Protein AF-A0A094DVY0-F1 (afdb_monomer_lite)

Foldseek 3Di:
DCLLPPDDPQKDWDWPPPVDQQFTKIWIWGPPDPPDTDTQWIWHDDPDFKIWIWGWQQQAPVNHIFTQIWIWGAQVVVVVCRIGTDPVCNQVSQLVRVCCRQPNPDDQDQADDQQDKAWLFKDAAALVLQVLQCVLLVPDDPLQDDDPPHWHFRPQLCCLQSAVRQQPSSCRHVLNGARPLLKDWDDKDKFFDPPADGHTHGFMKIKMKHWQWFDFDPQATKTWMKMFIDTPNHTTMIMITIMGRGDHDDSLVSTKHKDWDFKWKFFAADPVSVVVLVPDPQKFFDPDPDDRHRFIKIWGKIKMFGPPGPQKTQKIWMKGFIWGQDPVRDIDTGIMGTDIDGIDRDDVVVVVRVVRIGGPPDDDDDPDDDDPDPPDDDDDDDDPAQVSVCVSRSVSSCLQHPQSSVSVSVHPGNDHHPSSD

Sequence (421 aa):
MKRILTPVRGLFVEVLFPDDPSKTVITVKEQPRPNHYVQVIEVKLEGSNKIAVNITKETTALGKPVDLELKFRYHPEAGYAPIHEVMEDRNDRIKEFYWRAWFGTETLDLDASVTGQFDGGSATVTGEAINDFVHAVGNKGEAFVSRPGKEVYAPMDFAIVVGWKAITKPIFPRTIDGDLLKLVHLSNGFRMLPGADPLKEGDEVATTAQINAVLNQDSGKMVEVMGTITREGKAVMEVTSQFLYRGAYTDFENTFQRKTEVPMQLHLESSKDVAVLRSKEWFNVEETDIDLLGQTLTFRLQSYYRFKNKTVFSSVETRGQVLLELPTKEIIQIATVDYEAGASHGNPVIDYLQRHGASIEQPINFENAIPLNGKAPLQLRAPASNETYARVSGDFNPIHVSRVFASYANLPGTITHGMYS

pLDDT: mean 95.45, std 3.48, range [66.44, 98.75]

Structure (mmCIF, N/CA/C/O backbone):
data_AF-A0A094DVY0-F1
#
_entry.id   AF-A0A094DVY0-F1
#
loop_
_atom_site.group_PDB
_atom_site.id
_atom_site.type_symbol
_atom_site.label_atom_id
_atom_site.label_alt_id
_atom_site.label_comp_id
_atom_site.label_asym_id
_atom_site.label_entity_id
_atom_site.label_seq_id
_atom_site.pdbx_PDB_ins_code
_atom_site.Cartn_x
_atom_site.Cartn_y
_atom_site.Cartn_z
_atom_site.occupancy
_atom_site.B_iso_or_equiv
_atom_site.auth_seq_id
_atom_site.auth_comp_id
_atom_site.auth_asym_id
_atom_site.auth_atom_id
_atom_site.pdbx_PDB_model_num
ATOM 1 N N . MET A 1 1 ? 6.907 -8.415 -25.797 1.00 82.38 1 MET A N 1
ATOM 2 C CA . MET A 1 1 ? 7.435 -7.774 -27.027 1.00 82.38 1 MET A CA 1
ATOM 3 C C . MET A 1 1 ? 6.409 -6.955 -27.815 1.00 82.38 1 MET A C 1
ATOM 5 O O . MET A 1 1 ? 6.575 -5.746 -27.862 1.00 82.38 1 MET A O 1
ATOM 9 N N . LYS A 1 2 ? 5.334 -7.532 -28.386 1.00 91.69 2 LYS A N 1
ATOM 10 C CA . LYS A 1 2 ? 4.384 -6.773 -29.242 1.00 91.69 2 LYS A CA 1
ATOM 11 C C . LYS A 1 2 ? 3.858 -5.469 -28.613 1.00 91.69 2 LYS A C 1
ATOM 13 O O . LYS A 1 2 ? 3.897 -4.435 -29.261 1.00 91.69 2 LYS A O 1
ATOM 18 N N . ARG A 1 3 ? 3.435 -5.501 -27.340 1.00 93.00 3 ARG A N 1
ATOM 19 C CA . ARG A 1 3 ? 2.923 -4.312 -26.624 1.00 93.00 3 ARG A CA 1
ATOM 20 C C . ARG A 1 3 ? 3.972 -3.204 -26.483 1.00 93.00 3 ARG A C 1
ATOM 22 O O . ARG A 1 3 ? 3.699 -2.052 -26.803 1.00 93.00 3 ARG A O 1
ATOM 29 N N . ILE A 1 4 ? 5.177 -3.557 -26.040 1.00 92.31 4 ILE A N 1
ATOM 30 C CA . ILE A 1 4 ? 6.232 -2.584 -25.719 1.00 92.31 4 ILE A CA 1
ATOM 31 C C . ILE A 1 4 ? 6.844 -1.930 -26.969 1.00 92.31 4 ILE A C 1
ATOM 33 O O . ILE A 1 4 ? 7.267 -0.778 -26.898 1.00 92.31 4 ILE A O 1
ATOM 37 N N . LEU A 1 5 ? 6.780 -2.610 -28.121 1.00 93.31 5 LEU A N 1
ATOM 38 C CA . LEU A 1 5 ? 7.226 -2.115 -29.433 1.00 93.31 5 LEU A CA 1
ATOM 39 C C . LEU A 1 5 ? 6.104 -1.501 -30.291 1.00 93.31 5 LEU A C 1
ATOM 41 O O . LEU A 1 5 ? 6.325 -1.220 -31.467 1.00 93.31 5 LEU A O 1
ATOM 45 N N . THR A 1 6 ? 4.897 -1.314 -29.744 1.00 94.12 6 THR A N 1
ATOM 46 C CA . THR A 1 6 ? 3.790 -0.670 -30.475 1.00 94.12 6 THR A CA 1
ATOM 47 C C . THR A 1 6 ? 4.234 0.706 -30.993 1.00 94.12 6 THR A C 1
ATOM 49 O O . THR A 1 6 ? 4.697 1.508 -30.176 1.00 94.12 6 THR A O 1
ATOM 52 N N . PRO A 1 7 ? 4.094 1.006 -32.302 1.00 94.69 7 PRO A N 1
ATOM 53 C CA . PRO A 1 7 ? 4.514 2.286 -32.861 1.00 94.69 7 PRO A CA 1
ATOM 54 C C . PRO A 1 7 ? 3.828 3.472 -32.183 1.00 94.69 7 PRO A C 1
ATOM 56 O O . PRO A 1 7 ? 2.605 3.501 -32.046 1.00 94.69 7 PRO A O 1
ATOM 59 N N . VAL A 1 8 ? 4.621 4.471 -31.800 1.00 93.31 8 VAL A N 1
ATOM 60 C CA . VAL A 1 8 ? 4.154 5.748 -31.250 1.00 93.31 8 VAL A CA 1
ATOM 61 C C . VAL A 1 8 ? 5.005 6.893 -31.794 1.00 93.31 8 VAL A C 1
ATOM 63 O O . VAL A 1 8 ? 6.114 6.684 -32.289 1.00 93.31 8 VAL A O 1
ATOM 66 N N . ARG A 1 9 ? 4.492 8.124 -31.712 1.00 92.31 9 ARG A N 1
ATOM 67 C CA . ARG A 1 9 ? 5.244 9.316 -32.118 1.00 92.31 9 ARG A CA 1
ATOM 68 C C . ARG A 1 9 ? 6.547 9.413 -31.316 1.00 92.31 9 ARG A C 1
ATOM 70 O O . ARG A 1 9 ? 6.514 9.341 -30.094 1.00 92.31 9 ARG A O 1
ATOM 77 N N . GLY A 1 10 ? 7.668 9.621 -32.008 1.00 91.50 10 GLY A N 1
ATOM 78 C CA . GLY A 1 10 ? 8.981 9.774 -31.372 1.00 91.50 10 GLY A CA 1
ATOM 79 C C . GLY A 1 10 ? 9.634 8.462 -30.923 1.00 91.50 10 GLY A C 1
ATOM 80 O O . GLY A 1 10 ? 10.650 8.513 -30.237 1.00 91.50 10 GLY A O 1
ATOM 81 N N . LEU A 1 11 ? 9.077 7.302 -31.296 1.00 94.75 11 LEU A N 1
ATOM 82 C CA . LEU A 1 11 ? 9.735 6.007 -31.128 1.00 94.75 11 LEU A CA 1
ATOM 83 C C . LEU A 1 11 ? 10.817 5.831 -32.202 1.00 94.75 11 LEU A C 1
ATOM 85 O O . LEU A 1 11 ? 10.542 5.989 -33.392 1.00 94.75 11 LEU A O 1
ATOM 89 N N . PHE A 1 12 ? 12.023 5.460 -31.790 1.00 95.81 12 PHE A N 1
ATOM 90 C CA . PHE A 1 12 ? 13.142 5.144 -32.672 1.00 95.81 12 PHE A CA 1
ATOM 91 C C . PHE A 1 12 ? 13.656 3.739 -32.349 1.00 95.81 12 PHE A C 1
ATOM 93 O O . PHE A 1 12 ? 13.883 3.421 -31.183 1.00 95.81 12 PHE A O 1
ATOM 100 N N . VAL A 1 13 ? 13.820 2.893 -33.366 1.00 97.06 13 VAL A N 1
ATOM 101 C CA . VAL A 1 13 ? 14.310 1.515 -33.214 1.00 97.06 13 VAL A CA 1
ATOM 102 C C . VAL A 1 13 ? 15.577 1.358 -34.036 1.00 97.06 13 VAL A C 1
ATOM 104 O O . VAL A 1 13 ? 15.589 1.668 -35.225 1.00 97.06 13 VAL A O 1
ATOM 107 N N . GLU A 1 14 ? 16.627 0.857 -33.402 1.00 97.44 14 GLU A N 1
ATOM 108 C CA . GLU A 1 14 ? 17.931 0.629 -34.012 1.00 97.44 14 GLU A CA 1
ATOM 109 C C . GLU A 1 14 ? 18.303 -0.844 -33.859 1.00 97.44 14 GLU A C 1
ATOM 111 O O . GLU A 1 14 ? 18.273 -1.389 -32.755 1.00 97.44 14 GLU A O 1
ATOM 116 N N . VAL A 1 15 ? 18.629 -1.491 -34.979 1.00 97.94 15 VAL A N 1
ATOM 117 C CA . VAL A 1 15 ? 19.067 -2.889 -35.023 1.00 97.94 15 VAL A CA 1
ATOM 118 C C . VAL A 1 15 ? 20.541 -2.899 -35.397 1.00 97.94 15 VAL A C 1
ATOM 120 O O . VAL A 1 15 ? 20.908 -2.633 -36.541 1.00 97.94 15 VAL A O 1
ATOM 123 N N . LEU A 1 16 ? 21.386 -3.184 -34.415 1.00 97.88 16 LEU A N 1
ATOM 124 C CA . LEU A 1 16 ? 22.822 -3.336 -34.598 1.00 97.88 16 LEU A CA 1
ATOM 125 C C . LEU A 1 16 ? 23.118 -4.774 -35.023 1.00 97.88 16 LEU A C 1
ATOM 127 O O . LEU A 1 16 ? 22.509 -5.702 -34.498 1.00 97.88 16 LEU A O 1
ATOM 131 N N . PHE A 1 17 ? 24.063 -4.954 -35.948 1.00 97.25 17 PHE A N 1
ATOM 132 C CA . PHE A 1 17 ? 24.465 -6.264 -36.487 1.00 97.25 17 PHE A CA 1
ATOM 133 C C . PHE A 1 17 ? 23.277 -7.116 -36.993 1.00 97.25 17 PHE A C 1
ATOM 135 O O . PHE A 1 17 ? 23.091 -8.245 -36.532 1.00 97.25 17 PHE A O 1
ATOM 142 N N . PRO A 1 18 ? 22.451 -6.598 -37.926 1.00 96.94 18 PRO A N 1
ATOM 143 C CA . PRO A 1 18 ? 21.226 -7.273 -38.369 1.00 96.94 18 PRO A CA 1
ATOM 144 C C . PRO A 1 18 ? 21.480 -8.619 -39.065 1.00 96.94 18 PRO A C 1
ATOM 146 O O . PRO A 1 18 ? 20.637 -9.508 -38.991 1.00 96.94 18 PRO A O 1
ATOM 149 N N . ASP A 1 19 ? 22.642 -8.776 -39.702 1.00 97.38 19 ASP A N 1
ATOM 150 C CA . ASP A 1 19 ? 23.007 -9.980 -40.459 1.00 97.38 19 ASP A CA 1
ATOM 151 C C . ASP A 1 19 ? 23.805 -11.010 -39.631 1.00 97.38 19 ASP A C 1
ATOM 153 O O . ASP A 1 19 ? 24.135 -12.082 -40.135 1.00 97.38 19 ASP A O 1
ATOM 157 N N . ASP A 1 20 ? 24.116 -10.713 -38.360 1.00 96.56 20 ASP A N 1
ATOM 158 C CA . ASP A 1 20 ? 24.792 -11.631 -37.429 1.00 96.56 20 ASP A CA 1
ATOM 159 C C . ASP A 1 20 ? 23.904 -11.881 -36.195 1.00 96.56 20 ASP A C 1
ATOM 161 O O . ASP A 1 20 ? 24.019 -11.154 -35.201 1.00 96.56 20 ASP A O 1
ATOM 165 N N . PRO A 1 21 ? 23.045 -12.924 -36.217 1.00 93.06 21 PRO A N 1
ATOM 166 C CA . PRO A 1 21 ? 22.080 -13.202 -35.150 1.00 93.06 21 PRO A CA 1
ATOM 167 C C . PRO A 1 21 ? 22.699 -13.354 -33.758 1.00 93.06 21 PRO A C 1
ATOM 169 O O . PRO A 1 21 ? 22.038 -13.092 -32.756 1.00 93.06 21 PRO A O 1
ATOM 172 N N . SER A 1 22 ? 23.964 -13.779 -33.680 1.00 93.62 22 SER A N 1
ATOM 173 C CA . SER A 1 22 ? 24.665 -13.974 -32.407 1.00 93.62 22 SER A CA 1
ATOM 174 C C . SER A 1 22 ? 25.105 -12.661 -31.755 1.00 93.62 22 SER A C 1
ATOM 176 O O . SER A 1 22 ? 25.363 -12.628 -30.553 1.00 93.62 22 SER A O 1
ATOM 178 N N . LYS A 1 23 ? 25.182 -11.581 -32.543 1.00 95.56 23 LYS A N 1
ATOM 179 C CA . LYS A 1 23 ? 25.592 -10.241 -32.107 1.00 95.56 23 LYS A CA 1
ATOM 180 C C . LYS A 1 23 ? 24.484 -9.203 -32.231 1.00 95.56 23 LYS A C 1
ATOM 182 O O . LYS A 1 23 ? 24.705 -8.059 -31.842 1.00 95.56 23 LYS A O 1
ATOM 187 N N . THR A 1 24 ? 23.325 -9.566 -32.784 1.00 98.00 24 THR A N 1
ATOM 188 C CA . THR A 1 24 ? 22.226 -8.624 -32.982 1.00 98.00 24 THR A CA 1
ATOM 189 C C . THR A 1 24 ? 21.801 -8.004 -31.652 1.00 98.00 24 THR A C 1
ATOM 191 O O . THR A 1 24 ? 21.478 -8.710 -30.695 1.00 98.00 24 THR A O 1
ATOM 194 N N . VAL A 1 25 ? 21.756 -6.672 -31.618 1.00 97.94 25 VAL A N 1
ATOM 195 C CA . VAL A 1 25 ? 21.207 -5.901 -30.496 1.00 97.94 25 VAL A CA 1
ATOM 196 C C . VAL A 1 25 ? 20.121 -4.987 -31.034 1.00 97.94 25 VAL A C 1
ATOM 198 O O . VAL A 1 25 ? 20.347 -4.228 -31.975 1.00 97.94 25 VAL A O 1
ATOM 201 N N . ILE A 1 26 ? 18.937 -5.052 -30.432 1.00 98.00 26 ILE A N 1
ATOM 202 C CA . ILE A 1 26 ? 17.822 -4.166 -30.760 1.00 98.00 26 ILE A CA 1
ATOM 203 C C . ILE A 1 26 ? 17.711 -3.145 -29.638 1.00 98.00 26 ILE A C 1
ATOM 205 O O . ILE A 1 26 ? 17.416 -3.510 -28.501 1.00 98.00 26 ILE A O 1
ATOM 209 N N . THR A 1 27 ? 17.912 -1.869 -29.952 1.00 97.69 27 THR A N 1
ATOM 210 C CA . THR A 1 27 ? 17.684 -0.777 -29.003 1.00 97.69 27 THR A CA 1
ATOM 211 C C . THR A 1 27 ? 16.451 0.017 -29.404 1.00 97.69 27 THR A C 1
ATOM 213 O O . THR A 1 27 ? 16.170 0.235 -30.585 1.00 97.69 27 THR A O 1
ATOM 216 N N . VAL A 1 28 ? 15.681 0.434 -28.405 1.00 97.31 28 VAL A N 1
ATOM 217 C CA . VAL A 1 28 ? 14.494 1.268 -28.585 1.00 97.31 28 VAL A CA 1
ATOM 218 C C . VAL A 1 28 ? 14.692 2.538 -27.792 1.00 97.31 28 VAL A C 1
ATOM 220 O O . VAL A 1 28 ? 14.995 2.490 -26.598 1.00 97.31 28 VAL A O 1
ATOM 223 N N . LYS A 1 29 ? 14.495 3.670 -28.456 1.00 96.50 29 LYS A N 1
ATOM 224 C CA . LYS A 1 29 ? 14.600 5.000 -27.873 1.00 96.50 29 LYS A CA 1
ATOM 225 C C . LYS A 1 29 ? 13.252 5.709 -27.974 1.00 96.50 29 LYS A C 1
ATOM 227 O O . LYS A 1 29 ? 12.564 5.605 -28.989 1.00 96.50 29 LYS A O 1
ATOM 232 N N . GLU A 1 30 ? 12.877 6.428 -26.927 1.00 95.06 30 GLU A N 1
ATOM 233 C CA . GLU A 1 30 ? 11.701 7.303 -26.907 1.00 95.06 30 GLU A CA 1
ATOM 234 C C . GLU A 1 30 ? 12.127 8.763 -26.811 1.00 95.06 30 GLU A C 1
ATOM 236 O O . GLU A 1 30 ? 13.205 9.075 -26.306 1.00 95.06 30 GLU A O 1
ATOM 241 N N . GLN A 1 31 ? 11.269 9.661 -27.295 1.00 91.69 31 GLN A N 1
ATOM 242 C CA . GLN A 1 31 ? 11.495 11.102 -27.276 1.00 91.69 31 GLN A CA 1
ATOM 243 C C . GLN A 1 31 ? 10.588 11.783 -26.230 1.00 91.69 31 GLN A C 1
ATOM 245 O O . GLN A 1 31 ? 9.532 12.307 -26.593 1.00 91.69 31 GLN A O 1
ATOM 250 N N . PRO A 1 32 ? 10.956 11.799 -24.932 1.00 83.12 32 PRO A N 1
ATOM 251 C CA . PRO A 1 32 ? 10.151 12.446 -23.892 1.00 83.12 32 PRO A CA 1
ATOM 252 C C . PRO A 1 32 ? 10.111 13.973 -24.044 1.00 83.12 32 PRO A C 1
ATOM 254 O O . PRO A 1 32 ? 9.181 14.621 -23.567 1.00 83.12 32 PRO A O 1
ATOM 257 N N . ARG A 1 33 ? 11.115 14.569 -24.705 1.00 82.75 33 ARG A N 1
ATOM 258 C CA . ARG A 1 33 ? 11.190 16.006 -25.010 1.00 82.75 33 ARG A CA 1
ATOM 259 C C . ARG A 1 33 ? 11.716 16.219 -26.430 1.00 82.75 33 ARG A C 1
ATOM 261 O O . ARG A 1 33 ? 12.484 15.382 -26.909 1.00 82.75 33 ARG A O 1
ATOM 268 N N . PRO A 1 34 ? 11.358 17.326 -27.108 1.00 85.69 34 PRO A N 1
ATOM 269 C CA . PRO A 1 34 ? 11.848 17.608 -28.455 1.00 85.69 34 PRO A CA 1
ATOM 270 C C . PRO A 1 34 ? 13.374 17.486 -28.547 1.00 85.69 34 PRO A C 1
ATOM 272 O O . PRO A 1 34 ? 14.095 18.054 -27.731 1.00 85.69 34 PRO A O 1
ATOM 275 N N . ASN A 1 35 ? 13.852 16.737 -29.541 1.00 85.50 35 ASN A N 1
ATOM 276 C CA . ASN A 1 35 ? 15.271 16.480 -29.824 1.00 85.50 35 ASN A CA 1
ATOM 277 C C . ASN A 1 35 ? 16.066 15.778 -28.707 1.00 85.50 35 ASN A C 1
ATOM 279 O O . ASN A 1 35 ? 17.291 15.752 -28.762 1.00 85.50 35 ASN A O 1
ATOM 283 N N . HIS A 1 36 ? 15.395 15.166 -27.731 1.00 88.69 36 HIS A N 1
ATOM 284 C CA . HIS A 1 36 ? 16.040 14.385 -26.682 1.00 88.69 36 HIS A CA 1
ATOM 285 C C . HIS A 1 36 ? 15.518 12.951 -26.711 1.00 88.69 36 HIS A C 1
ATOM 287 O O . HIS A 1 36 ? 14.349 12.721 -26.409 1.00 88.69 36 HIS A O 1
ATOM 293 N N . TYR A 1 37 ? 16.376 12.008 -27.100 1.00 92.62 37 TYR A N 1
ATOM 294 C CA . TYR A 1 37 ? 16.063 10.581 -27.134 1.00 92.62 37 TYR A CA 1
ATOM 295 C C . TYR A 1 37 ? 16.700 9.876 -25.943 1.00 92.62 37 TYR A C 1
ATOM 297 O O . TYR A 1 37 ? 17.889 10.055 -25.686 1.00 92.62 37 TYR A O 1
ATOM 305 N N . VAL A 1 38 ? 15.917 9.045 -25.265 1.00 93.31 38 VAL A N 1
ATOM 306 C CA . VAL A 1 38 ? 16.375 8.191 -24.164 1.00 93.31 38 VAL A CA 1
ATOM 307 C C . VAL A 1 38 ? 16.169 6.736 -24.549 1.00 93.31 38 VAL A C 1
ATOM 309 O O . VAL A 1 38 ? 15.138 6.395 -25.132 1.00 93.31 38 VAL A O 1
ATOM 312 N N . GLN A 1 39 ? 17.151 5.880 -24.272 1.00 95.75 39 GLN A N 1
ATOM 313 C CA . GLN A 1 39 ? 17.003 4.442 -24.473 1.00 95.75 39 GLN A CA 1
ATOM 314 C C . GLN A 1 39 ? 16.055 3.888 -23.411 1.00 95.75 39 GLN A C 1
ATOM 316 O O . GLN A 1 39 ? 16.230 4.137 -22.227 1.00 95.75 39 GLN A O 1
ATOM 321 N N . VAL A 1 40 ? 15.038 3.150 -23.846 1.00 96.69 40 VAL A N 1
ATOM 322 C CA . VAL A 1 40 ? 14.012 2.581 -22.960 1.00 96.69 40 VAL A CA 1
ATOM 323 C C . VAL A 1 40 ? 13.982 1.060 -22.998 1.00 96.69 40 VAL A C 1
ATOM 325 O O . VAL A 1 40 ? 13.453 0.446 -22.074 1.00 96.69 40 VAL A O 1
ATOM 328 N N . ILE A 1 41 ? 14.502 0.445 -24.067 1.00 97.81 41 ILE A N 1
ATOM 329 C CA . ILE A 1 41 ? 14.590 -1.010 -24.203 1.00 97.81 41 ILE A CA 1
ATOM 330 C C . ILE A 1 41 ? 15.908 -1.383 -24.881 1.00 97.81 41 ILE A C 1
ATOM 332 O O . ILE A 1 41 ? 16.282 -0.774 -25.885 1.00 97.81 41 ILE A O 1
ATOM 336 N N . GLU A 1 42 ? 16.553 -2.428 -24.381 1.00 98.00 42 GLU A N 1
ATOM 337 C CA . GLU A 1 42 ? 17.616 -3.170 -25.061 1.00 98.00 42 GLU A CA 1
ATOM 338 C C . GLU A 1 42 ? 17.218 -4.648 -25.135 1.00 98.00 42 GLU A C 1
ATOM 340 O O . GLU A 1 42 ? 16.772 -5.228 -24.145 1.00 98.00 42 GLU A O 1
ATOM 345 N N . VAL A 1 43 ? 17.377 -5.267 -26.304 1.00 97.94 43 VAL A N 1
ATOM 346 C CA . VAL A 1 43 ? 17.189 -6.707 -26.506 1.00 97.94 43 VAL A CA 1
ATOM 347 C C . VAL A 1 43 ? 18.458 -7.295 -27.093 1.00 97.94 43 VAL A C 1
ATOM 349 O O . VAL A 1 43 ? 18.930 -6.819 -28.126 1.00 97.94 43 VAL A O 1
ATOM 352 N N . LYS A 1 44 ? 18.974 -8.355 -26.473 1.00 97.06 44 LYS A N 1
ATOM 353 C CA . LYS A 1 44 ? 20.161 -9.076 -26.948 1.00 97.06 44 LYS A CA 1
ATOM 354 C C . LYS A 1 44 ? 20.076 -10.567 -26.650 1.00 97.06 44 LYS A C 1
ATOM 356 O O . LYS A 1 44 ? 19.325 -10.997 -25.772 1.00 97.06 44 LYS A O 1
ATOM 361 N N . LEU A 1 45 ? 20.866 -11.346 -27.381 1.00 96.50 45 LEU A N 1
ATOM 362 C CA . LEU A 1 45 ? 21.098 -12.752 -27.077 1.00 96.50 45 LEU A CA 1
ATOM 363 C C . LEU A 1 45 ? 22.230 -12.877 -26.046 1.00 96.50 45 LEU A C 1
ATOM 365 O O . LEU A 1 45 ? 23.276 -12.246 -26.177 1.00 96.50 45 LEU A O 1
ATOM 369 N N . GLU A 1 46 ? 22.030 -13.716 -25.037 1.00 94.12 46 GLU A N 1
ATOM 370 C CA . GLU A 1 46 ? 23.036 -14.102 -24.055 1.00 94.12 46 GLU A CA 1
ATOM 371 C C . GLU A 1 46 ? 23.305 -15.607 -24.152 1.00 94.12 46 GLU A C 1
ATOM 373 O O . GLU A 1 46 ? 22.422 -16.452 -23.966 1.00 94.12 46 GLU A O 1
ATOM 378 N N . GLY A 1 47 ? 24.551 -15.969 -24.454 1.00 91.31 47 GLY A N 1
ATOM 379 C CA . GLY A 1 47 ? 24.895 -17.354 -24.764 1.00 91.31 47 GLY A CA 1
ATOM 380 C C . GLY A 1 47 ? 24.222 -17.824 -26.058 1.00 91.31 47 GLY A C 1
ATOM 381 O O . GLY A 1 47 ? 24.187 -17.094 -27.043 1.00 91.31 47 GLY A O 1
ATOM 382 N N . SER A 1 48 ? 23.722 -19.061 -26.077 1.00 90.88 48 SER A N 1
ATOM 383 C CA . SER A 1 48 ? 23.190 -19.690 -27.296 1.00 90.88 48 SER A CA 1
ATOM 384 C C . SER A 1 48 ? 21.673 -19.593 -27.460 1.00 90.88 48 SER A C 1
ATOM 386 O O . SER A 1 48 ? 21.181 -19.718 -28.578 1.00 90.88 48 SER A O 1
ATOM 388 N N . ASN A 1 49 ? 20.917 -19.409 -26.374 1.00 95.12 49 ASN A N 1
ATOM 389 C CA . ASN A 1 49 ? 19.454 -19.471 -26.419 1.00 95.12 49 ASN A CA 1
ATOM 390 C C . ASN A 1 49 ? 18.728 -18.571 -25.409 1.00 95.12 49 ASN A C 1
ATOM 392 O O . ASN A 1 49 ? 17.506 -18.668 -25.309 1.00 95.12 49 ASN A O 1
ATOM 396 N N . LYS A 1 50 ? 19.421 -17.720 -24.644 1.00 97.00 50 LYS A N 1
ATOM 397 C CA . LYS A 1 50 ? 18.757 -16.794 -23.716 1.00 97.00 50 LYS A CA 1
ATOM 398 C C . LYS A 1 50 ? 18.604 -15.440 -24.385 1.00 97.00 50 LYS A C 1
ATOM 400 O O . LYS A 1 50 ? 19.553 -14.931 -24.961 1.00 97.00 50 LYS A O 1
ATOM 405 N N . ILE A 1 51 ? 17.420 -14.857 -24.306 1.00 97.88 51 ILE A N 1
ATOM 406 C CA . ILE A 1 51 ? 17.142 -13.508 -24.791 1.00 97.88 51 ILE A CA 1
ATOM 407 C C . ILE A 1 51 ? 16.946 -12.636 -23.554 1.00 97.88 51 ILE A C 1
ATOM 409 O O . ILE A 1 51 ? 16.025 -12.879 -22.770 1.00 97.88 51 ILE A O 1
ATOM 413 N N . ALA A 1 52 ? 17.807 -11.639 -23.383 1.00 97.56 52 ALA A N 1
ATOM 414 C CA . ALA A 1 52 ? 17.671 -10.627 -22.346 1.00 97.56 52 ALA A CA 1
ATOM 415 C C . ALA A 1 52 ? 16.936 -9.417 -22.928 1.00 97.56 52 ALA A C 1
ATOM 417 O O . ALA A 1 52 ? 17.307 -8.903 -23.986 1.00 97.56 52 ALA A O 1
ATOM 418 N N . VAL A 1 53 ? 15.874 -8.984 -22.252 1.00 97.94 53 VAL A N 1
ATOM 419 C CA . VAL A 1 53 ? 15.111 -7.776 -22.576 1.00 97.94 53 VAL A CA 1
ATOM 420 C C . VAL A 1 53 ? 15.200 -6.846 -21.375 1.00 97.94 53 VAL A C 1
ATOM 422 O O . VAL A 1 53 ? 14.504 -7.044 -20.381 1.00 97.94 53 VAL A O 1
ATOM 425 N N . ASN A 1 54 ? 16.045 -5.828 -21.476 1.00 98.00 54 ASN A N 1
ATOM 426 C CA . ASN A 1 54 ? 16.192 -4.800 -20.455 1.00 98.00 54 ASN A CA 1
ATOM 427 C C . ASN A 1 54 ? 15.219 -3.666 -20.746 1.00 98.00 54 ASN A C 1
ATOM 429 O O . ASN A 1 54 ? 15.231 -3.119 -21.847 1.00 98.00 54 ASN A O 1
ATOM 433 N N . ILE A 1 55 ? 14.369 -3.328 -19.778 1.00 97.69 55 ILE A N 1
ATOM 434 C CA . ILE A 1 55 ? 13.504 -2.148 -19.830 1.00 97.69 55 ILE A CA 1
ATOM 435 C C . ILE A 1 55 ? 14.040 -1.122 -18.834 1.00 97.69 55 ILE A C 1
ATOM 437 O O . ILE A 1 55 ? 14.074 -1.384 -17.631 1.00 97.69 55 ILE A O 1
ATOM 441 N N . THR A 1 56 ? 14.424 0.049 -19.330 1.00 97.12 56 THR A N 1
ATOM 442 C CA . THR A 1 56 ? 15.103 1.080 -18.541 1.00 97.12 56 THR A CA 1
ATOM 443 C C . THR A 1 56 ? 14.110 2.071 -17.945 1.00 97.12 56 THR A C 1
ATOM 445 O O . THR A 1 56 ? 13.227 2.603 -18.627 1.00 97.12 56 THR A O 1
ATOM 448 N N . LYS A 1 57 ? 14.263 2.351 -16.649 1.00 94.38 57 LYS A N 1
ATOM 449 C CA . LYS A 1 57 ? 13.577 3.434 -15.943 1.00 94.38 57 LYS A CA 1
ATOM 450 C C . LYS A 1 57 ? 14.561 4.555 -15.637 1.00 94.38 57 LYS A C 1
ATOM 452 O O . LYS A 1 57 ? 15.390 4.417 -14.751 1.00 94.38 57 LYS A O 1
ATOM 457 N N . GLU A 1 58 ? 14.405 5.680 -16.329 1.00 90.75 58 GLU A N 1
ATOM 458 C CA . GLU A 1 58 ? 15.286 6.852 -16.198 1.00 90.75 58 GLU A CA 1
ATOM 459 C C . GLU A 1 58 ? 15.161 7.566 -14.842 1.00 90.75 58 GLU A C 1
ATOM 461 O O . GLU A 1 58 ? 16.153 7.840 -14.172 1.00 90.75 58 GLU A O 1
ATOM 466 N N . THR A 1 59 ? 13.934 7.883 -14.418 1.00 90.19 59 THR A N 1
ATOM 467 C CA . THR A 1 59 ? 13.687 8.642 -13.182 1.00 90.19 59 THR A CA 1
ATOM 468 C C . THR A 1 59 ? 13.551 7.715 -11.976 1.00 90.19 59 THR A C 1
ATOM 470 O O . THR A 1 59 ? 12.609 6.931 -11.896 1.00 90.19 59 THR A O 1
ATOM 473 N N . THR A 1 60 ? 14.468 7.806 -11.023 1.00 94.50 60 THR A N 1
ATOM 474 C CA . THR A 1 60 ? 14.501 6.960 -9.818 1.00 94.50 60 THR A CA 1
ATOM 475 C C . THR A 1 60 ? 14.834 7.796 -8.589 1.00 94.50 60 THR A C 1
ATOM 477 O O . THR A 1 60 ? 15.196 8.967 -8.720 1.00 94.50 60 THR A O 1
ATOM 480 N N . ALA A 1 61 ? 14.779 7.187 -7.405 1.00 91.94 61 ALA A N 1
ATOM 481 C CA . ALA A 1 61 ? 15.135 7.827 -6.142 1.00 91.94 61 ALA A CA 1
ATOM 482 C C . ALA A 1 61 ? 16.547 8.444 -6.123 1.00 91.94 61 ALA A C 1
ATOM 484 O O . ALA A 1 61 ? 16.773 9.431 -5.433 1.00 91.94 61 ALA A O 1
ATOM 485 N N . LEU A 1 62 ? 17.493 7.900 -6.899 1.00 93.56 62 LEU A N 1
ATOM 486 C CA . LEU A 1 62 ? 18.866 8.418 -6.994 1.00 93.56 62 LEU A CA 1
ATOM 487 C C . LEU A 1 62 ? 19.113 9.284 -8.237 1.00 93.56 62 LEU A C 1
ATOM 489 O O . LEU A 1 62 ? 20.255 9.664 -8.496 1.00 93.56 62 LEU A O 1
ATOM 493 N N . GLY A 1 63 ? 18.082 9.543 -9.049 1.00 92.00 63 GLY A N 1
ATOM 494 C CA . GLY A 1 63 ? 18.221 10.255 -10.322 1.00 92.00 63 GLY A CA 1
ATOM 495 C C . GLY A 1 63 ? 19.086 9.521 -11.355 1.00 92.00 63 GLY A C 1
ATOM 496 O O . GLY A 1 63 ? 19.611 10.158 -12.266 1.00 92.00 63 GLY A O 1
ATOM 497 N N . LYS A 1 64 ? 19.269 8.202 -11.202 1.00 92.38 64 LYS A N 1
ATOM 498 C CA . LYS A 1 64 ? 20.064 7.350 -12.099 1.00 92.38 64 LYS A CA 1
ATOM 499 C C . LYS A 1 64 ? 19.185 6.276 -12.749 1.00 92.38 64 LYS A C 1
ATOM 501 O O . LYS A 1 64 ? 18.339 5.722 -12.042 1.00 92.38 64 LYS A O 1
ATOM 506 N N . PRO A 1 65 ? 19.406 5.924 -14.026 1.00 94.62 65 PRO A N 1
ATOM 507 C CA . PRO A 1 65 ? 18.631 4.878 -14.678 1.00 94.62 65 PRO A CA 1
ATOM 508 C C . PRO A 1 65 ? 18.794 3.515 -13.999 1.00 94.62 65 PRO A C 1
ATOM 510 O O . PRO A 1 65 ? 19.880 3.170 -13.527 1.00 94.62 65 PRO A O 1
ATOM 513 N N . VAL A 1 66 ? 17.714 2.736 -13.962 1.00 96.62 66 VAL A N 1
ATOM 514 C CA . VAL A 1 66 ? 17.704 1.353 -13.465 1.00 96.62 66 VAL A CA 1
ATOM 515 C C . VAL A 1 66 ? 16.997 0.463 -14.480 1.00 96.62 66 VAL A C 1
ATOM 517 O O . VAL A 1 66 ? 15.923 0.813 -14.969 1.00 96.62 66 VAL A O 1
ATOM 520 N N . ASP A 1 67 ? 17.573 -0.704 -14.757 1.00 97.12 67 ASP A N 1
ATOM 521 C CA . ASP A 1 67 ? 17.016 -1.677 -15.695 1.00 97.12 67 ASP A CA 1
ATOM 522 C C . ASP A 1 67 ? 16.238 -2.784 -14.984 1.00 97.12 67 ASP A C 1
ATOM 524 O O . ASP A 1 67 ? 16.701 -3.370 -13.995 1.00 97.12 67 ASP A O 1
ATOM 528 N N . LEU A 1 68 ? 15.060 -3.090 -15.529 1.00 98.00 68 LEU A N 1
ATOM 529 C CA . LEU A 1 68 ? 14.352 -4.338 -15.291 1.00 98.00 68 LEU A CA 1
ATOM 530 C C . LEU A 1 68 ? 14.745 -5.340 -16.378 1.00 98.00 68 LEU A C 1
ATOM 532 O O . LEU A 1 68 ? 14.388 -5.159 -17.542 1.00 98.00 68 LEU A O 1
ATOM 536 N N . GLU A 1 69 ? 15.410 -6.421 -15.984 1.00 97.31 69 GLU A N 1
ATOM 537 C CA . GLU A 1 69 ? 15.768 -7.510 -16.890 1.00 97.31 69 GLU A CA 1
ATOM 538 C C . GLU A 1 69 ? 14.661 -8.574 -16.946 1.00 97.31 69 GLU A C 1
ATOM 540 O O . GLU A 1 69 ? 14.378 -9.290 -15.976 1.00 97.31 69 GLU A O 1
ATOM 545 N N . LEU A 1 70 ? 14.053 -8.715 -18.121 1.00 97.50 70 LEU A N 1
ATOM 546 C CA . LEU A 1 70 ? 13.159 -9.816 -18.458 1.00 97.50 70 LEU A CA 1
ATOM 547 C C . LEU A 1 70 ? 13.937 -10.867 -19.253 1.00 97.50 70 LEU A C 1
ATOM 549 O O . LEU A 1 70 ? 14.509 -10.575 -20.304 1.00 97.50 70 LEU A O 1
ATOM 553 N N . LYS A 1 71 ? 13.938 -12.106 -18.759 1.00 97.94 71 LYS A N 1
ATOM 554 C CA . LYS A 1 71 ? 14.681 -13.224 -19.347 1.00 97.94 71 LYS A CA 1
ATOM 555 C C . LYS A 1 71 ? 13.738 -14.122 -20.134 1.00 97.94 71 LYS A C 1
ATOM 557 O O . LYS A 1 71 ? 12.701 -14.534 -19.620 1.00 97.94 71 LYS A O 1
ATOM 562 N N . PHE A 1 72 ? 14.128 -14.485 -21.349 1.00 98.06 72 PHE A N 1
ATOM 563 C CA . PHE A 1 72 ? 13.411 -15.450 -22.179 1.00 98.06 72 PHE A CA 1
ATOM 564 C C . PHE A 1 72 ? 14.359 -16.543 -22.678 1.00 98.06 72 PHE A C 1
ATOM 566 O O . PHE A 1 72 ? 15.564 -16.326 -22.799 1.00 98.06 72 PHE A O 1
ATOM 573 N N . ARG A 1 73 ? 13.823 -17.723 -22.984 1.00 97.69 73 ARG A N 1
ATOM 574 C CA . ARG A 1 73 ? 14.529 -18.817 -23.657 1.00 97.69 73 ARG A CA 1
ATOM 575 C C . ARG A 1 73 ? 13.959 -19.029 -25.047 1.00 97.69 73 ARG A C 1
ATOM 577 O O . ARG A 1 73 ? 12.742 -19.053 -25.229 1.00 97.69 73 ARG A O 1
ATOM 584 N N . TYR A 1 74 ? 14.860 -19.194 -26.001 1.00 97.00 74 TYR A N 1
ATOM 585 C CA . TYR A 1 74 ? 14.557 -19.540 -27.374 1.00 97.00 74 TYR A CA 1
ATOM 586 C C . TYR A 1 74 ? 14.599 -21.062 -27.563 1.00 97.00 74 TYR A C 1
ATOM 588 O O . TYR A 1 74 ? 15.606 -21.707 -27.272 1.00 97.00 74 TYR A O 1
ATOM 596 N N . HIS A 1 75 ? 13.491 -21.602 -28.059 1.00 97.00 75 HIS A N 1
ATOM 597 C CA . HIS A 1 75 ? 13.213 -23.011 -28.303 1.00 97.00 75 HIS A CA 1
ATOM 598 C C . HIS A 1 75 ? 12.846 -23.196 -29.785 1.00 97.00 75 HIS A C 1
ATOM 600 O O . HIS A 1 75 ? 11.659 -23.210 -30.126 1.00 97.00 75 HIS A O 1
ATOM 606 N N . PRO A 1 76 ? 13.834 -23.275 -30.699 1.00 95.88 76 PRO A N 1
ATOM 607 C CA . PRO A 1 76 ? 13.576 -23.405 -32.137 1.00 95.88 76 PRO A CA 1
ATOM 608 C C . PRO A 1 76 ? 12.771 -24.662 -32.501 1.00 95.88 76 PRO A C 1
ATOM 610 O O . PRO A 1 76 ? 12.084 -24.681 -33.519 1.00 95.88 76 PRO A O 1
ATOM 613 N N . GLU A 1 77 ? 12.827 -25.703 -31.670 1.00 97.25 77 GLU A N 1
ATOM 614 C CA . GLU A 1 77 ? 12.041 -26.928 -31.806 1.00 97.25 77 GLU A CA 1
ATOM 615 C C . GLU A 1 77 ? 10.532 -26.705 -31.603 1.00 97.25 77 GLU A C 1
ATOM 617 O O . GLU A 1 77 ? 9.714 -27.430 -32.169 1.00 97.25 77 GLU A O 1
ATOM 622 N N . ALA A 1 78 ? 10.143 -25.678 -30.842 1.00 96.56 78 ALA A N 1
ATOM 623 C CA . ALA A 1 78 ? 8.756 -25.331 -30.551 1.00 96.56 78 ALA A CA 1
ATOM 624 C C . ALA A 1 78 ? 8.229 -24.286 -31.550 1.00 96.56 78 ALA A C 1
ATOM 626 O O . ALA A 1 78 ? 7.880 -23.167 -31.180 1.00 96.56 78 ALA A O 1
ATOM 627 N N . GLY A 1 79 ? 8.152 -24.642 -32.837 1.00 95.69 79 GLY A N 1
ATOM 628 C CA . GLY A 1 79 ? 7.911 -23.686 -33.932 1.00 95.69 79 GLY A CA 1
ATOM 629 C C . GLY A 1 79 ? 6.678 -22.770 -33.800 1.00 95.69 79 GLY A C 1
ATOM 630 O O . GLY A 1 79 ? 6.698 -21.654 -34.313 1.00 95.69 79 GLY A O 1
ATOM 631 N N . TYR A 1 80 ? 5.618 -23.187 -33.096 1.00 95.94 80 TYR A N 1
ATOM 632 C CA . TYR A 1 80 ? 4.421 -22.355 -32.880 1.00 95.94 80 TYR A CA 1
ATOM 633 C C . TYR A 1 80 ? 4.558 -21.355 -31.715 1.00 95.94 80 TYR A C 1
ATOM 635 O O . TYR A 1 80 ? 3.806 -20.381 -31.654 1.00 95.94 80 TYR A O 1
ATOM 643 N N . ALA A 1 81 ? 5.489 -21.589 -30.787 1.00 96.62 81 ALA A N 1
ATOM 644 C CA . ALA A 1 81 ? 5.730 -20.760 -29.607 1.00 96.62 81 ALA A CA 1
ATOM 645 C C . ALA A 1 81 ? 7.211 -20.823 -29.177 1.00 96.62 81 ALA A C 1
ATOM 647 O O . ALA A 1 81 ? 7.517 -21.285 -28.087 1.00 96.62 81 ALA A O 1
ATOM 648 N N . PRO A 1 82 ? 8.160 -20.345 -29.997 1.00 97.44 82 PRO A N 1
ATOM 649 C CA . PRO A 1 82 ? 9.582 -20.595 -29.762 1.00 97.44 82 PRO A CA 1
ATOM 650 C C . PRO A 1 82 ? 10.215 -19.714 -28.672 1.00 97.44 82 PRO A C 1
ATOM 652 O O . PRO A 1 82 ? 11.414 -19.808 -28.445 1.00 97.44 82 PRO A O 1
ATOM 655 N N . ILE A 1 83 ? 9.472 -18.807 -28.028 1.00 97.69 83 ILE A N 1
ATOM 656 C CA . ILE A 1 83 ? 10.002 -17.877 -27.017 1.00 97.69 83 ILE A CA 1
ATOM 657 C C . ILE A 1 83 ? 9.222 -18.069 -25.721 1.00 97.69 83 ILE A C 1
ATOM 659 O O . ILE A 1 83 ? 8.028 -17.771 -25.668 1.00 97.69 83 ILE A O 1
ATOM 663 N N . HIS A 1 84 ? 9.905 -18.523 -24.674 1.00 97.25 84 HIS A N 1
ATOM 664 C CA . HIS A 1 84 ? 9.330 -18.765 -23.350 1.00 97.25 84 HIS A CA 1
ATOM 665 C C . HIS A 1 84 ? 9.938 -17.806 -22.324 1.00 97.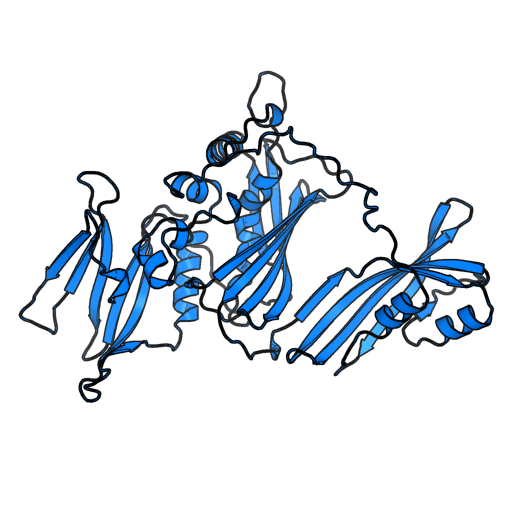25 84 HIS A C 1
ATOM 667 O O . HIS A 1 84 ? 11.151 -17.628 -22.305 1.00 97.25 84 HIS A O 1
ATOM 673 N N . GLU A 1 85 ? 9.130 -17.179 -21.468 1.00 97.31 85 GLU A N 1
ATOM 674 C CA . GLU A 1 85 ? 9.648 -16.362 -20.360 1.00 97.31 85 GLU A CA 1
ATOM 675 C C . GLU A 1 85 ? 10.236 -17.266 -19.266 1.00 97.31 85 GLU A C 1
ATOM 677 O O . GLU A 1 85 ? 9.675 -18.315 -18.949 1.00 97.31 85 GLU A O 1
ATOM 682 N N . VAL A 1 86 ? 11.377 -16.871 -18.702 1.00 97.62 86 VAL A N 1
ATOM 683 C CA . VAL A 1 86 ? 11.996 -17.539 -17.550 1.00 97.62 86 VAL A CA 1
ATOM 684 C C . VAL A 1 86 ? 11.314 -17.014 -16.292 1.00 97.62 86 VAL A C 1
ATOM 686 O O . VAL A 1 86 ? 11.540 -15.871 -15.875 1.00 97.62 86 VAL A O 1
ATOM 689 N N . MET A 1 87 ? 10.438 -17.847 -15.735 1.00 96.88 87 MET A N 1
ATOM 690 C CA . MET A 1 87 ? 9.562 -17.487 -14.619 1.00 96.88 87 MET A CA 1
ATOM 691 C C . MET A 1 87 ? 10.220 -17.706 -13.261 1.00 96.88 87 MET A C 1
ATOM 693 O O . MET A 1 87 ? 9.822 -17.061 -12.291 1.00 96.88 87 MET A O 1
ATOM 697 N N . GLU A 1 88 ? 11.234 -18.569 -13.196 1.00 96.62 88 GLU A N 1
ATOM 698 C CA . GLU A 1 88 ? 12.100 -18.679 -12.030 1.00 96.62 88 GLU A CA 1
ATOM 699 C C . GLU A 1 88 ? 12.661 -17.293 -11.687 1.00 96.62 88 GLU A C 1
ATOM 701 O O . GLU A 1 88 ? 12.915 -16.484 -12.590 1.00 96.62 88 GLU A O 1
ATOM 706 N N . ASP A 1 89 ? 12.742 -16.991 -10.385 1.00 96.00 89 ASP A N 1
ATOM 707 C CA . ASP A 1 89 ? 13.250 -15.736 -9.800 1.00 96.00 89 ASP A CA 1
ATOM 708 C C . ASP A 1 89 ? 12.667 -14.427 -10.382 1.00 96.00 89 ASP A C 1
ATOM 710 O O . ASP A 1 89 ? 13.128 -13.335 -10.061 1.00 96.00 89 ASP A O 1
ATOM 714 N N . ARG A 1 90 ? 11.618 -14.488 -11.215 1.00 97.56 90 ARG A N 1
ATOM 715 C CA . ARG A 1 90 ? 11.075 -13.320 -11.922 1.00 97.56 90 ARG A CA 1
ATOM 716 C C . ARG A 1 90 ? 10.550 -12.260 -10.963 1.00 97.56 90 ARG A C 1
ATOM 718 O O . ARG A 1 90 ? 10.817 -11.078 -11.170 1.00 97.56 90 ARG A O 1
ATOM 725 N N . ASN A 1 91 ? 9.797 -12.669 -9.946 1.00 97.38 91 ASN A N 1
ATOM 726 C CA . ASN A 1 91 ? 9.244 -11.736 -8.968 1.00 97.38 91 ASN A CA 1
ATOM 727 C C . ASN A 1 91 ? 10.355 -11.111 -8.113 1.00 97.38 91 ASN A C 1
ATOM 729 O O . ASN A 1 91 ? 10.306 -9.907 -7.879 1.00 97.38 91 ASN A O 1
ATOM 733 N N . ASP A 1 92 ? 11.391 -11.875 -7.755 1.00 97.75 92 ASP A N 1
ATOM 734 C CA . ASP A 1 92 ? 12.578 -11.368 -7.054 1.00 97.75 92 ASP A CA 1
ATOM 735 C C . ASP A 1 92 ? 13.312 -10.316 -7.900 1.00 97.75 92 ASP A C 1
ATOM 737 O O . ASP A 1 92 ? 13.540 -9.211 -7.419 1.00 97.75 92 ASP A O 1
ATOM 741 N N . ARG A 1 93 ? 13.565 -10.573 -9.195 1.00 97.81 93 ARG A N 1
ATOM 742 C CA . ARG A 1 93 ? 14.172 -9.575 -10.106 1.00 97.81 93 ARG A CA 1
ATOM 743 C C . ARG A 1 93 ? 13.337 -8.299 -10.224 1.00 97.81 93 ARG A C 1
ATOM 745 O O . ARG A 1 93 ? 13.878 -7.193 -10.282 1.00 97.81 93 ARG A O 1
ATOM 752 N N . ILE A 1 94 ? 12.010 -8.435 -10.275 1.00 98.19 94 ILE A N 1
ATOM 753 C CA . ILE A 1 94 ? 11.093 -7.289 -10.308 1.00 98.19 94 ILE A CA 1
ATOM 754 C C . ILE A 1 94 ? 11.166 -6.516 -8.988 1.00 98.19 94 ILE A C 1
ATOM 756 O O . ILE A 1 94 ? 11.285 -5.292 -9.011 1.00 98.19 94 ILE A O 1
ATOM 760 N N . LYS A 1 95 ? 11.154 -7.205 -7.846 1.00 98.06 95 LYS A N 1
ATOM 761 C CA . LYS A 1 95 ? 11.327 -6.601 -6.522 1.00 98.06 95 LYS A CA 1
ATOM 762 C C . LYS A 1 95 ? 12.679 -5.887 -6.418 1.00 98.06 95 LYS A C 1
ATOM 764 O O . LYS A 1 95 ? 12.713 -4.718 -6.067 1.00 98.06 95 LYS A O 1
ATOM 769 N N . GLU A 1 96 ? 13.783 -6.492 -6.837 1.00 97.56 96 GLU A N 1
ATOM 770 C CA . GLU A 1 96 ? 15.101 -5.840 -6.875 1.00 97.56 96 GLU A CA 1
ATOM 771 C C . GLU A 1 96 ? 15.127 -4.586 -7.762 1.00 97.56 96 GLU A C 1
ATOM 773 O O . GLU A 1 96 ? 15.743 -3.574 -7.418 1.00 97.56 96 GLU A O 1
ATOM 778 N N . PHE A 1 97 ? 14.453 -4.618 -8.914 1.00 98.00 97 PHE A N 1
ATOM 779 C CA . PHE A 1 97 ? 14.280 -3.439 -9.763 1.00 98.00 97 PHE A CA 1
ATOM 780 C C . PHE A 1 97 ? 13.527 -2.316 -9.032 1.00 98.00 97 PHE A C 1
ATOM 782 O O . PHE A 1 97 ? 14.017 -1.187 -8.980 1.00 98.00 97 PHE A O 1
ATOM 789 N N . TYR A 1 98 ? 12.372 -2.616 -8.435 1.00 97.88 98 TYR A N 1
ATOM 790 C CA . TYR A 1 98 ? 11.573 -1.622 -7.717 1.00 97.88 98 TYR A CA 1
ATOM 791 C C . TYR A 1 98 ? 12.277 -1.095 -6.469 1.00 97.88 98 TYR A C 1
ATOM 793 O O . TYR A 1 98 ? 12.221 0.101 -6.199 1.00 97.88 98 TYR A O 1
ATOM 801 N N . TRP A 1 99 ? 12.990 -1.959 -5.749 1.00 97.38 99 TRP A N 1
ATOM 802 C C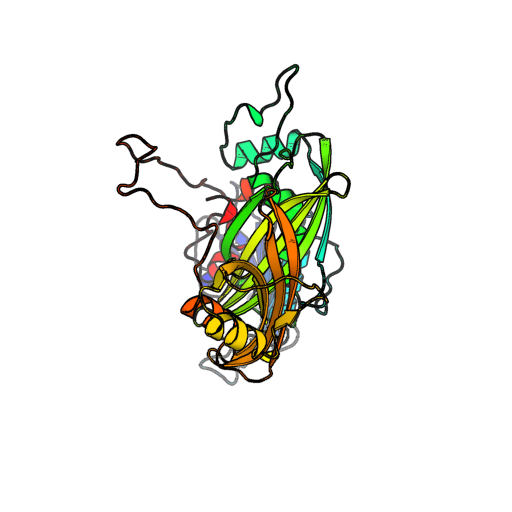A . TRP A 1 99 ? 13.774 -1.573 -4.585 1.00 97.38 99 TRP A CA 1
ATOM 803 C C . TRP A 1 99 ? 14.835 -0.538 -4.960 1.00 97.38 99 TRP A C 1
ATOM 805 O O . TRP A 1 99 ? 14.919 0.521 -4.344 1.00 97.38 99 TRP A O 1
ATOM 815 N N . ARG A 1 100 ? 15.584 -0.785 -6.044 1.00 96.50 100 ARG A N 1
ATOM 816 C CA . ARG A 1 100 ? 16.548 0.185 -6.585 1.00 96.50 100 ARG A CA 1
ATOM 817 C C . ARG A 1 100 ? 15.867 1.471 -7.060 1.00 96.50 100 ARG A C 1
ATOM 819 O O . ARG A 1 100 ? 16.407 2.556 -6.857 1.00 96.50 100 ARG A O 1
ATOM 826 N N . ALA A 1 101 ? 14.685 1.370 -7.670 1.00 95.56 101 ALA A N 1
ATOM 827 C CA . ALA A 1 101 ? 13.946 2.528 -8.167 1.00 95.56 101 ALA A CA 1
ATOM 828 C C . ALA A 1 101 ? 13.392 3.430 -7.045 1.00 95.56 101 ALA A C 1
ATOM 830 O O . ALA A 1 101 ? 13.417 4.651 -7.206 1.00 95.56 101 ALA A O 1
ATOM 831 N N . TRP A 1 102 ? 12.917 2.858 -5.932 1.00 95.25 102 TRP A N 1
ATOM 832 C CA . TRP A 1 102 ? 12.306 3.590 -4.810 1.00 95.25 102 TRP A CA 1
ATOM 833 C C . TRP A 1 102 ? 13.273 3.934 -3.673 1.00 95.25 102 TRP A C 1
ATOM 835 O O . TRP A 1 102 ? 13.145 5.001 -3.079 1.00 95.25 102 TRP A O 1
ATOM 845 N N . PHE A 1 103 ? 14.238 3.066 -3.366 1.00 94.31 103 PHE A N 1
ATOM 846 C CA . PHE A 1 103 ? 15.108 3.203 -2.187 1.00 94.31 103 PHE A CA 1
ATOM 847 C C . PHE A 1 103 ? 16.596 3.304 -2.536 1.00 94.31 103 PHE A C 1
ATOM 849 O O . PHE A 1 103 ? 17.439 3.471 -1.655 1.00 94.31 103 PHE A O 1
ATOM 856 N N . GLY A 1 104 ? 16.951 3.232 -3.822 1.00 92.88 104 GLY A N 1
ATOM 857 C CA . GLY A 1 104 ? 18.324 3.422 -4.269 1.00 92.88 104 GLY A CA 1
ATOM 858 C C . GLY A 1 104 ? 19.259 2.309 -3.796 1.00 92.88 104 GLY A C 1
ATOM 859 O O . GLY A 1 104 ? 19.153 1.173 -4.251 1.00 92.88 104 GLY A O 1
ATOM 860 N N . THR A 1 105 ? 20.212 2.656 -2.926 1.00 92.56 105 THR A N 1
ATOM 861 C CA . THR A 1 105 ? 21.257 1.752 -2.410 1.00 92.56 105 THR A CA 1
ATOM 862 C C . THR A 1 105 ? 20.959 1.196 -1.016 1.00 92.56 105 THR A C 1
ATOM 864 O O . THR A 1 105 ? 21.859 0.637 -0.394 1.00 92.56 105 THR A O 1
ATOM 867 N N . GLU A 1 106 ? 19.743 1.371 -0.486 1.00 93.81 106 GLU A N 1
ATOM 868 C CA . GLU A 1 106 ? 19.353 0.711 0.766 1.00 93.81 106 GLU A CA 1
ATOM 869 C C . GLU A 1 106 ? 19.461 -0.819 0.637 1.00 93.81 106 GLU A C 1
ATOM 871 O O . GLU A 1 106 ? 19.258 -1.381 -0.442 1.00 93.81 106 GLU A O 1
ATOM 876 N N . THR A 1 107 ? 19.773 -1.504 1.737 1.00 94.06 107 THR A N 1
ATOM 877 C CA . THR A 1 107 ? 19.874 -2.969 1.762 1.00 94.06 107 THR A CA 1
ATOM 878 C C . THR A 1 107 ? 18.499 -3.599 1.573 1.00 94.06 107 THR A C 1
ATOM 880 O O . THR A 1 107 ? 17.610 -3.387 2.394 1.00 94.06 107 THR A O 1
ATOM 883 N N . LEU A 1 108 ? 18.337 -4.396 0.516 1.00 95.12 108 LEU A N 1
ATOM 884 C CA . LEU A 1 108 ? 17.141 -5.204 0.296 1.00 95.12 108 LEU A CA 1
ATOM 885 C C . LEU A 1 108 ? 17.204 -6.471 1.152 1.00 95.12 108 LEU A C 1
ATOM 887 O O . LEU A 1 108 ? 18.095 -7.297 0.964 1.00 95.12 108 LEU A O 1
ATOM 891 N N . ASP A 1 109 ? 16.222 -6.640 2.033 1.00 95.44 109 ASP A N 1
ATOM 892 C CA . ASP A 1 109 ? 15.985 -7.886 2.757 1.00 95.44 109 ASP A CA 1
ATOM 893 C C . ASP A 1 109 ? 14.671 -8.516 2.280 1.00 95.44 109 ASP A C 1
ATOM 895 O O . ASP A 1 109 ? 13.574 -8.117 2.678 1.00 95.44 109 ASP A O 1
ATOM 899 N N . LEU A 1 110 ? 14.791 -9.491 1.379 1.00 95.88 110 LEU A N 1
ATOM 900 C CA . LEU A 1 110 ? 13.656 -10.261 0.871 1.00 95.88 110 LEU A CA 1
ATOM 901 C C . LEU A 1 110 ? 13.155 -11.313 1.871 1.00 95.88 110 LEU A C 1
ATOM 903 O O . LEU A 1 110 ? 12.069 -11.855 1.670 1.00 95.88 110 LEU A O 1
ATOM 907 N N . ASP A 1 111 ? 13.901 -11.590 2.937 1.00 96.00 111 ASP A N 1
ATOM 908 C CA . ASP A 1 111 ? 13.568 -12.604 3.939 1.00 96.00 111 ASP A CA 1
ATOM 909 C C . ASP A 1 111 ? 13.079 -11.965 5.257 1.00 96.00 111 ASP A C 1
ATOM 911 O O . ASP A 1 111 ? 12.878 -12.652 6.262 1.00 96.00 111 ASP A O 1
ATOM 915 N N . ALA A 1 112 ? 12.817 -10.652 5.235 1.00 94.75 112 ALA A N 1
ATOM 916 C CA . ALA A 1 112 ? 12.273 -9.900 6.356 1.00 94.75 112 ALA A CA 1
ATOM 917 C C . ALA A 1 112 ? 10.949 -10.499 6.866 1.00 94.75 112 ALA A C 1
ATOM 919 O O . ALA A 1 112 ? 10.055 -10.890 6.106 1.00 94.75 112 ALA A O 1
ATOM 920 N N . SER A 1 113 ? 10.798 -10.535 8.191 1.00 94.38 113 SER A N 1
ATOM 921 C CA . SER A 1 113 ? 9.616 -11.112 8.832 1.00 94.38 113 SER A CA 1
ATOM 922 C C . SER A 1 113 ? 8.369 -10.253 8.620 1.00 94.38 113 SER A C 1
ATOM 924 O O . SER A 1 113 ? 8.315 -9.095 9.031 1.00 94.38 113 SER A O 1
ATOM 926 N N . VAL A 1 114 ? 7.308 -10.859 8.081 1.00 93.38 114 VAL A N 1
ATOM 927 C CA . VAL A 1 114 ? 6.004 -10.200 7.864 1.00 93.38 114 VAL A CA 1
ATOM 928 C C . VAL A 1 114 ? 5.242 -9.899 9.153 1.00 93.38 114 VAL A C 1
ATOM 930 O O . VAL A 1 114 ? 4.269 -9.145 9.151 1.00 93.38 114 VAL A O 1
ATOM 933 N N . THR A 1 115 ? 5.660 -10.492 10.272 1.00 90.75 115 THR A N 1
ATOM 934 C CA . THR A 1 115 ? 5.112 -10.180 11.595 1.00 90.75 115 THR A CA 1
ATOM 935 C C . THR A 1 115 ? 5.932 -9.133 12.343 1.00 90.75 115 THR A C 1
ATOM 937 O O . THR A 1 115 ? 5.523 -8.754 13.436 1.00 90.75 115 THR A O 1
ATOM 940 N N . GLY A 1 116 ? 7.074 -8.708 11.794 1.00 92.94 116 GLY A N 1
ATOM 941 C CA . GLY A 1 116 ? 7.936 -7.682 12.371 1.00 92.94 116 GLY A CA 1
ATOM 942 C C . GLY A 1 116 ? 7.487 -6.256 12.049 1.00 92.94 116 GLY A C 1
ATOM 943 O O . GLY A 1 116 ? 6.466 -6.030 11.395 1.00 92.94 116 GLY A O 1
ATOM 944 N N . GLN A 1 117 ? 8.283 -5.296 12.519 1.00 95.56 117 GLN A N 1
ATOM 945 C CA . GLN A 1 117 ? 8.156 -3.885 12.162 1.00 95.56 117 GLN A CA 1
ATOM 946 C C . GLN A 1 117 ? 9.137 -3.520 11.047 1.00 95.56 117 GLN A C 1
ATOM 948 O O . GLN A 1 117 ? 10.244 -4.052 10.976 1.00 95.56 117 GLN A O 1
ATOM 953 N N . PHE A 1 118 ? 8.728 -2.577 10.207 1.00 96.94 118 PHE A N 1
ATOM 954 C CA . PHE A 1 118 ? 9.510 -2.029 9.110 1.00 96.94 118 PHE A CA 1
ATOM 955 C C . PHE A 1 118 ? 9.841 -0.573 9.409 1.00 96.94 118 PHE A C 1
ATOM 957 O O . PHE A 1 118 ? 8.950 0.227 9.693 1.00 96.94 118 PHE A O 1
ATOM 964 N N . ASP A 1 119 ? 11.125 -0.236 9.333 1.00 95.62 119 ASP A N 1
ATOM 965 C CA . ASP A 1 119 ? 11.612 1.114 9.593 1.00 95.62 119 ASP A CA 1
ATOM 966 C C . ASP A 1 119 ? 11.725 1.928 8.292 1.00 95.62 119 ASP A C 1
ATOM 968 O O . ASP A 1 119 ? 12.377 1.524 7.314 1.00 95.62 119 ASP A O 1
ATOM 972 N N . GLY A 1 120 ? 11.061 3.084 8.278 1.00 93.38 120 GLY A N 1
ATOM 973 C CA . GLY A 1 120 ? 11.171 4.088 7.222 1.00 93.38 120 GLY A CA 1
ATOM 974 C C . GLY A 1 120 ? 12.311 5.079 7.445 1.00 93.38 120 GLY A C 1
ATOM 975 O O . GLY A 1 120 ? 12.673 5.789 6.505 1.00 93.38 120 GLY A O 1
ATOM 976 N N . GLY A 1 121 ? 12.890 5.099 8.646 1.00 94.31 121 GLY A N 1
ATOM 977 C CA . GLY A 1 121 ? 13.866 6.077 9.094 1.00 94.31 121 GLY A CA 1
ATOM 978 C C . GLY A 1 121 ? 13.227 7.392 9.542 1.00 94.31 121 GLY A C 1
ATOM 979 O O . GLY A 1 121 ? 12.002 7.522 9.653 1.00 94.31 121 GLY A O 1
ATOM 980 N N . SER A 1 122 ? 14.092 8.377 9.782 1.00 95.12 122 SER A N 1
ATOM 981 C CA . SER A 1 122 ? 13.702 9.734 10.167 1.00 95.12 122 SER A CA 1
ATOM 982 C C . SER A 1 122 ? 13.822 10.713 9.002 1.00 95.12 122 SER A C 1
ATOM 984 O O . SER A 1 122 ? 14.707 10.583 8.154 1.00 95.12 122 SER A O 1
ATOM 986 N N . ALA A 1 123 ? 12.954 11.719 8.985 1.00 94.88 123 ALA A N 1
ATOM 987 C CA . ALA A 1 123 ? 12.965 12.807 8.020 1.00 94.88 123 ALA A CA 1
ATOM 988 C C . ALA A 1 123 ? 12.606 14.135 8.696 1.00 94.88 123 ALA A C 1
ATOM 990 O O . ALA A 1 123 ? 11.789 14.179 9.616 1.00 94.88 123 ALA A O 1
ATOM 991 N N . THR A 1 124 ? 13.192 15.224 8.205 1.00 97.69 124 THR A N 1
ATOM 992 C CA . THR A 1 124 ? 12.802 16.585 8.586 1.00 97.69 124 THR A CA 1
ATOM 993 C C . THR A 1 124 ? 11.771 17.104 7.592 1.00 97.69 124 THR A C 1
ATOM 995 O O . THR A 1 124 ? 11.996 17.075 6.380 1.00 97.69 124 THR A O 1
ATOM 998 N N . VAL A 1 125 ? 10.649 17.609 8.094 1.00 97.75 125 VAL A N 1
ATOM 999 C CA . VAL A 1 125 ? 9.628 18.270 7.281 1.00 97.75 125 VAL A CA 1
ATOM 1000 C C . VAL A 1 125 ? 10.120 19.676 6.934 1.00 97.75 125 VAL A C 1
ATOM 1002 O O . VAL A 1 125 ? 10.148 20.559 7.787 1.00 97.75 125 VAL A O 1
ATOM 1005 N N . THR A 1 126 ? 10.529 19.908 5.686 1.00 97.38 126 THR A N 1
ATOM 1006 C CA . THR A 1 126 ? 11.025 21.223 5.245 1.00 97.38 126 THR A CA 1
ATOM 1007 C C . THR A 1 126 ? 9.926 22.047 4.577 1.00 97.38 126 THR A C 1
ATOM 1009 O O . THR A 1 126 ? 9.042 21.500 3.914 1.00 97.38 126 THR A O 1
ATOM 1012 N N . GLY A 1 127 ? 10.000 23.378 4.693 1.00 95.94 127 GLY A N 1
ATOM 1013 C CA . GLY A 1 127 ? 9.079 24.279 3.998 1.00 95.94 127 GLY A CA 1
ATOM 1014 C C . GLY A 1 127 ? 9.129 24.121 2.476 1.00 95.94 127 GLY A C 1
ATOM 1015 O O . GLY A 1 127 ? 8.094 24.199 1.823 1.00 95.94 127 GLY A O 1
ATOM 1016 N N . GLU A 1 128 ? 10.305 23.823 1.911 1.00 96.56 128 GLU A N 1
ATOM 1017 C CA . GLU A 1 128 ? 10.473 23.513 0.482 1.00 96.56 128 GLU A CA 1
ATOM 1018 C C . GLU A 1 128 ? 9.686 22.260 0.079 1.00 96.56 128 GLU A C 1
ATOM 1020 O O . GLU A 1 128 ? 8.901 22.315 -0.864 1.00 96.56 128 GLU A O 1
ATOM 1025 N N . ALA A 1 129 ? 9.813 21.161 0.829 1.00 96.81 129 ALA A N 1
ATOM 1026 C CA . ALA A 1 129 ? 9.114 19.920 0.509 1.00 96.81 129 ALA A CA 1
ATOM 1027 C C . ALA A 1 129 ? 7.590 20.061 0.657 1.00 96.81 129 ALA A C 1
ATOM 1029 O O . ALA A 1 129 ? 6.846 19.560 -0.189 1.00 96.81 129 ALA A O 1
ATOM 1030 N N . ILE A 1 130 ? 7.118 20.787 1.682 1.00 97.62 130 ILE A N 1
ATOM 1031 C CA . ILE A 1 130 ? 5.695 21.142 1.814 1.00 97.62 130 ILE A CA 1
ATOM 1032 C C . ILE A 1 130 ? 5.249 21.928 0.581 1.00 97.62 130 ILE A C 1
ATOM 1034 O O . ILE A 1 130 ? 4.247 21.577 -0.041 1.00 97.62 130 ILE A O 1
ATOM 1038 N N . ASN A 1 131 ? 5.997 22.975 0.221 1.00 96.69 131 ASN A N 1
ATOM 1039 C CA . ASN A 1 131 ? 5.673 23.873 -0.878 1.00 96.69 131 ASN A CA 1
ATOM 1040 C C . ASN A 1 131 ? 5.585 23.129 -2.222 1.00 96.69 131 ASN A C 1
ATOM 1042 O O . ASN A 1 131 ? 4.597 23.267 -2.947 1.00 96.69 131 ASN A O 1
ATOM 1046 N N . ASP A 1 132 ? 6.578 22.299 -2.529 1.00 96.88 132 ASP A N 1
ATOM 1047 C CA . ASP A 1 132 ? 6.608 21.487 -3.743 1.00 96.88 132 ASP A CA 1
ATOM 1048 C C . ASP A 1 132 ? 5.434 20.507 -3.789 1.00 96.88 132 ASP A C 1
ATOM 1050 O O . ASP A 1 132 ? 4.766 20.372 -4.821 1.00 96.88 132 ASP A O 1
ATOM 1054 N N . PHE A 1 133 ? 5.130 19.859 -2.661 1.00 97.56 133 PHE A N 1
ATOM 1055 C CA . PHE A 1 133 ? 4.021 18.921 -2.567 1.00 97.56 133 PHE A CA 1
ATOM 1056 C C . PHE A 1 133 ? 2.667 19.607 -2.784 1.00 97.56 133 PHE A C 1
ATOM 1058 O O . PHE A 1 133 ? 1.886 19.156 -3.625 1.00 97.56 133 PHE A O 1
ATOM 1065 N N . VAL A 1 134 ? 2.386 20.723 -2.098 1.00 96.94 134 VAL A N 1
ATOM 1066 C CA . VAL A 1 134 ? 1.099 21.428 -2.247 1.00 96.94 134 VAL A CA 1
ATOM 1067 C C . VAL A 1 134 ? 0.907 21.986 -3.654 1.00 96.94 134 VAL A C 1
ATOM 1069 O O . VAL A 1 134 ? -0.205 21.932 -4.181 1.00 96.94 134 VAL A O 1
ATOM 1072 N N . HIS A 1 135 ? 1.983 22.433 -4.312 1.00 96.00 135 HIS A N 1
ATOM 1073 C CA . HIS A 1 135 ? 1.938 22.829 -5.719 1.00 96.00 135 HIS A CA 1
ATOM 1074 C C . HIS A 1 135 ? 1.656 21.644 -6.643 1.00 96.00 135 HIS A C 1
ATOM 1076 O O . HIS A 1 135 ? 0.866 21.784 -7.580 1.00 96.00 135 HIS A O 1
ATOM 1082 N N . ALA A 1 136 ? 2.257 20.481 -6.380 1.00 96.25 136 ALA A N 1
ATOM 1083 C CA . ALA A 1 136 ? 2.048 19.278 -7.179 1.00 96.25 136 ALA A CA 1
ATOM 1084 C C . ALA A 1 136 ? 0.594 18.788 -7.124 1.00 96.25 136 ALA A C 1
ATOM 1086 O O . ALA A 1 136 ? 0.034 18.454 -8.168 1.00 96.25 136 ALA A O 1
ATOM 1087 N N . VAL A 1 137 ? -0.024 18.775 -5.936 1.00 96.12 137 VAL A N 1
ATOM 1088 C CA . VAL A 1 137 ? -1.420 18.325 -5.748 1.00 96.12 137 VAL A CA 1
ATOM 1089 C C . VAL A 1 137 ? -2.452 19.441 -5.952 1.00 96.12 137 VAL A C 1
ATOM 1091 O O . VAL A 1 137 ? -3.648 19.180 -6.041 1.00 96.12 137 VAL A O 1
ATOM 1094 N N . GLY A 1 138 ? -2.011 20.696 -6.068 1.00 95.25 138 GLY A N 1
ATOM 1095 C CA . GLY A 1 138 ? -2.885 21.852 -6.268 1.00 95.25 138 GLY A CA 1
ATOM 1096 C C . GLY A 1 138 ? -3.617 22.316 -5.004 1.00 95.25 138 GLY A C 1
ATOM 1097 O O . GLY A 1 138 ? -4.649 22.986 -5.111 1.00 95.25 138 GLY A O 1
ATOM 1098 N N . ASN A 1 139 ? -3.098 21.992 -3.818 1.00 95.50 139 ASN A N 1
ATOM 1099 C CA . ASN A 1 139 ? -3.655 22.440 -2.546 1.00 95.50 139 ASN A CA 1
ATOM 1100 C C . ASN A 1 139 ? -3.239 23.896 -2.272 1.00 95.50 139 ASN A C 1
ATOM 1102 O O . ASN A 1 139 ? -2.059 24.227 -2.246 1.00 95.50 139 ASN A O 1
ATOM 1106 N N . LYS A 1 140 ? -4.222 24.785 -2.091 1.00 94.00 140 LYS A N 1
ATOM 1107 C CA . LYS A 1 140 ? -4.019 26.241 -1.950 1.00 94.00 140 LYS A CA 1
ATOM 1108 C C . LYS A 1 140 ? -4.354 26.769 -0.553 1.00 94.00 140 LYS A C 1
ATOM 1110 O O . LYS A 1 140 ? -4.593 27.966 -0.396 1.00 94.00 140 LYS A O 1
ATOM 1115 N N . GLY A 1 141 ? -4.444 25.890 0.445 1.00 93.75 141 GLY A N 1
ATOM 1116 C CA . GLY A 1 141 ? -4.733 26.289 1.821 1.00 93.75 141 GLY A CA 1
ATOM 1117 C C . GLY A 1 141 ? -3.688 27.271 2.358 1.00 93.75 141 GLY A C 1
ATOM 1118 O O . GLY A 1 141 ? -2.492 27.013 2.265 1.00 93.75 141 GLY A O 1
ATOM 1119 N N . GLU A 1 142 ? -4.127 28.386 2.955 1.00 94.12 142 GLU A N 1
ATOM 1120 C CA . GLU A 1 142 ? -3.212 29.393 3.527 1.00 94.12 142 GLU A CA 1
ATOM 1121 C C . GLU A 1 142 ? -2.313 28.801 4.625 1.00 94.12 142 GLU A C 1
ATOM 1123 O O . GLU A 1 142 ? -1.183 29.246 4.789 1.00 94.12 142 GLU A O 1
ATOM 1128 N N . ALA A 1 143 ? -2.792 27.767 5.327 1.00 94.69 143 ALA A N 1
ATOM 1129 C CA . ALA A 1 143 ? -2.055 27.061 6.374 1.00 94.69 143 ALA A CA 1
ATOM 1130 C C . ALA A 1 143 ? -0.755 26.391 5.888 1.00 94.69 143 ALA A C 1
ATOM 1132 O O . ALA A 1 143 ? 0.102 26.085 6.711 1.00 94.69 143 ALA A O 1
ATOM 1133 N N . PHE A 1 144 ? -0.608 26.169 4.578 1.00 94.94 144 PHE A N 1
ATOM 1134 C CA . PHE A 1 144 ? 0.539 25.477 3.981 1.00 94.94 144 PHE A CA 1
ATOM 1135 C C . PHE A 1 144 ? 1.487 26.424 3.230 1.00 94.94 144 PHE A C 1
ATOM 1137 O O . PHE A 1 144 ? 2.420 25.979 2.569 1.00 94.94 144 PHE A O 1
ATOM 1144 N N . VAL A 1 145 ? 1.233 27.737 3.284 1.00 91.06 145 VAL A N 1
ATOM 1145 C CA . VAL A 1 145 ? 2.003 28.752 2.556 1.00 91.06 145 VAL A CA 1
ATOM 1146 C C . VAL A 1 145 ? 2.769 29.622 3.544 1.00 91.06 145 VAL A C 1
ATOM 1148 O O . VAL A 1 145 ? 2.183 30.194 4.462 1.00 91.06 145 VAL A O 1
ATOM 1151 N N . SER A 1 146 ? 4.073 29.788 3.312 1.00 89.94 146 SER A N 1
ATOM 1152 C CA . SER A 1 146 ? 4.928 30.632 4.153 1.00 89.94 146 SER A CA 1
ATOM 1153 C C . SER A 1 146 ? 4.462 32.091 4.165 1.00 89.94 146 SER A C 1
ATOM 1155 O O . SER A 1 146 ? 4.296 32.727 3.118 1.00 89.94 146 SER A O 1
ATOM 1157 N N . ARG A 1 147 ? 4.236 32.629 5.370 1.00 89.62 147 ARG A N 1
ATOM 1158 C CA . ARG A 1 147 ? 3.872 34.031 5.619 1.00 89.62 147 ARG A CA 1
ATOM 1159 C C . ARG A 1 147 ? 4.595 34.554 6.865 1.00 89.62 147 ARG A C 1
ATOM 1161 O O . ARG A 1 147 ? 4.748 33.802 7.826 1.00 89.62 147 ARG A O 1
ATOM 1168 N N . PRO A 1 148 ? 4.995 35.840 6.900 1.00 90.06 148 PRO A N 1
ATOM 1169 C CA . PRO A 1 148 ? 5.666 36.411 8.066 1.00 90.06 148 PRO A CA 1
ATOM 1170 C C . PRO A 1 148 ? 4.848 36.231 9.353 1.00 90.06 148 PRO A C 1
ATOM 1172 O O . PRO A 1 148 ? 3.687 36.634 9.413 1.00 90.06 148 PRO A O 1
ATOM 1175 N N . GLY A 1 149 ? 5.464 35.634 10.378 1.00 88.00 149 GLY A N 1
ATOM 1176 C CA . GLY A 1 149 ? 4.857 35.442 11.700 1.00 88.00 149 GLY A CA 1
ATOM 1177 C C . GLY A 1 149 ? 3.792 34.343 11.790 1.00 88.00 149 GLY A C 1
ATOM 1178 O O . GLY A 1 149 ? 3.090 34.290 12.797 1.00 88.00 149 GLY A O 1
ATOM 1179 N N . LYS A 1 150 ? 3.645 33.484 10.770 1.00 92.19 150 LYS A N 1
ATOM 1180 C CA . LYS A 1 150 ? 2.732 32.332 10.798 1.00 92.19 150 LYS A CA 1
ATOM 1181 C C . LYS A 1 150 ? 3.500 31.015 10.740 1.00 92.19 150 LYS A C 1
ATOM 1183 O O . LYS A 1 150 ? 4.478 30.908 10.006 1.00 92.19 150 LYS A O 1
ATOM 1188 N N . GLU A 1 151 ? 3.023 30.021 11.486 1.00 94.06 151 GLU A N 1
ATOM 1189 C CA . GLU A 1 151 ? 3.481 28.639 11.333 1.00 94.06 151 GLU A CA 1
ATOM 1190 C C . GLU A 1 151 ? 3.022 28.075 9.984 1.00 94.06 151 GLU A C 1
ATOM 1192 O O . GLU A 1 151 ? 1.902 28.342 9.537 1.00 94.06 151 GLU A O 1
ATOM 1197 N N . VAL A 1 152 ? 3.892 27.289 9.351 1.00 96.44 152 VAL A N 1
ATOM 1198 C CA . VAL A 1 152 ? 3.593 26.570 8.111 1.00 96.44 152 VAL A CA 1
ATOM 1199 C C . VAL A 1 152 ? 3.329 25.116 8.465 1.00 96.44 152 VAL A C 1
ATOM 1201 O O . VAL A 1 152 ? 4.239 24.394 8.871 1.00 96.44 152 VAL A O 1
ATOM 1204 N N . TYR A 1 153 ? 2.082 24.682 8.322 1.00 97.44 153 TYR A N 1
ATOM 1205 C CA . TYR A 1 153 ? 1.717 23.281 8.497 1.00 97.44 153 TYR A CA 1
ATOM 1206 C C . TYR A 1 153 ? 2.012 22.492 7.220 1.00 97.44 153 TYR A C 1
ATOM 1208 O O . TYR A 1 153 ? 2.038 23.041 6.118 1.00 97.44 153 TYR A O 1
ATOM 1216 N N . ALA A 1 154 ? 2.187 21.184 7.360 1.00 97.44 154 ALA A N 1
ATOM 1217 C CA . ALA A 1 154 ? 2.116 20.256 6.246 1.00 97.44 154 ALA A CA 1
ATOM 1218 C C . ALA A 1 154 ? 0.678 19.717 6.133 1.00 97.44 154 ALA A C 1
ATOM 1220 O O . ALA A 1 154 ? 0.042 19.445 7.158 1.00 97.44 154 ALA A O 1
ATOM 1221 N N . PRO A 1 155 ? 0.130 19.545 4.916 1.00 97.06 155 PRO A N 1
ATOM 1222 C CA . PRO A 1 155 ? -1.149 18.863 4.752 1.00 97.06 155 PRO A CA 1
ATOM 1223 C C . PRO A 1 155 ? -1.050 17.428 5.280 1.00 97.06 155 PRO A C 1
ATOM 1225 O O . PRO A 1 155 ? 0.012 16.814 5.210 1.00 97.06 155 PRO A O 1
ATOM 1228 N N . MET A 1 156 ? -2.161 16.865 5.762 1.00 96.75 156 MET A N 1
ATOM 1229 C CA . MET A 1 156 ? -2.191 15.473 6.232 1.00 96.75 156 MET A CA 1
ATOM 1230 C C . MET A 1 156 ? -1.724 14.496 5.146 1.00 96.75 156 MET A C 1
ATOM 1232 O O . MET A 1 156 ? -1.051 13.522 5.453 1.00 96.75 156 MET A O 1
ATOM 1236 N N . ASP A 1 157 ? -1.985 14.800 3.873 1.00 96.56 157 ASP A N 1
ATOM 1237 C CA . ASP A 1 157 ? -1.521 14.004 2.735 1.00 96.56 157 ASP A CA 1
ATOM 1238 C C . ASP A 1 157 ? 0.013 13.894 2.668 1.00 96.56 157 ASP A C 1
ATOM 1240 O O . ASP A 1 157 ? 0.536 12.915 2.144 1.00 96.56 157 ASP A O 1
ATOM 1244 N N . PHE A 1 158 ? 0.755 14.845 3.252 1.00 97.19 158 PHE A N 1
ATOM 1245 C CA . PHE A 1 158 ? 2.218 14.797 3.340 1.00 97.19 158 PHE A CA 1
ATOM 1246 C C . PHE A 1 158 ? 2.721 13.614 4.184 1.00 97.19 158 PHE A C 1
ATOM 1248 O O . PHE A 1 158 ? 3.875 13.203 4.064 1.00 97.19 158 PHE A O 1
ATOM 1255 N N . ALA A 1 159 ? 1.845 13.006 4.990 1.00 96.50 159 ALA A N 1
ATOM 1256 C CA . ALA A 1 159 ? 2.113 11.773 5.718 1.00 96.50 159 ALA A CA 1
ATOM 1257 C C . ALA A 1 159 ? 2.597 10.640 4.809 1.00 96.50 159 ALA A C 1
ATOM 1259 O O . ALA A 1 159 ? 3.493 9.888 5.188 1.00 96.50 159 ALA A O 1
ATOM 1260 N N . ILE A 1 160 ? 2.044 10.525 3.593 1.00 94.12 160 ILE A N 1
ATOM 1261 C CA . ILE A 1 160 ? 2.484 9.479 2.665 1.00 94.12 160 ILE A CA 1
ATOM 1262 C C . ILE A 1 160 ? 3.907 9.733 2.175 1.00 94.12 160 ILE A C 1
ATOM 1264 O O . ILE A 1 160 ? 4.618 8.774 1.924 1.00 94.12 160 ILE A O 1
ATOM 1268 N N . VAL A 1 161 ? 4.345 10.994 2.091 1.00 95.50 161 VAL A N 1
ATOM 1269 C CA . VAL A 1 161 ? 5.704 11.359 1.665 1.00 95.50 161 VAL A CA 1
ATOM 1270 C C . VAL A 1 161 ? 6.715 10.915 2.717 1.00 95.50 161 VAL A C 1
ATOM 1272 O O . VAL A 1 161 ? 7.661 10.192 2.408 1.00 95.50 161 VAL A O 1
ATOM 1275 N N . VAL A 1 162 ? 6.490 11.292 3.979 1.00 95.88 162 VAL A N 1
ATOM 1276 C CA . VAL A 1 162 ? 7.388 10.921 5.087 1.00 95.88 162 VAL A CA 1
ATOM 1277 C C . VAL A 1 162 ? 7.305 9.431 5.423 1.00 95.88 162 VAL A C 1
ATOM 1279 O O . VAL A 1 162 ? 8.300 8.826 5.818 1.00 95.88 162 VAL A O 1
ATOM 1282 N N . GLY A 1 163 ? 6.133 8.823 5.229 1.00 95.12 163 GLY A N 1
ATOM 1283 C CA . GLY A 1 163 ? 5.890 7.419 5.530 1.00 95.12 163 GLY A CA 1
ATOM 1284 C C . GLY A 1 163 ? 6.146 6.456 4.376 1.00 95.12 163 GLY A C 1
ATOM 1285 O O . GLY A 1 163 ? 6.143 5.246 4.609 1.00 95.12 163 GLY A O 1
ATOM 1286 N N . TRP A 1 164 ? 6.399 6.950 3.156 1.00 94.38 164 TRP A N 1
ATOM 1287 C CA . TRP A 1 164 ? 6.450 6.140 1.932 1.00 94.38 164 TRP A CA 1
ATOM 1288 C C . TRP A 1 164 ? 7.335 4.909 2.091 1.00 94.38 164 TRP A C 1
ATOM 1290 O O . TRP A 1 164 ? 6.910 3.794 1.788 1.00 94.38 164 TRP A O 1
ATOM 1300 N N . LYS A 1 165 ? 8.544 5.090 2.637 1.00 94.00 165 LYS A N 1
ATOM 1301 C CA . LYS A 1 165 ? 9.503 4.000 2.854 1.00 94.00 165 LYS A CA 1
ATOM 1302 C C . LYS A 1 165 ? 8.957 2.922 3.782 1.00 94.00 165 LYS A C 1
ATOM 1304 O O . LYS A 1 165 ? 8.952 1.752 3.412 1.00 94.00 165 LYS A O 1
ATOM 1309 N N . ALA A 1 166 ? 8.475 3.304 4.964 1.00 95.31 166 ALA A N 1
ATOM 1310 C CA . ALA A 1 166 ? 7.934 2.353 5.931 1.00 95.31 166 ALA A CA 1
ATOM 1311 C C . ALA A 1 166 ? 6.713 1.613 5.365 1.00 95.31 166 ALA A C 1
ATOM 1313 O O . ALA A 1 166 ? 6.568 0.417 5.579 1.00 95.31 166 ALA A O 1
ATOM 1314 N N . ILE A 1 167 ? 5.863 2.306 4.603 1.00 96.31 167 ILE A N 1
ATOM 1315 C CA . ILE A 1 167 ? 4.608 1.760 4.071 1.00 96.31 167 ILE A CA 1
ATOM 1316 C C . ILE A 1 167 ? 4.839 0.819 2.878 1.00 96.31 167 ILE A C 1
ATOM 1318 O O . ILE A 1 167 ? 4.070 -0.120 2.678 1.00 96.31 167 ILE A O 1
ATOM 1322 N N . THR A 1 168 ? 5.900 1.033 2.093 1.00 95.62 168 THR A N 1
ATOM 1323 C CA . THR A 1 168 ? 6.174 0.251 0.873 1.00 95.62 168 THR A CA 1
ATOM 1324 C C . THR A 1 168 ? 7.223 -0.842 1.038 1.00 95.62 168 THR A C 1
ATOM 1326 O O . THR A 1 168 ? 7.186 -1.818 0.300 1.00 95.62 168 THR A O 1
ATOM 1329 N N . LYS A 1 169 ? 8.127 -0.781 2.020 1.00 96.75 169 LYS A N 1
ATOM 1330 C CA . LYS A 1 169 ? 9.010 -1.924 2.342 1.00 96.75 169 LYS A CA 1
ATOM 1331 C C . LYS A 1 169 ? 8.260 -3.250 2.618 1.00 96.75 169 LYS A C 1
ATOM 1333 O O . LYS A 1 169 ? 8.722 -4.287 2.139 1.00 96.75 169 LYS A O 1
ATOM 1338 N N . PRO A 1 170 ? 7.097 -3.271 3.297 1.00 96.81 170 PRO A N 1
ATOM 1339 C CA . PRO A 1 170 ? 6.421 -4.510 3.676 1.00 96.81 170 PRO A CA 1
ATOM 1340 C C . PRO A 1 170 ? 5.819 -5.325 2.529 1.00 96.81 170 PRO A C 1
ATOM 1342 O O . PRO A 1 170 ? 5.408 -6.457 2.755 1.00 96.81 170 PRO A O 1
ATOM 1345 N N . ILE A 1 171 ? 5.767 -4.802 1.299 1.00 96.44 171 ILE A N 1
ATOM 1346 C CA . ILE A 1 171 ? 5.318 -5.585 0.135 1.00 96.44 171 ILE A CA 1
ATOM 1347 C C . ILE A 1 171 ? 6.457 -6.392 -0.515 1.00 96.44 171 ILE A C 1
ATOM 1349 O O . ILE A 1 171 ? 6.188 -7.221 -1.376 1.00 96.44 171 ILE A O 1
ATOM 1353 N N . PHE A 1 172 ? 7.716 -6.210 -0.108 1.00 97.25 172 PHE A N 1
ATOM 1354 C CA . PHE A 1 172 ? 8.872 -6.895 -0.702 1.00 97.25 172 PHE A CA 1
ATOM 1355 C C . PHE A 1 172 ? 9.169 -8.323 -0.210 1.00 97.25 172 PHE A C 1
ATOM 1357 O O . PHE A 1 172 ? 9.664 -9.094 -1.036 1.00 97.25 172 PHE A O 1
ATOM 1364 N N . PRO A 1 173 ? 8.886 -8.740 1.040 1.00 97.19 173 PRO A N 1
ATOM 1365 C CA . PRO A 1 173 ? 9.257 -10.074 1.515 1.00 97.19 173 PRO A CA 1
ATOM 1366 C C . PRO A 1 173 ? 8.808 -11.212 0.582 1.00 97.19 173 PRO A C 1
ATOM 1368 O O . PRO A 1 173 ? 7.720 -11.160 0.005 1.00 97.19 173 PRO A O 1
ATOM 1371 N N . ARG A 1 174 ? 9.623 -12.260 0.421 1.00 94.69 174 ARG A N 1
ATOM 1372 C CA . ARG A 1 174 ? 9.321 -13.454 -0.400 1.00 94.69 174 ARG A CA 1
ATOM 1373 C C . ARG A 1 174 ? 8.105 -14.225 0.088 1.00 94.69 174 ARG A C 1
ATOM 1375 O O . ARG A 1 174 ? 7.398 -14.824 -0.711 1.00 94.69 174 ARG A O 1
ATOM 1382 N N . THR A 1 175 ? 7.837 -14.174 1.387 1.00 94.69 175 THR A N 1
ATOM 1383 C CA . THR A 1 175 ? 6.619 -14.722 2.002 1.00 94.69 175 THR A CA 1
ATOM 1384 C C . THR A 1 175 ? 5.344 -14.061 1.466 1.00 94.69 175 THR A C 1
ATOM 1386 O O . THR A 1 175 ? 4.272 -14.658 1.519 1.00 94.69 175 THR A O 1
ATOM 1389 N N . ILE A 1 176 ? 5.461 -12.856 0.897 1.00 94.12 176 ILE A N 1
ATOM 1390 C CA . ILE A 1 176 ? 4.417 -12.145 0.157 1.00 94.12 176 ILE A CA 1
ATOM 1391 C C . ILE A 1 176 ? 4.847 -12.097 -1.313 1.00 94.12 176 ILE A C 1
ATOM 1393 O O . ILE A 1 176 ? 5.231 -11.054 -1.855 1.00 94.12 176 ILE A O 1
ATOM 1397 N N . ASP A 1 177 ? 4.856 -13.260 -1.964 1.00 93.75 177 ASP A N 1
ATOM 1398 C CA . ASP A 1 177 ? 5.236 -13.332 -3.370 1.00 93.75 177 ASP A CA 1
ATOM 1399 C C . ASP A 1 177 ? 4.149 -12.736 -4.276 1.00 93.75 177 ASP A C 1
ATOM 1401 O O . ASP A 1 177 ? 2.945 -12.937 -4.090 1.00 93.75 177 ASP A O 1
ATOM 1405 N N . GLY A 1 178 ? 4.584 -11.976 -5.275 1.00 94.88 178 GLY A N 1
ATOM 1406 C CA . GLY A 1 178 ? 3.700 -11.264 -6.178 1.00 94.88 178 GLY A CA 1
ATOM 1407 C C . GLY A 1 178 ? 4.450 -10.449 -7.224 1.00 94.88 178 GLY A C 1
ATOM 1408 O O . GLY A 1 178 ? 5.543 -9.933 -6.994 1.00 94.88 178 GLY A O 1
ATOM 1409 N N . ASP A 1 179 ? 3.831 -10.319 -8.396 1.00 95.56 179 ASP A N 1
ATOM 1410 C CA . ASP A 1 179 ? 4.355 -9.501 -9.487 1.00 95.56 179 ASP A CA 1
ATOM 1411 C C . ASP A 1 179 ? 4.096 -8.014 -9.196 1.00 95.56 179 ASP A C 1
ATOM 1413 O O . ASP A 1 179 ? 2.976 -7.527 -9.382 1.00 95.56 179 ASP A O 1
ATOM 1417 N N . LEU A 1 180 ? 5.130 -7.285 -8.760 1.00 96.44 180 LEU A N 1
ATOM 1418 C CA . LEU A 1 180 ? 5.034 -5.859 -8.410 1.00 96.44 180 LEU A CA 1
ATOM 1419 C C . LEU A 1 180 ? 4.600 -4.974 -9.593 1.00 96.44 180 LEU A C 1
ATOM 1421 O O . LEU A 1 180 ? 3.994 -3.928 -9.382 1.00 96.44 180 LEU A O 1
ATOM 1425 N N . LEU A 1 181 ? 4.807 -5.407 -10.845 1.00 93.94 181 LEU A N 1
ATOM 1426 C CA . LEU A 1 181 ? 4.318 -4.680 -12.030 1.00 93.94 181 LEU A CA 1
ATOM 1427 C C . LEU A 1 181 ? 2.794 -4.750 -12.166 1.00 93.94 181 LEU A C 1
ATOM 1429 O O . LEU A 1 181 ? 2.189 -3.961 -12.894 1.00 93.94 181 LEU A O 1
ATOM 1433 N N . LYS A 1 182 ? 2.160 -5.713 -11.491 1.00 92.69 182 LYS A N 1
ATOM 1434 C CA . LYS A 1 182 ? 0.704 -5.874 -11.428 1.00 92.69 182 LYS A CA 1
ATOM 1435 C C . LYS A 1 182 ? 0.108 -5.348 -10.123 1.00 92.69 182 LYS A C 1
ATOM 1437 O O . LYS A 1 182 ? -1.096 -5.526 -9.918 1.00 92.69 182 LYS A O 1
ATOM 1442 N N . LEU A 1 183 ? 0.917 -4.710 -9.279 1.00 94.12 183 LEU A N 1
ATOM 1443 C CA . LEU A 1 183 ? 0.462 -4.086 -8.047 1.00 94.12 183 LEU A CA 1
ATOM 1444 C C . LEU A 1 183 ? -0.451 -2.894 -8.356 1.00 94.12 183 LEU A C 1
ATOM 1446 O O . LEU A 1 183 ? -0.169 -2.090 -9.247 1.00 94.12 183 LEU A O 1
ATOM 1450 N N . VAL A 1 184 ? -1.534 -2.761 -7.596 1.00 90.12 184 VAL A N 1
ATOM 1451 C CA . VAL A 1 184 ? -2.324 -1.527 -7.517 1.00 90.12 184 VAL A CA 1
ATOM 1452 C C . VAL A 1 184 ? -2.529 -1.103 -6.082 1.00 90.12 184 VAL A C 1
ATOM 1454 O O . VAL A 1 184 ? -2.635 -1.935 -5.185 1.00 90.12 184 VAL A O 1
ATOM 1457 N N . HIS A 1 185 ? -2.625 0.207 -5.894 1.00 91.75 185 HIS A N 1
ATOM 1458 C CA . HIS A 1 185 ? -3.094 0.791 -4.652 1.00 91.75 185 HIS A CA 1
ATOM 1459 C C . HIS A 1 185 ? -4.627 0.690 -4.615 1.00 91.75 185 HIS A C 1
ATOM 1461 O O . HIS A 1 185 ? -5.287 1.209 -5.514 1.00 91.75 185 HIS A O 1
ATOM 1467 N N . LEU A 1 186 ? -5.185 -0.020 -3.630 1.00 92.44 186 LEU A N 1
ATOM 1468 C CA . LEU A 1 186 ? -6.633 -0.180 -3.458 1.00 92.44 186 LEU A CA 1
ATOM 1469 C C . LEU A 1 186 ? -7.255 0.948 -2.644 1.00 92.44 186 LEU A C 1
ATOM 1471 O O . LEU A 1 186 ? -8.258 1.523 -3.056 1.00 92.44 186 LEU A O 1
ATOM 1475 N N . SER A 1 187 ? -6.678 1.242 -1.485 1.00 95.12 187 SER A N 1
ATOM 1476 C CA . SER A 1 187 ? -7.192 2.266 -0.583 1.00 95.12 187 SER A CA 1
ATOM 1477 C C . SER A 1 187 ? -6.078 2.830 0.274 1.00 95.12 187 SER A C 1
ATOM 1479 O O . SER A 1 187 ? -5.172 2.095 0.663 1.00 95.12 187 SER A O 1
ATOM 1481 N N . ASN A 1 188 ? -6.225 4.091 0.654 1.00 95.75 188 ASN A N 1
ATOM 1482 C CA . ASN A 1 188 ? -5.380 4.739 1.635 1.00 95.75 188 ASN A CA 1
ATOM 1483 C C . ASN A 1 188 ? -6.241 5.536 2.615 1.00 95.75 188 ASN A C 1
ATOM 1485 O O . ASN A 1 188 ? -7.178 6.217 2.200 1.00 95.75 188 ASN A O 1
ATOM 1489 N N . GLY A 1 189 ? -5.907 5.472 3.897 1.00 96.88 189 GLY A N 1
ATOM 1490 C CA . GLY A 1 189 ? -6.544 6.243 4.952 1.00 96.88 189 GLY A CA 1
ATOM 1491 C C . GLY A 1 189 ? -5.509 6.906 5.845 1.00 96.88 189 GLY A C 1
ATOM 1492 O O . GLY A 1 189 ? -4.460 6.331 6.132 1.00 96.88 189 GLY A O 1
ATOM 1493 N N . PHE A 1 190 ? -5.834 8.107 6.308 1.00 96.50 190 PHE A N 1
ATOM 1494 C CA . PHE A 1 190 ? -5.047 8.843 7.286 1.00 96.50 190 PHE A CA 1
ATOM 1495 C C . PHE A 1 190 ? -5.891 9.056 8.538 1.00 96.50 190 PHE A C 1
ATOM 1497 O O . PHE A 1 190 ? -7.076 9.386 8.448 1.00 96.50 190 PHE A O 1
ATOM 1504 N N . ARG A 1 191 ? -5.284 8.887 9.710 1.00 96.94 191 ARG A N 1
ATOM 1505 C CA . ARG A 1 191 ? -5.936 9.132 10.994 1.00 96.94 191 ARG A CA 1
ATOM 1506 C C . ARG A 1 191 ? -5.000 9.912 11.902 1.00 96.94 191 ARG A C 1
ATOM 1508 O O . ARG A 1 191 ? -3.988 9.385 12.348 1.00 96.94 191 ARG A O 1
ATOM 1515 N N . MET A 1 192 ? -5.371 11.147 12.223 1.00 97.62 192 MET A N 1
ATOM 1516 C CA . MET A 1 192 ? -4.727 11.884 13.313 1.00 97.62 192 MET A CA 1
ATOM 1517 C C . MET A 1 192 ? -5.052 11.215 14.645 1.00 97.62 192 MET A C 1
ATOM 1519 O O . MET A 1 192 ? -6.208 10.858 14.901 1.00 97.62 192 MET A O 1
ATOM 1523 N N . LEU A 1 193 ? -4.044 11.059 15.499 1.00 96.62 193 LEU A N 1
ATOM 1524 C CA . LEU A 1 193 ? -4.264 10.559 16.846 1.00 96.62 193 LEU A CA 1
ATOM 1525 C C . LEU A 1 193 ? -4.835 11.674 17.738 1.00 96.62 193 LEU A C 1
ATOM 1527 O O . LEU A 1 193 ? -4.434 12.834 17.604 1.00 96.62 193 LEU A O 1
ATOM 1531 N N . PRO A 1 194 ? -5.791 11.361 18.634 1.00 94.81 194 PRO A N 1
ATOM 1532 C CA . PRO A 1 194 ? -6.421 12.367 19.483 1.00 94.81 194 PRO A CA 1
ATOM 1533 C C . PRO A 1 194 ? -5.401 13.190 20.280 1.00 94.81 194 PRO A C 1
ATOM 1535 O O . PRO A 1 194 ? -4.530 12.636 20.946 1.00 94.81 194 PRO A O 1
ATOM 1538 N N . GLY A 1 195 ? -5.535 14.516 20.223 1.00 95.50 195 GLY A N 1
ATOM 1539 C CA . GLY A 1 195 ? -4.666 15.455 20.938 1.00 95.50 195 GLY A CA 1
ATOM 1540 C C . GLY A 1 195 ? -3.318 15.745 20.271 1.00 95.50 195 GLY A C 1
ATOM 1541 O O . GLY A 1 195 ? -2.566 16.556 20.803 1.00 95.50 195 GLY A O 1
ATOM 1542 N N . ALA A 1 196 ? -3.002 15.125 19.129 1.00 96.88 196 ALA A N 1
ATOM 1543 C CA . ALA A 1 196 ? -1.787 15.433 18.382 1.00 96.88 196 ALA A CA 1
ATOM 1544 C C . ALA A 1 196 ? -1.988 16.628 17.436 1.00 96.88 196 ALA A C 1
ATOM 1546 O O . ALA A 1 196 ? -2.933 16.653 16.643 1.00 96.88 196 ALA A O 1
ATOM 1547 N N . ASP A 1 197 ? -1.061 17.587 17.474 1.00 96.19 197 ASP A N 1
ATOM 1548 C CA . ASP A 1 197 ? -1.031 18.686 16.506 1.00 96.19 197 ASP A CA 1
ATOM 1549 C C . ASP A 1 197 ? -0.571 18.195 15.122 1.00 96.19 197 ASP A C 1
ATOM 1551 O O . ASP A 1 197 ? 0.314 17.328 15.062 1.00 96.19 197 ASP A O 1
ATOM 1555 N N . PRO A 1 198 ? -1.090 18.772 14.017 1.00 96.81 198 PRO A N 1
ATOM 1556 C CA . PRO A 1 198 ? -0.625 18.482 12.662 1.00 96.81 198 PRO A CA 1
ATOM 1557 C C . PRO A 1 198 ? 0.892 18.634 12.497 1.00 96.81 198 PRO A C 1
ATOM 1559 O O . PRO A 1 198 ? 1.564 19.312 13.280 1.00 96.81 198 PRO A O 1
ATOM 1562 N N . LEU A 1 199 ? 1.431 18.012 11.448 1.00 97.56 199 LEU A N 1
ATOM 1563 C CA . LEU A 1 199 ? 2.830 18.202 11.073 1.00 97.56 199 LEU A CA 1
ATOM 1564 C C . LEU A 1 199 ? 3.068 19.642 10.626 1.00 97.56 199 LEU A C 1
ATOM 1566 O O . LEU A 1 199 ? 2.195 20.261 10.012 1.00 97.56 199 LEU A O 1
ATOM 1570 N N . LYS A 1 200 ? 4.262 20.156 10.896 1.00 97.00 200 LYS A N 1
ATOM 1571 C CA . LYS A 1 200 ? 4.680 21.499 10.501 1.00 97.00 200 LYS A CA 1
ATOM 1572 C C . LYS A 1 200 ? 6.124 21.539 10.030 1.00 97.00 200 LYS A C 1
ATOM 1574 O O . LYS A 1 200 ? 6.898 20.610 10.245 1.00 97.00 200 LYS A O 1
ATOM 1579 N N . GLU A 1 201 ? 6.468 22.629 9.358 1.00 97.56 201 GLU A N 1
ATOM 1580 C CA . GLU A 1 201 ? 7.844 22.926 8.979 1.00 97.56 201 GLU A CA 1
ATOM 1581 C C . GLU A 1 201 ? 8.768 22.885 10.206 1.00 97.56 201 GLU A C 1
ATOM 1583 O O . GLU A 1 201 ? 8.476 23.476 11.246 1.00 97.56 201 GLU A O 1
ATOM 1588 N N . GLY A 1 202 ? 9.895 22.189 10.063 1.00 97.06 202 GLY A N 1
ATOM 1589 C CA . GLY A 1 202 ? 10.890 21.990 11.112 1.00 97.06 202 GLY A CA 1
ATOM 1590 C C . GLY A 1 202 ? 10.673 20.738 11.961 1.00 97.06 202 GLY A C 1
ATOM 1591 O O . GLY A 1 202 ? 11.579 20.382 12.710 1.00 97.06 202 GLY A O 1
ATOM 1592 N N . ASP A 1 203 ? 9.537 20.044 11.836 1.00 98.06 203 ASP A N 1
ATOM 1593 C CA . ASP A 1 203 ? 9.318 18.797 12.567 1.00 98.06 203 ASP A CA 1
ATOM 1594 C C . ASP A 1 203 ? 10.312 17.715 12.127 1.00 98.06 203 ASP A C 1
ATOM 1596 O O . ASP A 1 203 ? 10.468 17.430 10.936 1.00 98.06 203 ASP A O 1
ATOM 1600 N N . GLU A 1 204 ? 10.928 17.053 13.104 1.00 98.12 204 GLU A N 1
ATOM 1601 C CA . GLU A 1 204 ? 11.635 15.792 12.901 1.00 98.12 204 GLU A CA 1
ATOM 1602 C C . GLU A 1 204 ? 10.684 14.636 13.195 1.00 98.12 204 GLU A C 1
ATOM 1604 O O . GLU A 1 204 ? 10.177 14.485 14.312 1.00 98.12 204 GLU A O 1
ATOM 1609 N N . VAL A 1 205 ? 10.434 13.821 12.174 1.00 98.06 205 VAL A N 1
ATOM 1610 C CA . VAL A 1 205 ? 9.519 12.689 12.261 1.00 98.06 205 VAL A CA 1
ATOM 1611 C C . VAL A 1 205 ? 10.232 11.386 11.957 1.00 98.06 205 VAL A C 1
ATOM 1613 O O . VAL A 1 205 ? 11.106 11.337 11.097 1.00 98.06 205 VAL A O 1
ATOM 1616 N N . ALA A 1 206 ? 9.830 10.319 12.636 1.00 98.00 206 ALA A N 1
ATOM 1617 C CA . ALA A 1 206 ? 10.229 8.954 12.322 1.00 98.00 206 ALA A CA 1
ATOM 1618 C C . ALA A 1 206 ? 8.991 8.128 11.975 1.00 98.00 206 ALA A C 1
ATOM 1620 O O . ALA A 1 206 ? 7.943 8.290 12.612 1.00 98.00 206 ALA A O 1
ATOM 1621 N N . THR A 1 207 ? 9.110 7.239 10.988 1.00 97.62 207 THR A N 1
ATOM 1622 C CA . THR A 1 207 ? 8.000 6.366 10.586 1.00 97.62 207 THR A CA 1
ATOM 1623 C C . THR A 1 207 ? 8.361 4.903 10.765 1.00 97.62 207 THR A C 1
ATOM 1625 O O . THR A 1 207 ? 9.327 4.418 10.180 1.00 97.62 207 THR A O 1
ATOM 1628 N N . THR A 1 208 ? 7.517 4.180 11.491 1.00 98.00 208 THR A N 1
ATOM 1629 C CA . THR A 1 208 ? 7.522 2.716 11.526 1.00 98.00 208 THR A CA 1
ATOM 1630 C C . THR A 1 208 ? 6.257 2.188 10.870 1.00 98.00 208 THR A C 1
ATOM 1632 O O . THR A 1 208 ? 5.255 2.892 10.793 1.00 98.00 208 THR A O 1
ATOM 1635 N N . ALA A 1 209 ? 6.279 0.960 10.368 1.00 97.94 209 ALA A N 1
ATOM 1636 C CA . ALA A 1 209 ? 5.085 0.311 9.850 1.00 97.94 209 ALA A CA 1
ATOM 1637 C C . ALA A 1 209 ? 5.032 -1.163 10.224 1.00 97.94 209 ALA A C 1
ATOM 1639 O O . ALA A 1 209 ? 6.051 -1.806 10.475 1.00 97.94 209 ALA A O 1
ATOM 1640 N N . GLN A 1 210 ? 3.827 -1.711 10.209 1.00 97.12 210 GLN A N 1
ATOM 1641 C CA . GLN A 1 210 ? 3.583 -3.137 10.349 1.00 97.12 210 GLN A CA 1
ATOM 1642 C C . GLN A 1 210 ? 2.551 -3.594 9.323 1.00 97.12 210 GLN A C 1
ATOM 1644 O O . GLN A 1 210 ? 1.684 -2.828 8.896 1.00 97.12 210 GLN A O 1
ATOM 1649 N N . ILE A 1 211 ? 2.618 -4.867 8.948 1.00 98.06 211 ILE A N 1
ATOM 1650 C CA . ILE A 1 211 ? 1.588 -5.475 8.108 1.00 98.06 211 ILE A CA 1
ATOM 1651 C C . ILE A 1 211 ? 0.413 -5.841 9.007 1.00 98.06 211 ILE A C 1
ATOM 1653 O O . ILE A 1 211 ? 0.549 -6.656 9.921 1.00 98.06 211 ILE A O 1
ATOM 1657 N N . ASN A 1 212 ? -0.751 -5.264 8.750 1.00 97.31 212 ASN A N 1
ATOM 1658 C CA . ASN A 1 212 ? -1.973 -5.641 9.446 1.00 97.31 212 ASN A CA 1
ATOM 1659 C C . ASN A 1 212 ? -2.581 -6.896 8.828 1.00 97.31 212 ASN A C 1
ATOM 1661 O O . ASN A 1 212 ? -2.992 -7.789 9.566 1.00 97.31 212 ASN A O 1
ATOM 1665 N N . ALA A 1 213 ? -2.594 -7.015 7.499 1.00 98.06 213 ALA A N 1
ATOM 1666 C CA . ALA A 1 213 ? -3.203 -8.161 6.836 1.00 98.06 213 ALA A CA 1
ATOM 1667 C C . ALA A 1 213 ? -2.478 -8.570 5.552 1.00 98.06 213 ALA A C 1
ATOM 1669 O O . ALA A 1 213 ? -2.014 -7.727 4.792 1.00 98.06 213 ALA A O 1
ATOM 1670 N N . VAL A 1 214 ? -2.453 -9.875 5.285 1.00 98.06 214 VAL A N 1
ATOM 1671 C CA . VAL A 1 214 ? -2.121 -10.470 3.986 1.00 98.06 214 VAL A CA 1
ATOM 1672 C C . VAL A 1 214 ? -3.239 -11.446 3.653 1.00 98.06 214 VAL A C 1
ATOM 1674 O O . VAL A 1 214 ? -3.371 -12.473 4.314 1.00 98.06 214 VAL A O 1
ATOM 1677 N N . LEU A 1 215 ? -4.062 -11.130 2.655 1.00 97.50 215 LEU A N 1
ATOM 1678 C CA . LEU A 1 215 ? -5.264 -11.895 2.317 1.00 97.50 215 LEU A CA 1
ATOM 1679 C C . LEU A 1 215 ? -5.271 -12.285 0.841 1.00 97.50 215 LEU A C 1
ATOM 1681 O O . LEU A 1 215 ? -5.149 -11.433 -0.034 1.00 97.50 215 LEU A O 1
ATOM 1685 N N . ASN A 1 216 ? -5.506 -13.563 0.551 1.00 97.62 216 ASN A N 1
ATOM 1686 C CA . ASN A 1 216 ? -5.752 -14.027 -0.813 1.00 97.62 216 ASN A CA 1
ATOM 1687 C C . ASN A 1 216 ? -7.243 -13.858 -1.156 1.00 97.62 216 ASN A C 1
ATOM 1689 O O . ASN A 1 216 ? -8.099 -14.559 -0.618 1.00 97.62 216 ASN A O 1
ATOM 1693 N N . GLN A 1 217 ? -7.542 -12.930 -2.061 1.00 95.12 217 GLN A N 1
ATOM 1694 C CA . GLN A 1 217 ? -8.868 -12.625 -2.601 1.00 95.12 217 GLN A CA 1
ATOM 1695 C C . GLN A 1 217 ? -9.008 -13.167 -4.035 1.00 95.12 217 GLN A C 1
ATOM 1697 O O . GLN A 1 217 ? -8.037 -13.589 -4.661 1.00 95.12 217 GLN A O 1
ATOM 1702 N N . ASP A 1 218 ? -10.221 -13.133 -4.592 1.00 94.88 218 ASP A N 1
ATOM 1703 C CA . ASP A 1 218 ? -10.460 -13.540 -5.988 1.00 94.88 218 ASP A CA 1
ATOM 1704 C C . ASP A 1 218 ? -9.747 -12.636 -7.003 1.00 94.88 218 ASP A C 1
ATOM 1706 O O . ASP A 1 218 ? -9.356 -13.083 -8.079 1.00 94.88 218 ASP A O 1
ATOM 1710 N N . SER A 1 219 ? -9.566 -11.362 -6.653 1.00 94.75 219 SER A N 1
ATOM 1711 C CA . SER A 1 219 ? -8.901 -10.353 -7.478 1.00 94.75 219 SER A CA 1
ATOM 1712 C C . SER A 1 219 ? -7.371 -10.385 -7.375 1.00 94.75 219 SER A C 1
ATOM 1714 O O . SER A 1 219 ? -6.695 -9.761 -8.201 1.00 94.75 219 SER A O 1
ATOM 1716 N N . GLY A 1 220 ? -6.809 -11.075 -6.377 1.00 96.44 220 GLY A N 1
ATOM 1717 C CA . GLY A 1 220 ? -5.381 -11.023 -6.080 1.00 96.44 220 GLY A CA 1
ATOM 1718 C C . GLY A 1 220 ? -5.026 -11.236 -4.613 1.00 96.44 220 GLY A C 1
ATOM 1719 O O . GLY A 1 220 ? -5.868 -11.582 -3.792 1.00 96.44 220 GLY A O 1
ATOM 1720 N N . LYS A 1 221 ? -3.761 -10.995 -4.276 1.00 97.88 221 LYS A N 1
ATOM 1721 C CA . LYS A 1 221 ? -3.264 -10.973 -2.897 1.00 97.88 221 LYS A CA 1
ATOM 1722 C C . LYS A 1 221 ? -3.255 -9.534 -2.387 1.00 97.88 221 LYS A C 1
ATOM 1724 O O . LYS A 1 221 ? -2.543 -8.693 -2.935 1.00 97.88 221 LYS A O 1
ATOM 1729 N N . MET A 1 222 ? -4.064 -9.257 -1.371 1.00 97.88 222 MET A N 1
ATOM 1730 C CA . MET A 1 222 ? -4.162 -7.965 -0.699 1.00 97.88 222 MET A CA 1
ATOM 1731 C C . MET A 1 222 ? -3.172 -7.908 0.467 1.00 97.88 222 MET A C 1
ATOM 1733 O O . MET A 1 222 ? -3.086 -8.861 1.239 1.00 97.88 222 MET A O 1
ATOM 1737 N N . VAL A 1 223 ? -2.446 -6.801 0.593 1.00 98.31 223 VAL A N 1
ATOM 1738 C CA . VAL A 1 223 ? -1.556 -6.498 1.717 1.00 98.31 223 VAL A CA 1
ATOM 1739 C C . VAL A 1 223 ? -2.001 -5.180 2.338 1.00 98.31 223 VAL A C 1
ATOM 1741 O O . VAL A 1 223 ? -1.978 -4.152 1.666 1.00 98.31 223 VAL A O 1
ATOM 1744 N N . GLU A 1 224 ? -2.394 -5.205 3.608 1.00 98.44 224 GLU A N 1
ATOM 1745 C CA . GLU A 1 224 ? -2.710 -4.015 4.393 1.00 98.44 224 GLU A CA 1
ATOM 1746 C C . GLU A 1 224 ? -1.526 -3.672 5.289 1.00 98.44 224 GLU A C 1
ATOM 1748 O O . GLU A 1 224 ? -1.076 -4.498 6.087 1.00 98.44 224 GLU A O 1
ATOM 1753 N N . VAL A 1 225 ? -1.046 -2.441 5.174 1.00 98.19 225 VAL A N 1
ATOM 1754 C CA . VAL A 1 225 ? 0.071 -1.902 5.942 1.00 98.19 225 VAL A CA 1
ATOM 1755 C C . VAL A 1 225 ? -0.419 -0.711 6.746 1.00 98.19 225 VAL A C 1
ATOM 1757 O O . VAL A 1 225 ? -1.112 0.153 6.213 1.00 98.19 225 VAL A O 1
ATOM 1760 N N . MET A 1 226 ? -0.027 -0.649 8.014 1.00 97.94 226 MET A N 1
ATOM 1761 C CA . MET A 1 226 ? -0.265 0.499 8.878 1.00 97.94 226 MET A CA 1
ATOM 1762 C C . MET A 1 226 ? 1.071 1.106 9.285 1.00 97.94 226 MET A C 1
ATOM 1764 O O . MET A 1 226 ? 1.860 0.470 9.984 1.00 97.94 226 MET A O 1
ATOM 1768 N N . GLY A 1 227 ? 1.320 2.322 8.811 1.00 98.00 227 GLY A N 1
ATOM 1769 C CA . GLY A 1 227 ? 2.424 3.169 9.231 1.00 98.00 227 GLY A CA 1
ATOM 1770 C C . GLY A 1 227 ? 2.019 4.065 10.398 1.00 98.00 227 GLY A C 1
ATOM 1771 O O . GLY A 1 227 ? 0.922 4.617 10.399 1.00 98.00 227 GLY A O 1
ATOM 1772 N N . THR A 1 228 ? 2.916 4.254 11.357 1.00 98.25 228 THR A N 1
ATOM 1773 C CA . THR A 1 228 ? 2.771 5.185 12.475 1.00 98.25 228 THR A CA 1
ATOM 1774 C C . THR A 1 228 ? 3.861 6.241 12.368 1.00 98.25 228 THR A C 1
ATOM 1776 O O . THR A 1 228 ? 5.052 5.928 12.417 1.00 98.25 228 THR A O 1
ATOM 1779 N N . ILE A 1 229 ? 3.453 7.502 12.234 1.00 98.38 229 ILE A N 1
ATOM 1780 C CA . ILE A 1 229 ? 4.373 8.641 12.228 1.00 98.38 229 ILE A CA 1
ATOM 1781 C C . ILE A 1 229 ? 4.514 9.148 13.657 1.00 98.38 229 ILE A C 1
ATOM 1783 O O . ILE A 1 229 ? 3.523 9.412 14.345 1.00 98.38 229 ILE A O 1
ATOM 1787 N N . THR A 1 230 ? 5.758 9.298 14.093 1.00 98.19 230 THR A N 1
ATOM 1788 C CA . THR A 1 230 ? 6.121 9.743 15.436 1.00 98.19 230 THR A CA 1
ATOM 1789 C C . THR A 1 230 ? 6.913 11.041 15.379 1.00 98.19 230 THR A C 1
ATOM 1791 O O . THR A 1 230 ? 7.774 11.203 14.520 1.00 98.19 230 THR A O 1
ATOM 1794 N N . ARG A 1 231 ? 6.626 11.959 16.304 1.00 97.81 231 ARG A N 1
ATOM 1795 C CA . ARG A 1 231 ? 7.351 13.216 16.530 1.00 97.81 231 ARG A CA 1
ATOM 1796 C C . ARG A 1 231 ? 7.724 13.269 18.006 1.00 97.81 231 ARG A C 1
ATOM 1798 O O . ARG A 1 231 ? 6.864 13.042 18.855 1.00 97.81 231 ARG A O 1
ATOM 1805 N N . GLU A 1 232 ? 9.001 13.498 18.313 1.00 95.44 232 GLU A N 1
ATOM 1806 C CA . GLU A 1 232 ? 9.518 13.503 19.698 1.00 95.44 232 GLU A CA 1
ATOM 1807 C C . GLU A 1 232 ? 9.158 12.224 20.490 1.00 95.44 232 GLU A C 1
ATOM 1809 O O . GLU A 1 232 ? 8.798 12.262 21.667 1.00 95.44 232 GLU A O 1
ATOM 1814 N N . GLY A 1 233 ? 9.187 11.067 19.818 1.00 94.56 233 GLY A N 1
ATOM 1815 C CA . GLY A 1 233 ? 8.836 9.770 20.410 1.00 94.56 233 GLY A CA 1
ATOM 1816 C C . GLY A 1 233 ? 7.340 9.554 20.675 1.00 94.56 233 GLY A C 1
ATOM 1817 O O . GLY A 1 233 ? 6.966 8.505 21.197 1.00 94.56 233 GLY A O 1
ATOM 1818 N N . LYS A 1 234 ? 6.468 10.503 20.310 1.00 97.38 234 LYS A N 1
ATOM 1819 C CA . LYS A 1 234 ? 5.009 10.387 20.444 1.00 97.38 234 LYS A CA 1
ATOM 1820 C C . LYS A 1 234 ? 4.366 10.161 19.085 1.00 97.38 234 LYS A C 1
ATOM 1822 O O . LYS A 1 234 ? 4.714 10.823 18.110 1.00 97.38 234 LYS A O 1
ATOM 1827 N N . ALA A 1 235 ? 3.411 9.241 19.017 1.00 97.56 235 ALA A N 1
ATOM 1828 C CA . ALA A 1 235 ? 2.656 8.997 17.796 1.00 97.56 235 ALA A CA 1
ATOM 1829 C C . ALA A 1 235 ? 1.743 10.195 17.475 1.00 97.56 235 ALA A C 1
ATOM 1831 O O . ALA A 1 235 ? 1.047 10.707 18.350 1.00 97.56 235 ALA A O 1
ATOM 1832 N N . VAL A 1 236 ? 1.760 1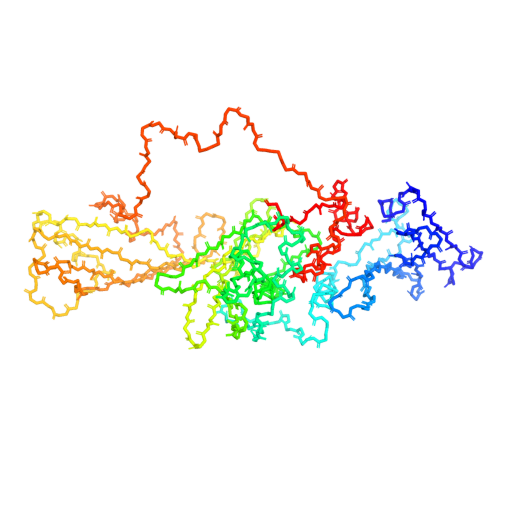0.631 16.216 1.00 97.62 236 VAL A N 1
ATOM 1833 C CA . VAL A 1 236 ? 0.997 11.787 15.716 1.00 97.62 236 VAL A CA 1
ATOM 1834 C C . VAL A 1 236 ? -0.162 11.330 14.840 1.00 97.62 236 VAL A C 1
ATOM 1836 O O . VAL A 1 236 ? -1.282 11.821 14.970 1.00 97.62 236 VAL A O 1
ATOM 1839 N N . MET A 1 237 ? 0.100 10.385 13.939 1.00 97.12 237 MET A N 1
ATOM 1840 C CA . MET A 1 237 ? -0.893 9.901 12.989 1.00 97.12 237 MET A CA 1
ATOM 1841 C C . MET A 1 237 ? -0.588 8.485 12.511 1.00 97.12 237 MET A C 1
ATOM 1843 O O . MET A 1 237 ? 0.562 8.039 12.525 1.00 97.12 237 MET A O 1
ATOM 1847 N N . GLU A 1 238 ? -1.633 7.821 12.037 1.00 97.69 238 GLU A N 1
ATOM 1848 C CA . GLU A 1 238 ? -1.582 6.514 11.396 1.00 97.69 238 GLU A CA 1
ATOM 1849 C C . GLU A 1 238 ? -1.925 6.650 9.910 1.00 97.69 238 GLU A C 1
ATOM 1851 O O . GLU A 1 238 ? -2.855 7.368 9.529 1.00 97.69 238 GLU A O 1
ATOM 1856 N N . VAL A 1 239 ? -1.184 5.932 9.071 1.00 97.69 239 VAL A N 1
ATOM 1857 C CA . VAL A 1 239 ? -1.424 5.811 7.632 1.00 97.69 239 VAL A CA 1
ATOM 1858 C C . VAL A 1 239 ? -1.718 4.352 7.333 1.00 97.69 239 VAL A C 1
ATOM 1860 O O . VAL A 1 239 ? -0.860 3.500 7.536 1.00 97.69 239 VAL A O 1
ATOM 1863 N N . THR A 1 240 ? -2.925 4.046 6.871 1.00 97.81 240 THR A N 1
ATOM 1864 C CA . THR A 1 240 ? -3.317 2.680 6.496 1.00 97.81 240 THR A CA 1
ATOM 1865 C C . THR A 1 240 ? -3.430 2.586 4.984 1.00 97.81 240 THR A C 1
ATOM 1867 O O . THR A 1 240 ? -4.286 3.244 4.396 1.00 97.81 240 THR A O 1
ATOM 1870 N N . SER A 1 241 ? -2.600 1.761 4.353 1.00 97.69 241 SER A N 1
ATOM 1871 C CA . SER A 1 241 ? -2.597 1.552 2.901 1.00 97.69 241 SER A CA 1
ATOM 1872 C C . SER A 1 241 ? -2.869 0.088 2.571 1.00 97.69 241 SER A C 1
ATOM 1874 O O . SER A 1 241 ? -2.323 -0.815 3.204 1.00 97.69 241 SER A O 1
ATOM 1876 N N . GLN A 1 242 ? -3.696 -0.154 1.555 1.00 97.88 242 GLN A N 1
ATOM 1877 C CA . GLN A 1 242 ? -3.969 -1.486 1.022 1.00 97.88 242 GLN A CA 1
ATOM 1878 C C . GLN A 1 242 ? -3.435 -1.604 -0.402 1.00 97.88 242 GLN A C 1
ATOM 1880 O O . GLN A 1 242 ? -3.828 -0.856 -1.300 1.00 97.88 242 GLN A O 1
ATOM 1885 N N . PHE A 1 243 ? -2.580 -2.591 -0.627 1.00 96.81 243 PHE A N 1
ATOM 1886 C CA . PHE A 1 243 ? -2.012 -2.923 -1.928 1.00 96.81 243 PHE A CA 1
ATOM 1887 C C . PHE A 1 243 ? -2.598 -4.237 -2.431 1.00 96.81 243 PHE A C 1
ATOM 1889 O O . PHE A 1 243 ? -2.854 -5.142 -1.644 1.00 96.81 243 PHE A O 1
ATOM 1896 N N . LEU A 1 244 ? -2.785 -4.373 -3.742 1.00 96.12 244 LEU A N 1
ATOM 1897 C CA . LEU A 1 244 ? -3.258 -5.610 -4.361 1.00 96.12 244 LEU A CA 1
ATOM 1898 C C . LEU A 1 244 ? -2.312 -6.065 -5.460 1.00 96.12 244 LEU A C 1
ATOM 1900 O O . LEU A 1 244 ? -2.209 -5.436 -6.515 1.00 96.12 244 LEU A O 1
ATOM 1904 N N . TYR A 1 245 ? -1.698 -7.219 -5.242 1.00 96.25 245 TYR A N 1
ATOM 1905 C CA . TYR A 1 245 ? -1.069 -7.992 -6.296 1.00 96.25 245 TYR A CA 1
ATOM 1906 C C . TYR A 1 245 ? -2.137 -8.718 -7.100 1.00 96.25 245 TYR A C 1
ATOM 1908 O O . TYR A 1 245 ? -2.703 -9.705 -6.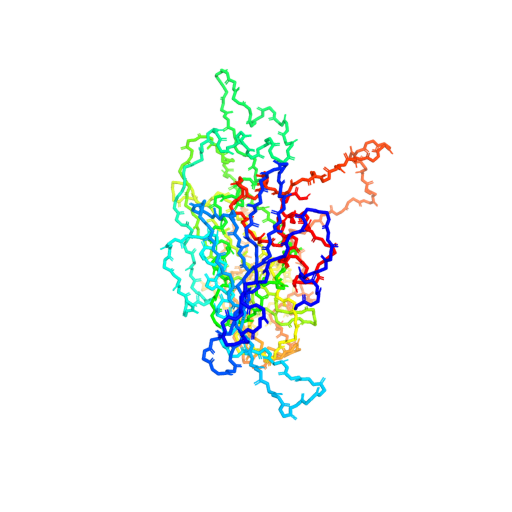632 1.00 96.25 245 TYR A O 1
ATOM 1916 N N . ARG A 1 246 ? -2.431 -8.255 -8.317 1.00 94.06 246 ARG A N 1
ATOM 1917 C CA . ARG A 1 246 ? -3.416 -8.939 -9.166 1.00 94.06 246 ARG A CA 1
ATOM 1918 C C . ARG A 1 246 ? -2.897 -10.297 -9.628 1.00 94.06 246 ARG A C 1
ATOM 1920 O O . ARG A 1 246 ? -1.842 -10.384 -10.259 1.00 94.06 246 ARG A O 1
ATOM 1927 N N . GLY A 1 247 ? -3.693 -11.335 -9.416 1.00 93.94 247 GLY A N 1
ATOM 1928 C CA . GLY A 1 247 ? -3.345 -12.701 -9.790 1.00 93.94 247 GLY A CA 1
ATOM 1929 C C . GLY A 1 247 ? -4.206 -13.729 -9.070 1.00 93.94 247 GLY A C 1
ATOM 1930 O O . GLY A 1 247 ? -5.177 -13.379 -8.409 1.00 93.94 247 GLY A O 1
ATOM 1931 N N . ALA A 1 248 ? -3.836 -14.999 -9.201 1.00 95.50 248 ALA A N 1
ATOM 1932 C CA . ALA A 1 248 ? -4.436 -16.093 -8.452 1.00 95.50 248 ALA A CA 1
ATOM 1933 C C . ALA A 1 248 ? -3.397 -16.645 -7.474 1.00 95.50 248 ALA A C 1
ATOM 1935 O O . ALA A 1 248 ? -2.273 -16.938 -7.878 1.00 95.50 248 ALA A O 1
ATOM 1936 N N . TYR A 1 249 ? -3.783 -16.777 -6.206 1.00 96.44 249 TYR A N 1
ATOM 1937 C CA . TYR A 1 249 ? -2.889 -17.129 -5.106 1.00 96.44 249 TYR A CA 1
ATOM 1938 C C . TYR A 1 249 ? -3.516 -18.220 -4.235 1.00 96.44 249 TYR A C 1
ATOM 1940 O O . TYR A 1 249 ? -4.706 -18.161 -3.914 1.00 96.44 249 TYR A O 1
ATOM 1948 N N . THR A 1 250 ? -2.716 -19.221 -3.870 1.00 95.94 250 THR A N 1
ATOM 1949 C CA . THR A 1 250 ? -3.131 -20.390 -3.068 1.00 95.94 250 THR A CA 1
ATOM 1950 C C . THR A 1 250 ? -2.244 -20.631 -1.846 1.00 95.94 250 THR A C 1
ATOM 1952 O O . THR A 1 250 ? -2.467 -21.585 -1.111 1.00 95.94 250 THR A O 1
ATOM 1955 N N . ASP A 1 251 ? -1.259 -19.767 -1.634 1.00 95.62 251 ASP A N 1
ATOM 1956 C CA . ASP A 1 251 ? -0.273 -19.748 -0.549 1.00 95.62 251 ASP A CA 1
ATOM 1957 C C . ASP A 1 251 ? -0.877 -19.202 0.762 1.00 95.62 251 ASP A C 1
ATOM 1959 O O . ASP A 1 251 ? -0.488 -18.153 1.283 1.00 95.62 251 ASP A O 1
ATOM 1963 N N . PHE A 1 252 ? -1.905 -19.881 1.279 1.00 96.44 252 PHE A N 1
ATOM 1964 C CA . PHE A 1 252 ? -2.608 -19.466 2.499 1.00 96.44 252 PHE A CA 1
ATOM 1965 C C . PHE A 1 252 ? -1.738 -19.546 3.762 1.00 96.44 252 PHE A C 1
ATOM 1967 O O . PHE A 1 252 ? -2.027 -18.861 4.741 1.00 96.44 252 PHE A O 1
ATOM 1974 N N . GLU A 1 253 ? -0.645 -20.306 3.747 1.00 94.75 253 GLU A N 1
ATOM 1975 C CA . GLU A 1 253 ? 0.290 -20.454 4.866 1.00 94.75 253 GLU A CA 1
ATOM 1976 C C . GLU A 1 253 ? 0.872 -19.124 5.372 1.00 94.75 253 GLU A C 1
ATOM 1978 O O . GLU A 1 253 ? 1.172 -19.005 6.560 1.00 94.75 253 GLU A O 1
ATOM 1983 N N . ASN A 1 254 ? 0.962 -18.112 4.502 1.00 92.88 254 ASN A N 1
ATOM 1984 C CA . ASN A 1 254 ? 1.478 -16.780 4.831 1.00 92.88 254 ASN A CA 1
ATOM 1985 C C . ASN A 1 254 ? 0.367 -15.732 5.016 1.00 92.88 254 ASN A C 1
ATOM 1987 O O . ASN A 1 254 ? 0.654 -14.549 5.195 1.00 92.88 254 ASN A O 1
ATOM 1991 N N . THR A 1 255 ? -0.904 -16.141 4.959 1.00 97.50 255 THR A N 1
ATOM 1992 C CA . THR A 1 255 ? -2.045 -15.222 5.054 1.00 97.50 255 THR A CA 1
ATOM 1993 C C . THR A 1 255 ? -2.534 -15.066 6.488 1.00 97.50 255 THR A C 1
ATOM 1995 O O . THR A 1 255 ? -2.734 -16.039 7.222 1.00 97.50 255 THR A O 1
ATOM 1998 N N . PHE A 1 256 ? -2.742 -13.818 6.895 1.00 98.00 256 PHE A N 1
ATOM 1999 C CA . PHE A 1 256 ? -3.182 -13.463 8.238 1.00 98.00 256 PHE A CA 1
ATOM 2000 C C . PHE A 1 256 ? -3.894 -12.110 8.254 1.00 98.00 256 PHE A C 1
ATOM 2002 O O . PHE A 1 256 ? -3.805 -11.338 7.302 1.00 98.00 256 PHE A O 1
ATOM 2009 N N . GLN A 1 257 ? -4.570 -11.805 9.356 1.00 98.06 257 GLN A N 1
ATOM 2010 C CA . GLN A 1 257 ? -5.188 -10.508 9.598 1.00 98.06 257 GLN A CA 1
ATOM 2011 C C . GLN A 1 257 ? -5.173 -10.170 11.086 1.00 98.06 257 GLN A C 1
ATOM 2013 O O . GLN A 1 257 ? -5.699 -10.915 11.907 1.00 98.06 257 GLN A O 1
ATOM 2018 N N . ARG A 1 258 ? -4.609 -9.013 11.417 1.00 97.50 258 ARG A N 1
ATOM 2019 C CA . ARG A 1 258 ? -4.782 -8.311 12.687 1.00 97.50 258 ARG A CA 1
ATOM 2020 C C . ARG A 1 258 ? -5.964 -7.374 12.531 1.00 97.50 258 ARG A C 1
ATOM 2022 O O . ARG A 1 258 ? -6.000 -6.582 11.593 1.00 97.50 258 ARG A O 1
ATOM 2029 N N . LYS A 1 259 ? -6.932 -7.472 13.430 1.00 96.06 259 LYS A N 1
ATOM 2030 C CA . LYS A 1 259 ? -8.150 -6.675 13.367 1.00 96.06 259 LYS A CA 1
ATOM 2031 C C . LYS A 1 259 ? -8.451 -6.083 14.732 1.00 96.06 259 LYS A C 1
ATOM 2033 O O . LYS A 1 259 ? -8.644 -6.818 15.694 1.00 96.06 259 LYS A O 1
ATOM 2038 N N . THR A 1 260 ? -8.539 -4.761 14.798 1.00 95.88 260 THR A N 1
ATOM 2039 C CA . THR A 1 260 ? -9.206 -4.089 15.915 1.00 95.88 260 THR A CA 1
ATOM 2040 C C . THR A 1 260 ? -10.703 -4.274 15.725 1.00 95.88 260 THR A C 1
ATOM 2042 O O . THR A 1 260 ? -11.268 -3.812 14.732 1.00 95.88 260 THR A O 1
ATOM 2045 N N . GLU A 1 261 ? -11.335 -5.014 16.627 1.00 97.56 261 GLU A N 1
ATOM 2046 C CA . GLU A 1 261 ? -12.757 -5.312 16.524 1.00 97.56 261 GLU A CA 1
ATOM 2047 C C . GLU A 1 261 ? -13.592 -4.106 16.949 1.00 97.56 261 GLU A C 1
ATOM 2049 O O . GLU A 1 261 ? -13.148 -3.240 17.708 1.00 97.56 261 GLU A O 1
ATOM 2054 N N . VAL A 1 262 ? -14.821 -4.050 16.437 1.00 97.12 262 VAL A N 1
ATOM 2055 C CA . VAL A 1 262 ? -15.775 -3.002 16.803 1.00 97.12 262 VAL A CA 1
ATOM 2056 C C . VAL A 1 262 ? -16.014 -3.060 18.315 1.00 97.12 262 VAL A C 1
ATOM 2058 O O . VAL A 1 262 ? -16.326 -4.140 18.818 1.00 97.12 262 VAL A O 1
ATOM 2061 N N . PRO A 1 263 ? -15.888 -1.939 19.047 1.00 98.06 263 PRO A N 1
ATOM 2062 C CA . PRO A 1 263 ? -16.224 -1.910 20.462 1.00 98.06 263 PRO A CA 1
ATOM 2063 C C . PRO A 1 263 ? -17.688 -2.304 20.690 1.00 98.06 263 PRO A C 1
ATOM 2065 O O . PRO A 1 263 ? -18.595 -1.781 20.036 1.00 98.06 263 PRO A O 1
ATOM 2068 N N . MET A 1 264 ? -17.917 -3.224 21.626 1.00 98.38 264 MET A N 1
ATOM 2069 C CA . MET A 1 264 ? -19.244 -3.770 21.929 1.00 98.38 264 MET A CA 1
ATOM 2070 C C . MET A 1 264 ? -19.638 -3.458 23.370 1.00 98.38 264 MET A C 1
ATOM 2072 O O . MET A 1 264 ? -18.804 -3.543 24.267 1.00 98.38 264 MET A O 1
ATOM 2076 N N . GLN A 1 265 ? -20.911 -3.159 23.610 1.00 98.00 265 GLN A N 1
ATOM 2077 C CA . GLN A 1 265 ? -21.505 -3.087 24.942 1.00 98.00 265 GLN A CA 1
ATOM 2078 C C . GLN A 1 265 ? -22.432 -4.268 25.196 1.00 98.00 265 GLN A C 1
ATOM 2080 O O . GLN A 1 265 ? -23.241 -4.621 24.343 1.00 98.00 265 GLN A O 1
ATOM 2085 N N . LEU A 1 266 ? -22.336 -4.851 26.387 1.00 98.31 266 LEU A N 1
ATOM 2086 C CA . LEU A 1 266 ? -23.179 -5.946 26.854 1.00 98.31 266 LEU A CA 1
ATOM 2087 C C . LEU A 1 266 ? -23.839 -5.538 28.171 1.00 98.31 266 LEU A C 1
ATOM 2089 O O . LEU A 1 266 ? -23.147 -5.340 29.169 1.00 98.31 266 LEU A O 1
ATOM 2093 N N . HIS A 1 267 ? -25.164 -5.427 28.171 1.00 98.00 267 HIS A N 1
ATOM 2094 C CA . HIS A 1 267 ? -25.939 -5.179 29.383 1.00 98.00 267 HIS A CA 1
ATOM 2095 C C . HIS A 1 267 ? -26.345 -6.508 30.035 1.00 98.00 267 HIS A C 1
ATOM 2097 O O . HIS A 1 267 ? -26.860 -7.396 29.357 1.00 98.00 267 HIS A O 1
ATOM 2103 N N . LEU A 1 268 ? -26.097 -6.653 31.336 1.00 97.25 268 LEU A N 1
ATOM 2104 C CA . LEU A 1 268 ? -26.342 -7.878 32.101 1.00 97.25 268 LEU A CA 1
ATOM 2105 C C . LEU A 1 268 ? -27.584 -7.715 32.981 1.00 97.25 268 LEU A C 1
ATOM 2107 O O . LEU A 1 268 ? -27.484 -7.500 34.185 1.00 97.25 268 LEU A O 1
ATOM 2111 N N . GLU A 1 269 ? -28.764 -7.805 32.375 1.00 96.38 269 GLU A N 1
ATOM 2112 C CA . GLU A 1 269 ? -30.039 -7.538 33.054 1.00 96.38 269 GLU A CA 1
ATOM 2113 C C . GLU A 1 269 ? -30.387 -8.602 34.109 1.00 96.38 269 GLU A C 1
ATOM 2115 O O . GLU A 1 269 ? -30.921 -8.288 35.173 1.00 96.38 269 GLU A O 1
ATOM 2120 N N . SER A 1 270 ? -30.076 -9.872 33.836 1.00 97.38 270 SER A N 1
ATOM 2121 C CA . SER A 1 270 ? -30.475 -11.000 34.678 1.00 97.38 270 SER A CA 1
ATOM 2122 C C . SER A 1 270 ? -29.293 -11.804 35.222 1.00 97.38 270 SER A C 1
ATOM 2124 O O . SER A 1 270 ? -28.204 -11.854 34.648 1.00 97.38 270 SER A O 1
ATOM 2126 N N . SER A 1 271 ? -29.529 -12.543 36.311 1.00 96.19 271 SER A N 1
ATOM 2127 C CA . SER A 1 271 ? -28.547 -13.493 36.858 1.00 96.19 271 SER A CA 1
ATOM 2128 C C . SER A 1 271 ? -28.169 -14.586 35.854 1.00 96.19 271 SER A C 1
ATOM 2130 O O . SER A 1 271 ? -27.056 -15.110 35.894 1.00 96.19 271 SER A O 1
ATOM 2132 N N . LYS A 1 272 ? -29.071 -14.900 34.914 1.00 96.75 272 LYS A N 1
ATOM 2133 C CA . LYS A 1 272 ? -28.795 -15.795 33.791 1.00 96.75 272 LYS A CA 1
ATOM 2134 C C . LYS A 1 272 ? -27.756 -15.192 32.846 1.00 96.75 272 LYS A C 1
ATOM 2136 O O . LYS A 1 272 ? -26.864 -15.923 32.433 1.00 96.75 272 LYS A O 1
ATOM 2141 N N . ASP A 1 273 ? -27.836 -13.903 32.528 1.00 97.25 273 ASP A N 1
ATOM 2142 C CA . ASP A 1 273 ? -26.871 -13.245 31.635 1.00 97.25 273 ASP A CA 1
ATOM 2143 C C . ASP A 1 273 ? -25.476 -13.243 32.257 1.00 97.25 273 ASP A C 1
ATOM 2145 O O . ASP A 1 273 ? -24.501 -13.620 31.604 1.00 97.25 273 ASP A O 1
ATOM 2149 N N . VAL A 1 274 ? -25.399 -12.935 33.556 1.00 96.44 274 VAL A N 1
ATOM 2150 C CA . VAL A 1 274 ? -24.155 -13.022 34.333 1.00 96.44 274 VAL A CA 1
ATOM 2151 C C . VAL A 1 274 ? -23.601 -14.448 34.314 1.00 96.44 274 VAL A C 1
ATOM 2153 O O . VAL A 1 274 ? -22.419 -14.643 34.031 1.00 96.44 274 VAL A O 1
ATOM 2156 N N . ALA A 1 275 ? -24.439 -15.457 34.572 1.00 96.12 275 ALA A N 1
ATOM 2157 C CA . ALA A 1 275 ? -24.019 -16.857 34.557 1.00 96.12 275 ALA A CA 1
ATOM 2158 C C . ALA A 1 275 ? -23.554 -17.312 33.162 1.00 96.12 275 ALA A C 1
ATOM 2160 O O . ALA A 1 275 ? -22.554 -18.019 33.049 1.00 96.12 275 ALA A O 1
ATOM 2161 N N . VAL A 1 276 ? -24.232 -16.884 32.091 1.00 97.81 276 VAL A N 1
ATOM 2162 C CA . VAL A 1 276 ? -23.849 -17.202 30.708 1.00 97.81 276 VAL A CA 1
ATOM 2163 C C . VAL A 1 276 ? -22.525 -16.542 30.341 1.00 97.81 276 VAL A C 1
ATOM 2165 O O . VAL A 1 276 ? -21.686 -17.217 29.746 1.00 97.81 276 VAL A O 1
ATOM 2168 N N . LEU A 1 277 ? -22.296 -15.279 30.706 1.00 97.38 277 LEU A N 1
ATOM 2169 C CA . LEU A 1 277 ? -21.013 -14.618 30.463 1.00 97.38 277 LEU A CA 1
ATOM 2170 C C . LEU A 1 277 ? -19.884 -15.295 31.253 1.00 97.38 277 LEU A C 1
ATOM 2172 O O . LEU A 1 277 ? -18.867 -15.654 30.671 1.00 97.38 277 LEU A O 1
ATOM 2176 N N . ARG A 1 278 ? -20.092 -15.560 32.550 1.00 95.19 278 ARG A N 1
ATOM 2177 C CA . ARG A 1 278 ? -19.115 -16.268 33.397 1.00 95.19 278 ARG A CA 1
ATOM 2178 C C . ARG A 1 278 ? -18.861 -17.716 32.969 1.00 95.19 278 ARG A C 1
ATOM 2180 O O . ARG A 1 278 ? -17.829 -18.269 33.320 1.00 95.19 278 ARG A O 1
ATOM 2187 N N . SER A 1 279 ? -19.773 -18.336 32.216 1.00 96.62 279 SER A N 1
ATOM 2188 C CA . SER A 1 279 ? -19.569 -19.681 31.656 1.00 96.62 279 SER A CA 1
ATOM 2189 C C . SER A 1 279 ? -18.602 -19.715 30.469 1.00 96.62 279 SER A C 1
ATOM 2191 O O . SER A 1 279 ? -18.238 -20.796 30.010 1.00 96.62 279 SER A O 1
ATOM 2193 N N . LYS A 1 280 ? -18.230 -18.555 29.914 1.00 98.00 280 LYS A N 1
ATOM 2194 C CA . LYS A 1 280 ? -17.338 -18.482 28.758 1.00 98.00 280 LYS A CA 1
ATOM 2195 C C . LYS A 1 280 ? -15.895 -18.647 29.207 1.00 98.00 280 LYS A C 1
ATOM 2197 O O . LYS A 1 280 ? -15.383 -17.804 29.928 1.00 98.00 280 LYS A O 1
ATOM 2202 N N . GLU A 1 281 ? -15.232 -19.681 28.696 1.00 97.00 281 GLU A N 1
ATOM 2203 C CA . GLU A 1 281 ? -13.810 -19.952 28.965 1.00 97.00 281 GLU A CA 1
ATOM 2204 C C . GLU A 1 281 ? -12.902 -18.769 28.611 1.00 97.00 281 GLU A C 1
ATOM 2206 O O . GLU A 1 281 ? -11.865 -18.580 29.229 1.00 97.00 281 GLU A O 1
ATOM 2211 N N . TRP A 1 282 ? -13.311 -17.954 27.636 1.00 98.06 282 TRP A N 1
ATOM 2212 C CA . TRP A 1 282 ? -12.556 -16.783 27.210 1.00 98.06 282 TRP A CA 1
ATOM 2213 C C . TRP A 1 282 ? -12.736 -15.554 28.105 1.00 98.06 282 TRP A C 1
ATOM 2215 O O . TRP A 1 282 ? -12.060 -14.559 27.870 1.00 98.06 282 TRP A O 1
ATOM 2225 N N . PHE A 1 283 ? -13.660 -15.564 29.072 1.00 97.88 283 PHE A N 1
ATOM 2226 C CA . PHE A 1 283 ? -13.959 -14.416 29.930 1.00 97.88 283 PHE A CA 1
ATOM 2227 C C . PHE A 1 283 ? -13.287 -14.569 31.300 1.00 97.88 283 PHE A C 1
ATOM 2229 O O . PHE A 1 283 ? -13.781 -15.276 32.179 1.00 97.88 283 PHE A O 1
ATOM 2236 N N . ASN A 1 284 ? -12.173 -13.865 31.491 1.00 95.81 284 ASN A N 1
ATOM 2237 C CA . ASN A 1 284 ? -11.321 -13.985 32.670 1.00 95.81 284 ASN A CA 1
ATOM 2238 C C . ASN A 1 284 ? -11.504 -12.773 33.584 1.00 95.81 284 ASN A C 1
ATOM 2240 O O . ASN A 1 284 ? -11.008 -11.687 33.292 1.00 95.81 284 ASN A O 1
ATOM 2244 N N . VAL A 1 285 ? -12.229 -12.950 34.688 1.00 90.75 285 VAL A N 1
ATOM 2245 C CA . VAL A 1 285 ? -12.487 -11.879 35.663 1.00 90.75 285 VAL A CA 1
ATOM 2246 C C . VAL A 1 285 ? -11.220 -11.577 36.460 1.00 90.75 285 VAL A C 1
ATOM 2248 O O . VAL A 1 285 ? -10.600 -12.489 37.002 1.00 90.75 285 VAL A O 1
ATOM 2251 N N . GLU A 1 286 ? -10.854 -10.302 36.550 1.00 82.69 286 GLU A N 1
ATOM 2252 C CA . GLU A 1 286 ? -9.809 -9.842 37.464 1.00 82.69 286 GLU A CA 1
ATOM 2253 C C . GLU A 1 286 ? -10.423 -9.793 38.863 1.00 82.69 286 GLU A C 1
ATOM 2255 O O . GLU A 1 286 ? -11.524 -9.262 38.999 1.00 82.69 286 GLU A O 1
ATOM 2260 N N . GLU A 1 287 ? -9.781 -10.406 39.866 1.00 66.44 287 GLU A N 1
ATOM 2261 C CA . GLU A 1 287 ? -10.305 -10.598 41.232 1.00 66.44 287 GLU A CA 1
ATOM 2262 C C . GLU A 1 287 ? -10.900 -9.307 41.824 1.00 66.44 287 GLU A C 1
ATOM 2264 O O . GLU A 1 287 ? -10.224 -8.504 42.465 1.00 66.44 287 GLU A O 1
ATOM 2269 N N . THR A 1 288 ? -12.193 -9.103 41.586 1.00 67.00 288 THR A N 1
ATOM 2270 C CA . THR A 1 288 ? -12.951 -7.921 41.977 1.00 67.00 288 THR A CA 1
ATOM 2271 C C . THR A 1 288 ? -14.291 -8.386 42.534 1.00 67.00 288 THR A C 1
ATOM 2273 O O . THR A 1 288 ? -15.016 -9.148 41.892 1.00 67.00 288 THR A O 1
ATOM 2276 N N . ASP A 1 289 ? -14.647 -7.909 43.729 1.00 77.50 289 ASP A N 1
ATOM 2277 C CA . ASP A 1 289 ? -15.935 -8.174 44.397 1.00 77.50 289 ASP A CA 1
ATOM 2278 C C . ASP A 1 289 ? -17.117 -7.432 43.726 1.00 77.50 289 ASP A C 1
ATOM 2280 O O . ASP A 1 289 ? -18.116 -7.093 44.360 1.00 77.50 289 ASP A O 1
ATOM 2284 N N . ILE A 1 290 ? -17.004 -7.124 42.431 1.00 85.25 290 ILE A N 1
ATOM 2285 C CA . ILE A 1 290 ? -17.991 -6.346 41.688 1.00 85.25 290 ILE A CA 1
ATOM 2286 C C . ILE A 1 290 ? -19.151 -7.259 41.284 1.00 85.25 290 ILE A C 1
ATOM 2288 O O . ILE A 1 290 ? -18.982 -8.220 40.523 1.00 85.25 290 ILE A O 1
ATOM 2292 N N . ASP A 1 291 ? -20.353 -6.923 41.756 1.00 90.69 291 ASP A N 1
ATOM 2293 C CA . ASP A 1 291 ? -21.582 -7.531 41.257 1.00 90.69 291 ASP A CA 1
ATOM 2294 C C . ASP A 1 291 ? -21.861 -7.043 39.829 1.00 90.69 291 ASP A C 1
ATOM 2296 O O . ASP A 1 291 ? -22.006 -5.847 39.568 1.00 90.69 291 ASP A O 1
ATOM 2300 N N . LEU A 1 292 ? -21.912 -7.996 38.898 1.00 93.25 292 LEU A N 1
ATOM 2301 C CA . LEU A 1 292 ? -22.139 -7.738 37.479 1.00 93.25 292 LEU A CA 1
ATOM 2302 C C . LEU A 1 292 ? -23.627 -7.593 37.141 1.00 93.25 292 LEU A C 1
ATOM 2304 O O . LEU A 1 292 ? -23.953 -7.175 36.031 1.00 93.25 292 LEU A O 1
ATOM 2308 N N . LEU A 1 293 ? -24.530 -7.959 38.055 1.00 96.06 293 LEU A N 1
ATOM 2309 C CA . LEU A 1 293 ? -25.964 -7.868 37.817 1.00 96.06 293 LEU A CA 1
ATOM 2310 C C . LEU A 1 293 ? -26.398 -6.405 37.644 1.00 96.06 293 LEU A C 1
ATOM 2312 O O . LEU A 1 293 ? -26.094 -5.542 38.464 1.00 96.06 293 LEU A O 1
ATOM 2316 N N . GLY A 1 294 ? -27.124 -6.130 36.562 1.00 95.00 294 GLY A N 1
ATOM 2317 C CA . GLY A 1 294 ? -27.585 -4.794 36.185 1.00 95.00 294 GLY A CA 1
ATOM 2318 C C . GLY A 1 294 ? -26.508 -3.895 35.570 1.00 95.00 294 GLY A C 1
ATOM 2319 O O . GLY A 1 294 ? -26.806 -2.748 35.237 1.00 95.00 294 GLY A O 1
ATOM 2320 N N . GLN A 1 295 ? -25.274 -4.380 35.402 1.00 95.94 295 GLN A N 1
ATOM 2321 C CA . GLN A 1 295 ? -24.171 -3.591 34.851 1.00 95.94 295 GLN A CA 1
ATOM 2322 C C . GLN A 1 295 ? -24.110 -3.658 33.322 1.00 95.94 295 GLN A C 1
ATOM 2324 O O . GLN A 1 295 ? -24.588 -4.605 32.693 1.00 95.94 295 GLN A O 1
ATOM 2329 N N . THR A 1 296 ? -23.460 -2.661 32.720 1.00 97.38 296 THR A N 1
ATOM 2330 C CA . THR A 1 296 ? -23.126 -2.650 31.290 1.00 97.38 296 THR A CA 1
ATOM 2331 C C . THR A 1 296 ? -21.618 -2.701 31.116 1.00 97.38 296 THR A C 1
ATOM 2333 O O . THR A 1 296 ? -20.898 -1.816 31.573 1.00 97.38 296 THR A O 1
ATOM 2336 N N . LEU A 1 297 ? -21.146 -3.735 30.428 1.00 97.81 297 LEU A N 1
ATOM 2337 C CA . LEU A 1 297 ? -19.731 -3.970 30.177 1.00 97.81 297 LEU A CA 1
ATOM 2338 C C . LEU A 1 297 ? -19.361 -3.528 28.767 1.00 97.81 297 LEU A C 1
ATOM 2340 O O . LEU A 1 297 ? -20.099 -3.799 27.821 1.00 97.81 297 LEU A O 1
ATOM 2344 N N . THR A 1 298 ? -18.203 -2.894 28.614 1.00 98.50 298 THR A N 1
ATOM 2345 C CA . THR A 1 298 ? -17.650 -2.505 27.313 1.00 98.50 298 THR A CA 1
ATOM 2346 C C . THR A 1 298 ? -16.476 -3.409 26.953 1.00 98.50 298 THR A C 1
ATOM 2348 O O . THR A 1 298 ? -15.495 -3.485 27.685 1.00 98.50 298 THR A O 1
ATOM 2351 N N . PHE A 1 299 ? -16.554 -4.067 25.802 1.00 98.50 299 PHE A N 1
ATOM 2352 C CA . PHE A 1 299 ? -15.532 -4.957 25.263 1.00 98.50 299 PHE A CA 1
ATOM 2353 C C . PHE A 1 299 ? -14.743 -4.226 24.179 1.00 98.50 299 PHE A C 1
ATOM 2355 O O . PHE A 1 299 ? -15.307 -3.831 23.155 1.00 98.50 299 PHE A O 1
ATOM 2362 N N . ARG A 1 300 ? -13.434 -4.066 24.390 1.00 98.38 300 ARG A N 1
ATOM 2363 C CA . ARG A 1 300 ? -12.499 -3.528 23.390 1.00 98.38 300 ARG A CA 1
ATOM 2364 C C . ARG A 1 300 ? -11.478 -4.601 23.053 1.00 98.38 300 ARG A C 1
ATOM 2366 O O . ARG A 1 300 ? -10.576 -4.873 23.844 1.00 98.38 300 ARG A O 1
ATOM 2373 N N . LEU A 1 301 ? -11.674 -5.238 21.900 1.00 98.56 301 LEU A N 1
ATOM 2374 C CA . LEU A 1 301 ? -10.990 -6.473 21.531 1.00 98.56 301 LEU A CA 1
ATOM 2375 C C . LEU A 1 301 ? -10.144 -6.303 20.269 1.00 98.56 301 LEU A C 1
ATOM 2377 O O . LEU A 1 301 ? -10.470 -5.534 19.364 1.00 98.56 301 LEU A O 1
ATOM 2381 N N . GLN A 1 302 ? -9.068 -7.071 20.207 1.00 98.44 302 GLN A N 1
ATOM 2382 C CA . GLN A 1 302 ? -8.238 -7.272 19.034 1.00 98.44 302 GLN A CA 1
ATOM 2383 C C . GLN A 1 302 ? -8.249 -8.757 18.687 1.00 98.44 302 GLN A C 1
ATOM 2385 O O . GLN A 1 302 ? -8.115 -9.611 19.564 1.00 98.44 302 GLN A O 1
ATOM 2390 N N . SER A 1 303 ? -8.383 -9.056 17.402 1.00 98.44 303 SER A N 1
ATOM 2391 C CA . SER A 1 303 ? -8.362 -10.418 16.888 1.00 98.44 303 SER A CA 1
ATOM 2392 C C . SER A 1 303 ? -7.185 -10.620 15.946 1.00 98.44 303 SER A C 1
ATOM 2394 O O . SER A 1 303 ? -6.845 -9.736 15.153 1.00 98.44 303 SER A O 1
ATOM 2396 N N . TYR A 1 304 ? -6.595 -11.809 15.998 1.00 98.25 304 TYR A N 1
ATOM 2397 C CA . TYR A 1 304 ? -5.603 -12.268 15.040 1.00 98.25 304 TYR A CA 1
ATOM 2398 C C . TYR A 1 304 ? -6.106 -13.537 14.355 1.00 98.25 304 TYR A C 1
ATOM 2400 O O . TYR A 1 304 ? -6.395 -14.546 14.994 1.00 98.25 304 TYR A O 1
ATOM 2408 N N . TYR A 1 305 ? -6.242 -13.463 13.036 1.00 98.25 305 TYR A N 1
ATOM 2409 C CA . TYR A 1 305 ? -6.735 -14.542 12.193 1.00 98.25 305 TYR A CA 1
ATOM 2410 C C . TYR A 1 305 ? -5.607 -15.053 11.310 1.00 98.25 305 TYR A C 1
ATOM 2412 O O . TYR A 1 305 ? -4.896 -14.259 10.693 1.00 98.25 305 TYR A O 1
ATOM 2420 N N . ARG A 1 306 ? -5.487 -16.371 11.175 1.00 98.12 306 ARG A N 1
ATOM 2421 C CA . ARG A 1 306 ? -4.698 -17.016 10.117 1.00 98.12 306 ARG A CA 1
ATOM 2422 C C . ARG A 1 306 ? -5.617 -17.855 9.253 1.00 98.12 306 ARG A C 1
ATOM 2424 O O . ARG A 1 306 ? -6.598 -18.401 9.753 1.00 98.12 306 ARG A O 1
ATOM 2431 N N . PHE A 1 307 ? -5.327 -17.970 7.961 1.00 97.88 307 PHE A N 1
ATOM 2432 C CA . PHE A 1 307 ? -6.239 -18.633 7.029 1.00 97.88 307 PHE A CA 1
ATOM 2433 C C . PHE A 1 307 ? -5.675 -19.972 6.565 1.00 97.88 307 PHE A C 1
ATOM 2435 O O . PHE A 1 307 ? -4.498 -20.110 6.253 1.00 97.88 307 PHE A O 1
ATOM 2442 N N . LYS A 1 308 ? -6.544 -20.982 6.516 1.00 97.12 308 LYS A N 1
ATOM 2443 C CA . LYS A 1 308 ? -6.263 -22.270 5.870 1.00 97.12 308 LYS A CA 1
ATOM 2444 C C . LYS A 1 308 ? -6.685 -22.239 4.402 1.00 97.12 308 LYS A C 1
ATOM 2446 O O . LYS A 1 308 ? -6.074 -22.886 3.560 1.00 97.12 308 LYS A O 1
ATOM 2451 N N . ASN A 1 309 ? -7.780 -21.540 4.119 1.00 95.56 309 ASN A N 1
ATOM 2452 C CA . ASN A 1 309 ? -8.316 -21.270 2.789 1.00 95.56 309 ASN A CA 1
ATOM 2453 C C . ASN A 1 309 ? -9.244 -20.041 2.862 1.00 95.56 309 ASN A C 1
ATOM 2455 O O . ASN A 1 309 ? -9.359 -19.410 3.910 1.00 95.56 309 ASN A O 1
ATOM 2459 N N . LYS A 1 310 ? -9.957 -19.731 1.773 1.00 94.12 310 LYS A N 1
ATOM 2460 C CA . LYS A 1 310 ? -10.856 -18.562 1.675 1.00 94.12 310 LYS A CA 1
ATOM 2461 C C . LYS A 1 310 ? -11.989 -18.513 2.712 1.00 94.12 310 LYS A C 1
ATOM 2463 O O . LYS A 1 310 ? -12.549 -17.449 2.932 1.00 94.12 310 LYS A O 1
ATOM 2468 N N . THR A 1 311 ? -12.364 -19.648 3.298 1.00 94.38 311 THR A N 1
ATOM 2469 C CA . THR A 1 311 ? -13.558 -19.787 4.158 1.00 94.38 311 THR A CA 1
ATOM 2470 C C . THR A 1 311 ? -13.263 -20.322 5.556 1.00 94.38 311 THR A C 1
ATOM 2472 O O . THR A 1 311 ? -14.140 -20.306 6.413 1.00 94.38 311 THR A O 1
ATOM 2475 N N . VAL A 1 312 ? -12.054 -20.837 5.781 1.00 97.50 312 VAL A N 1
ATOM 2476 C CA . VAL A 1 312 ? -11.667 -21.515 7.020 1.00 97.50 312 VAL A CA 1
ATOM 2477 C C . VAL A 1 312 ? -10.402 -20.872 7.556 1.00 97.50 312 VAL A C 1
ATOM 2479 O O . VAL A 1 312 ? -9.381 -20.818 6.863 1.00 97.50 312 VAL A O 1
ATOM 2482 N N . PHE A 1 313 ? -10.458 -20.443 8.811 1.00 98.19 313 PHE A N 1
ATOM 2483 C CA . PHE A 1 313 ? -9.295 -20.001 9.561 1.00 98.19 313 PHE A CA 1
ATOM 2484 C C . PHE A 1 313 ? -8.461 -21.213 9.981 1.00 98.19 313 PHE A C 1
ATOM 2486 O O . PHE A 1 313 ? -9.011 -22.246 10.360 1.00 98.19 313 PHE A O 1
ATOM 2493 N N . SER A 1 314 ? -7.137 -21.113 9.897 1.00 98.06 314 SER A N 1
ATOM 2494 C CA . SER A 1 314 ? -6.215 -22.091 10.486 1.00 98.06 314 SER A CA 1
ATOM 2495 C C . SER A 1 314 ? -6.060 -21.873 11.991 1.00 98.06 314 SER A C 1
ATOM 2497 O O . SER A 1 314 ? -5.947 -22.858 12.719 1.00 98.06 314 SER A O 1
ATOM 2499 N N . SER A 1 315 ? -6.114 -20.618 12.442 1.00 98.38 315 SER A N 1
ATOM 2500 C CA . SER A 1 315 ? -6.232 -20.241 13.850 1.00 98.38 315 SER A CA 1
ATOM 2501 C C . SER A 1 315 ? -6.982 -18.920 14.013 1.00 98.38 315 SER A C 1
ATOM 2503 O O . SER A 1 315 ? -7.003 -18.079 13.104 1.00 98.38 315 SER A O 1
ATOM 2505 N N . VAL A 1 316 ? -7.608 -18.757 15.176 1.00 98.50 316 VAL A N 1
ATOM 2506 C CA . VAL A 1 316 ? -8.291 -17.538 15.611 1.00 98.50 316 VAL A CA 1
ATOM 2507 C C . VAL A 1 316 ? -7.863 -17.241 17.037 1.00 98.50 316 VAL A C 1
ATOM 2509 O O . VAL A 1 316 ? -8.035 -18.074 17.922 1.00 98.50 316 VAL A O 1
ATOM 2512 N N . GLU A 1 317 ? -7.354 -16.040 17.255 1.00 98.62 317 GLU A N 1
ATOM 2513 C CA . GLU A 1 317 ? -7.036 -15.506 18.573 1.00 98.62 317 GLU A CA 1
ATOM 2514 C C . GLU A 1 317 ? -7.851 -14.231 18.787 1.00 98.62 317 GLU A C 1
ATOM 2516 O O . GLU A 1 317 ? -8.029 -13.433 17.864 1.00 98.62 317 GLU A O 1
ATOM 2521 N N . THR A 1 318 ? -8.388 -14.020 19.984 1.00 98.75 318 THR A N 1
ATOM 2522 C CA . THR A 1 318 ? -9.097 -12.785 20.344 1.00 98.75 318 THR A CA 1
ATOM 2523 C C . THR A 1 318 ? -8.777 -12.418 21.769 1.00 98.75 318 THR A C 1
ATOM 2525 O O . THR A 1 318 ? -9.027 -13.193 22.688 1.00 98.75 318 THR A O 1
ATOM 2528 N N . ARG A 1 319 ? -8.225 -11.221 21.939 1.00 98.62 319 ARG A N 1
ATOM 2529 C CA . ARG A 1 319 ? -7.772 -10.717 23.228 1.00 98.62 319 ARG A CA 1
ATOM 2530 C C . ARG A 1 319 ? -8.231 -9.294 23.443 1.00 98.62 319 ARG A C 1
ATOM 2532 O O . ARG A 1 319 ? -8.429 -8.547 22.488 1.00 98.62 319 ARG A O 1
ATOM 2539 N N . GLY A 1 320 ? -8.380 -8.894 24.695 1.00 98.06 320 GLY A N 1
ATOM 2540 C CA . GLY A 1 320 ? -8.646 -7.497 25.004 1.00 98.06 320 GLY A CA 1
ATOM 2541 C C . GLY A 1 320 ? -9.237 -7.278 26.377 1.00 98.06 320 GLY A C 1
ATOM 2542 O O . GLY A 1 320 ? -9.260 -8.168 27.224 1.00 98.06 320 GLY A O 1
ATOM 2543 N N . GLN A 1 321 ? -9.701 -6.055 26.579 1.00 98.00 321 GLN A N 1
ATOM 2544 C CA . GLN A 1 321 ? -10.144 -5.572 27.876 1.00 98.00 321 GLN A CA 1
ATOM 2545 C C . GLN A 1 321 ? -11.665 -5.584 27.956 1.00 98.00 321 GLN A C 1
ATOM 2547 O O . GLN A 1 321 ? -12.359 -5.285 26.974 1.00 98.00 321 GLN A O 1
ATOM 2552 N N . VAL A 1 322 ? -12.167 -5.871 29.153 1.00 98.00 322 VAL A N 1
ATOM 2553 C CA . VAL A 1 322 ? -13.566 -5.682 29.517 1.00 98.00 322 VAL A CA 1
ATOM 2554 C C . VAL A 1 322 ? -13.642 -4.608 30.588 1.00 98.00 322 VAL A C 1
ATOM 2556 O O . VAL A 1 322 ? -13.063 -4.726 31.669 1.00 98.00 322 VAL A O 1
ATOM 2559 N N . LEU A 1 323 ? -14.352 -3.542 30.251 1.00 97.31 323 LEU A N 1
ATOM 2560 C CA . LEU A 1 323 ? -14.383 -2.298 30.995 1.00 97.31 323 LEU A CA 1
ATOM 2561 C C . LEU A 1 323 ? -15.762 -2.086 31.620 1.00 97.31 323 LEU A C 1
ATOM 2563 O O . LEU A 1 323 ? -16.783 -2.393 31.000 1.00 97.31 323 LEU A O 1
ATOM 2567 N N . LEU A 1 324 ? -15.784 -1.504 32.812 1.00 96.19 324 LEU A N 1
ATOM 2568 C CA . LEU A 1 324 ? -16.984 -1.056 33.507 1.00 96.19 324 LEU A CA 1
ATOM 2569 C C . LEU A 1 324 ? -16.877 0.448 33.773 1.00 96.19 324 LEU A C 1
ATOM 2571 O O . LEU A 1 324 ? -15.867 0.917 34.295 1.00 96.19 324 LEU A O 1
ATOM 2575 N N . GLU A 1 325 ? -17.923 1.196 33.427 1.00 95.00 325 GLU A N 1
ATOM 2576 C CA . GLU A 1 325 ? -18.060 2.604 33.804 1.00 95.00 325 GLU A CA 1
ATOM 2577 C C . GLU A 1 325 ? -18.782 2.692 35.153 1.00 95.00 325 GLU A C 1
ATOM 2579 O O . GLU A 1 325 ? -19.943 2.304 35.281 1.00 95.00 325 GLU A O 1
ATOM 2584 N N . LEU A 1 326 ? -18.090 3.196 36.172 1.00 92.06 326 LEU A N 1
ATOM 2585 C CA . LEU A 1 326 ? -18.647 3.399 37.504 1.00 92.06 326 LEU A CA 1
ATOM 2586 C C . LEU A 1 326 ? -19.603 4.606 37.528 1.00 92.06 326 LEU A C 1
ATOM 2588 O O . LEU A 1 326 ? -19.510 5.496 36.678 1.00 92.06 326 LEU A O 1
ATOM 2592 N N . PRO A 1 327 ? -20.472 4.737 38.551 1.00 91.31 327 PRO A N 1
ATOM 2593 C CA . PRO A 1 327 ? -21.321 5.923 38.719 1.00 91.31 327 PRO A CA 1
ATOM 2594 C C . PRO A 1 327 ? -20.545 7.252 38.758 1.00 91.31 327 PRO A C 1
ATOM 2596 O O . PRO A 1 327 ? -21.091 8.301 38.422 1.00 91.31 327 PRO A O 1
ATOM 2599 N N . THR A 1 328 ? -19.265 7.207 39.137 1.00 93.25 328 THR A N 1
ATOM 2600 C CA . THR A 1 328 ? -18.325 8.339 39.146 1.00 93.25 328 THR A CA 1
ATOM 2601 C C . THR A 1 328 ? -17.821 8.741 37.757 1.00 93.25 328 THR A C 1
ATOM 2603 O O . THR A 1 328 ? -17.083 9.718 37.664 1.00 93.25 328 THR A O 1
ATOM 2606 N N . LYS A 1 329 ? -18.207 8.022 36.691 1.00 93.06 329 LYS A N 1
ATOM 2607 C CA . LYS A 1 329 ? -17.663 8.122 35.321 1.00 93.06 329 LYS A CA 1
ATOM 2608 C C . LYS A 1 329 ? -16.233 7.616 35.156 1.00 93.06 329 LYS A C 1
ATOM 2610 O O . LYS A 1 329 ? -15.667 7.710 34.071 1.00 93.06 329 LYS A O 1
ATOM 2615 N N . GLU A 1 330 ? -15.664 7.047 36.209 1.00 94.75 330 GLU A N 1
ATOM 2616 C CA . GLU A 1 330 ? -14.399 6.334 36.125 1.00 94.75 330 GLU A CA 1
ATOM 2617 C C . GLU A 1 330 ? -14.583 5.027 35.347 1.00 94.75 330 GLU A C 1
ATOM 2619 O O . GLU A 1 330 ? -15.550 4.297 35.567 1.00 94.75 330 GLU A O 1
ATOM 2624 N N . ILE A 1 331 ? -13.658 4.741 34.431 1.00 95.25 331 ILE A N 1
ATOM 2625 C CA . ILE A 1 331 ? -13.644 3.503 33.652 1.00 95.25 331 ILE A CA 1
ATOM 2626 C C . ILE A 1 331 ? -12.572 2.597 34.243 1.00 95.25 331 ILE A C 1
ATOM 2628 O O . ILE A 1 331 ? -11.390 2.940 34.214 1.00 95.25 331 ILE A O 1
ATOM 2632 N N . ILE A 1 332 ? -12.988 1.436 34.737 1.00 94.62 332 ILE A N 1
ATOM 2633 C CA . ILE A 1 332 ? -12.092 0.417 35.286 1.00 94.62 332 ILE A CA 1
ATOM 2634 C C . ILE A 1 332 ? -12.113 -0.836 34.414 1.00 94.62 332 ILE A C 1
ATOM 2636 O O . ILE A 1 332 ? -13.143 -1.192 33.839 1.00 94.62 332 ILE A O 1
ATOM 2640 N N . GLN A 1 333 ? -10.976 -1.518 34.316 1.00 96.00 333 GLN A N 1
ATOM 2641 C CA . GLN A 1 333 ? -10.915 -2.866 33.761 1.00 96.00 333 GLN A CA 1
ATOM 2642 C C . GLN A 1 333 ? -11.325 -3.855 34.852 1.00 96.00 333 GLN A C 1
ATOM 2644 O O . GLN A 1 333 ? -10.832 -3.773 35.971 1.00 96.00 333 GLN A O 1
ATOM 2649 N N . ILE A 1 334 ? -12.266 -4.744 34.536 1.00 95.75 334 ILE A N 1
ATOM 2650 C CA . ILE A 1 334 ? -12.793 -5.734 35.494 1.00 95.75 334 ILE A CA 1
ATOM 2651 C C . ILE A 1 334 ? -12.539 -7.176 35.053 1.00 95.75 334 ILE A C 1
ATOM 2653 O O . ILE A 1 334 ? -12.703 -8.119 35.824 1.00 95.75 334 ILE A O 1
ATOM 2657 N N . ALA A 1 335 ? -12.211 -7.364 33.778 1.00 96.62 335 ALA A N 1
ATOM 2658 C CA . ALA A 1 335 ? -11.947 -8.659 33.189 1.00 96.62 335 ALA A CA 1
ATOM 2659 C C . ALA A 1 335 ? -11.135 -8.491 31.903 1.00 96.62 335 ALA A C 1
ATOM 2661 O O . ALA A 1 335 ? -11.062 -7.411 31.308 1.00 96.62 335 ALA A O 1
ATOM 2662 N N . THR A 1 336 ? -10.576 -9.600 31.444 1.00 97.81 336 THR A N 1
ATOM 2663 C CA . THR A 1 336 ? -9.922 -9.727 30.146 1.00 97.81 336 THR A CA 1
ATOM 2664 C C . THR A 1 336 ? -10.625 -10.781 29.307 1.00 97.81 336 THR A C 1
ATOM 2666 O O . THR A 1 336 ? -11.260 -11.705 29.820 1.00 97.81 336 THR A O 1
ATOM 2669 N N . VAL A 1 337 ? -10.522 -10.623 27.993 1.00 98.56 337 VAL A N 1
ATOM 2670 C CA . VAL A 1 337 ? -10.842 -11.680 27.040 1.00 98.56 337 VAL A CA 1
ATOM 2671 C C . VAL A 1 337 ? -9.543 -12.344 26.612 1.00 98.56 337 VAL A C 1
ATOM 2673 O O . VAL A 1 337 ? -8.616 -11.640 26.209 1.00 98.56 337 VAL A O 1
ATOM 2676 N N . ASP A 1 338 ? -9.494 -13.672 26.665 1.00 98.31 338 ASP A N 1
ATOM 2677 C CA . ASP A 1 338 ? -8.427 -14.473 26.062 1.00 98.31 338 ASP A CA 1
ATOM 2678 C C . ASP A 1 338 ? -9.019 -15.730 25.421 1.00 98.31 338 ASP A C 1
ATOM 2680 O O . ASP A 1 338 ? -9.418 -16.677 26.094 1.00 98.31 338 ASP A O 1
ATOM 2684 N N . TYR A 1 339 ? -9.144 -15.699 24.099 1.00 98.56 339 TYR A N 1
ATOM 2685 C CA . TYR A 1 339 ? -9.647 -16.800 23.294 1.00 98.56 339 TYR A CA 1
ATOM 2686 C C . TYR A 1 339 ? -8.592 -17.215 22.278 1.00 98.56 339 TYR A C 1
ATOM 2688 O O . TYR A 1 339 ? -8.072 -16.373 21.547 1.00 98.56 339 TYR A O 1
ATOM 2696 N N . GLU A 1 340 ? -8.351 -18.518 22.176 1.00 98.38 340 GLU A N 1
ATOM 2697 C CA . GLU A 1 340 ? -7.515 -19.121 21.146 1.00 98.38 340 GLU A CA 1
ATOM 2698 C C . GLU A 1 340 ? -8.179 -20.402 20.637 1.00 98.38 340 GLU A C 1
ATOM 2700 O O . GLU A 1 340 ? -8.681 -21.223 21.408 1.00 98.38 340 GLU A O 1
ATOM 2705 N N . ALA A 1 341 ? -8.184 -20.583 19.320 1.00 98.06 341 ALA A N 1
ATOM 2706 C CA . ALA A 1 341 ? -8.626 -21.810 18.683 1.00 98.06 341 ALA A CA 1
ATOM 2707 C C . ALA A 1 341 ? -7.841 -22.090 17.401 1.00 98.06 341 ALA A C 1
ATOM 2709 O O . ALA A 1 341 ? -7.370 -21.183 16.716 1.00 98.06 341 ALA A O 1
ATOM 2710 N N . GLY A 1 342 ? -7.746 -23.376 17.055 1.00 97.56 342 GLY A N 1
ATOM 2711 C CA . GLY A 1 342 ? -7.216 -23.833 15.773 1.00 97.56 342 GLY A CA 1
ATOM 2712 C C . GLY A 1 342 ? -8.222 -23.651 14.632 1.00 97.56 342 GLY A C 1
ATOM 2713 O O . GLY A 1 342 ? -8.871 -22.611 14.498 1.00 97.56 342 GLY A O 1
ATOM 2714 N N . ALA A 1 343 ? -8.368 -24.683 13.798 1.00 97.44 343 ALA A N 1
ATOM 2715 C CA . ALA A 1 343 ? -9.205 -24.613 12.604 1.00 97.44 343 ALA A CA 1
ATOM 2716 C C . ALA A 1 343 ? -10.655 -24.214 12.933 1.00 97.44 343 ALA A C 1
ATOM 2718 O O . ALA A 1 343 ? -11.356 -24.942 13.634 1.00 97.44 343 ALA A O 1
ATOM 2719 N N . SER A 1 344 ? -11.095 -23.071 12.403 1.00 96.81 344 SER A N 1
ATOM 2720 C CA . SER A 1 344 ? -12.355 -22.428 12.791 1.00 96.81 344 SER A CA 1
ATOM 2721 C C . SER A 1 344 ? -13.073 -21.816 11.587 1.00 96.81 344 SER A C 1
ATOM 2723 O O . SER A 1 344 ? -12.444 -21.367 10.631 1.00 96.81 344 SER A O 1
ATOM 2725 N N . HIS A 1 345 ? -14.405 -21.767 11.638 1.00 97.00 345 HIS A N 1
ATOM 2726 C CA . HIS A 1 345 ? -15.248 -21.121 10.617 1.00 97.00 345 HIS A CA 1
ATOM 2727 C C . HIS A 1 345 ? -15.699 -19.705 11.007 1.00 97.00 345 HIS A C 1
ATOM 2729 O O . HIS A 1 345 ? -16.404 -19.045 10.249 1.00 97.00 345 HIS A O 1
ATOM 2735 N N . GLY A 1 346 ? -15.320 -19.239 12.194 1.00 96.50 346 GLY A N 1
ATOM 2736 C CA . GLY A 1 346 ? -15.759 -17.964 12.738 1.00 96.50 346 GLY A CA 1
ATOM 2737 C C . GLY A 1 346 ? -15.082 -17.658 14.065 1.00 96.50 346 GLY A C 1
ATOM 2738 O O . GLY A 1 346 ? -14.262 -18.439 14.546 1.00 96.50 346 GLY A O 1
ATOM 2739 N N . ASN A 1 347 ? -15.460 -16.524 14.646 1.00 98.25 347 ASN A N 1
ATOM 2740 C CA . ASN A 1 347 ? -14.991 -16.074 15.947 1.00 98.25 347 ASN A CA 1
ATOM 2741 C C . ASN A 1 347 ? -16.153 -16.108 16.958 1.00 98.25 347 ASN A C 1
ATOM 2743 O O . ASN A 1 347 ? -17.035 -15.247 16.886 1.00 98.25 347 ASN A O 1
ATOM 2747 N N . PRO A 1 348 ? -16.190 -17.080 17.890 1.00 98.06 348 PRO A N 1
ATOM 2748 C CA . PRO A 1 348 ? -17.312 -17.235 18.814 1.00 98.06 348 PRO A CA 1
ATOM 2749 C C . PRO A 1 348 ? -17.403 -16.121 19.861 1.00 98.06 348 PRO A C 1
ATOM 2751 O O . PRO A 1 348 ? -18.490 -15.891 20.389 1.00 98.06 348 PRO A O 1
ATOM 2754 N N . VAL A 1 349 ? -16.301 -15.423 20.164 1.00 98.56 349 VAL A N 1
ATOM 2755 C CA . VAL A 1 349 ? -16.320 -14.262 21.068 1.00 98.56 349 VAL A CA 1
ATOM 2756 C C . VAL A 1 349 ? -17.121 -13.136 20.425 1.00 98.56 349 VAL A C 1
ATOM 2758 O O . VAL A 1 349 ? -18.068 -12.616 21.013 1.00 98.56 349 VAL A O 1
ATOM 2761 N N . ILE A 1 350 ? -16.774 -12.800 19.182 1.00 98.25 350 ILE A N 1
ATOM 2762 C CA . ILE A 1 350 ? -17.422 -11.715 18.444 1.00 98.25 350 ILE A CA 1
ATOM 2763 C C . ILE A 1 350 ? -18.874 -12.066 18.122 1.00 98.25 350 ILE A C 1
ATOM 2765 O O . ILE A 1 350 ? -19.747 -11.228 18.326 1.00 98.25 350 ILE A O 1
ATOM 2769 N N . ASP A 1 351 ? -19.162 -13.306 17.719 1.00 98.25 351 ASP A N 1
ATOM 2770 C CA . ASP A 1 351 ? -20.537 -13.769 17.493 1.00 98.25 351 ASP A CA 1
ATOM 2771 C C . ASP A 1 351 ? -21.402 -13.674 18.766 1.00 98.25 351 ASP A C 1
ATOM 2773 O O . ASP A 1 351 ? -22.541 -13.207 18.719 1.00 98.25 351 ASP A O 1
ATOM 2777 N N . TYR A 1 352 ? -20.859 -14.051 19.930 1.00 98.56 352 TYR A N 1
ATOM 2778 C CA . TYR A 1 352 ? -21.561 -13.886 21.202 1.00 98.56 352 TYR A CA 1
ATOM 2779 C C . TYR A 1 352 ? -21.891 -12.413 21.479 1.00 98.56 352 TYR A C 1
ATOM 2781 O O . TYR A 1 352 ? -23.042 -12.085 21.770 1.00 98.56 352 TYR A O 1
ATOM 2789 N N . LEU A 1 353 ? -20.909 -11.517 21.346 1.00 98.44 353 LEU A N 1
ATOM 2790 C CA . LEU A 1 353 ? -21.110 -10.088 21.588 1.00 98.44 353 LEU A CA 1
ATOM 2791 C C . LEU A 1 353 ? -22.085 -9.462 20.587 1.00 98.44 353 LEU A C 1
ATOM 2793 O O . LEU A 1 353 ? -22.883 -8.617 20.974 1.00 98.44 353 LEU A O 1
ATOM 2797 N N . GLN A 1 354 ? -22.071 -9.887 19.324 1.00 97.69 354 GLN A N 1
ATOM 2798 C CA . GLN A 1 354 ? -23.006 -9.405 18.303 1.00 97.69 354 GLN A CA 1
ATOM 2799 C C . GLN A 1 354 ? -24.451 -9.829 18.571 1.00 97.69 354 GLN A C 1
ATOM 2801 O O . GLN A 1 354 ? -25.372 -9.082 18.255 1.00 97.69 354 GLN A O 1
ATOM 2806 N N . ARG A 1 355 ? -24.664 -11.021 19.142 1.00 97.81 355 ARG A N 1
ATOM 2807 C CA . ARG A 1 355 ? -26.009 -11.537 19.442 1.00 97.81 355 ARG A CA 1
ATOM 2808 C C . ARG A 1 355 ? -26.587 -11.012 20.751 1.00 97.81 355 ARG A C 1
ATOM 2810 O O . ARG A 1 355 ? -27.804 -10.907 20.865 1.00 97.81 355 ARG A O 1
ATOM 2817 N N . HIS A 1 356 ? -25.735 -10.753 21.738 1.00 97.81 356 HIS A N 1
ATOM 2818 C CA . HIS A 1 356 ? -26.164 -10.409 23.096 1.00 97.81 356 HIS A CA 1
ATOM 2819 C C . HIS A 1 356 ? -25.882 -8.953 23.482 1.00 97.81 356 HIS A C 1
ATOM 2821 O O . HIS A 1 356 ? -26.430 -8.476 24.470 1.00 97.81 356 HIS A O 1
ATOM 2827 N N . GLY A 1 357 ? -25.048 -8.249 22.721 1.00 97.00 357 GLY A N 1
ATOM 2828 C CA . GLY A 1 357 ? -24.686 -6.857 22.948 1.00 97.00 357 GLY A CA 1
ATOM 2829 C C . GLY A 1 357 ? -25.049 -5.942 21.780 1.00 97.00 357 GLY A C 1
ATOM 2830 O O . GLY A 1 357 ? -25.791 -6.307 20.871 1.00 97.00 357 GLY A O 1
ATOM 2831 N N . ALA A 1 358 ? -24.496 -4.734 21.809 1.00 97.19 358 ALA A N 1
ATOM 2832 C CA . ALA A 1 358 ? -24.656 -3.718 20.778 1.00 97.19 358 ALA A CA 1
ATOM 2833 C C . ALA A 1 358 ? -23.309 -3.066 20.449 1.00 97.19 358 ALA A C 1
ATOM 2835 O O . ALA A 1 358 ? -22.481 -2.850 21.333 1.00 97.19 358 ALA A O 1
ATOM 2836 N N . SER A 1 359 ? -23.085 -2.728 19.181 1.00 96.88 359 SER A N 1
ATOM 2837 C CA . SER A 1 359 ? -21.915 -1.948 18.771 1.00 96.88 359 SER A CA 1
ATOM 2838 C C . SER A 1 359 ? -22.019 -0.514 19.280 1.00 96.88 359 SER A C 1
ATOM 2840 O O . SER A 1 359 ? -23.070 0.112 19.131 1.00 96.88 359 SER A O 1
ATOM 2842 N N . ILE A 1 360 ? -20.920 0.030 19.793 1.00 96.00 360 ILE A N 1
ATOM 2843 C CA . ILE A 1 360 ? -20.827 1.434 20.207 1.00 96.00 360 ILE A CA 1
ATOM 2844 C C . ILE A 1 360 ? -19.847 2.208 19.328 1.00 96.00 360 ILE A C 1
ATOM 2846 O O . ILE A 1 360 ? -19.143 1.629 18.500 1.00 96.00 360 ILE A O 1
ATOM 2850 N N . GLU A 1 361 ? -19.816 3.533 19.500 1.00 92.62 361 GLU A N 1
ATOM 2851 C CA . GLU A 1 361 ? -18.888 4.430 18.788 1.00 92.62 361 GLU A CA 1
ATOM 2852 C C . GLU A 1 361 ? -19.019 4.334 17.259 1.00 92.62 361 GLU A C 1
ATOM 2854 O O . GLU A 1 361 ? -18.060 4.532 16.516 1.00 92.62 361 GLU A O 1
ATOM 2859 N N . GLN A 1 362 ? -20.224 4.009 16.785 1.00 91.88 362 GLN A N 1
ATOM 2860 C CA . GLN A 1 362 ? -20.531 3.906 15.365 1.00 91.88 362 GLN A CA 1
ATOM 2861 C C . GLN A 1 362 ? -21.006 5.249 14.798 1.00 91.88 362 GLN A C 1
ATOM 2863 O O . GLN A 1 362 ? -21.612 6.045 15.524 1.00 91.88 362 GLN A O 1
ATOM 2868 N N . PRO A 1 363 ? -20.781 5.507 13.496 1.00 92.75 363 PRO A N 1
ATOM 2869 C CA . PRO A 1 363 ? -21.316 6.690 12.837 1.00 92.75 363 PRO A CA 1
ATOM 2870 C C . PRO A 1 363 ? -22.845 6.762 12.958 1.00 92.75 363 PRO A C 1
ATOM 2872 O O . PRO A 1 363 ? -23.547 5.805 12.629 1.00 92.75 363 PRO A O 1
ATOM 2875 N N . ILE A 1 364 ? -23.365 7.915 13.388 1.00 93.50 364 ILE A N 1
ATOM 2876 C CA . ILE A 1 364 ? -24.803 8.208 13.368 1.00 93.50 364 ILE A CA 1
ATOM 2877 C C . ILE A 1 364 ? -25.101 8.962 12.074 1.00 93.50 364 ILE A C 1
ATOM 2879 O O . ILE A 1 364 ? -24.722 10.122 11.915 1.00 93.50 364 ILE A O 1
ATOM 2883 N N . ASN A 1 365 ? -25.768 8.290 11.140 1.00 94.38 365 ASN A N 1
ATOM 2884 C CA . ASN A 1 365 ? -26.150 8.893 9.868 1.00 94.38 365 ASN A CA 1
ATOM 2885 C C . ASN A 1 365 ? -27.363 9.818 10.046 1.00 94.38 365 ASN A C 1
ATOM 2887 O O . ASN A 1 365 ? -28.294 9.499 10.785 1.00 94.38 365 ASN A O 1
ATOM 2891 N N . PHE A 1 366 ? -27.372 10.946 9.333 1.00 95.25 366 PHE A N 1
ATOM 2892 C CA . PHE A 1 366 ? -28.555 11.803 9.235 1.00 95.25 366 PHE A CA 1
ATOM 2893 C C . PHE A 1 366 ? -29.664 11.119 8.427 1.00 95.25 366 PHE A C 1
ATOM 2895 O O . PHE A 1 366 ? -29.385 10.313 7.541 1.00 95.25 366 PHE A O 1
ATOM 2902 N N . GLU A 1 367 ? -30.918 11.510 8.670 1.00 96.50 367 GLU A N 1
ATOM 2903 C CA . GLU A 1 367 ? -32.068 11.041 7.881 1.00 96.50 367 GLU A CA 1
ATOM 2904 C C . GLU A 1 367 ? -31.921 11.365 6.388 1.00 96.50 367 GLU A C 1
ATOM 2906 O O . GLU A 1 367 ? -32.282 10.565 5.531 1.00 96.50 367 GLU A O 1
ATOM 2911 N N . ASN A 1 368 ? -31.367 12.541 6.080 1.00 95.19 368 ASN A N 1
ATOM 2912 C CA . ASN A 1 368 ? -31.098 12.994 4.722 1.00 95.19 368 ASN A CA 1
ATOM 2913 C C . ASN A 1 368 ? -29.651 13.481 4.621 1.00 95.19 368 ASN A C 1
ATOM 2915 O O . ASN A 1 368 ? -29.189 14.252 5.464 1.00 95.19 368 ASN A O 1
ATOM 2919 N N . ALA A 1 369 ? -28.945 13.066 3.568 1.00 93.75 369 ALA A N 1
ATOM 2920 C CA . ALA A 1 369 ? -27.607 13.570 3.284 1.00 93.75 369 ALA A CA 1
ATOM 2921 C C . ALA A 1 369 ? -27.659 15.078 2.997 1.00 93.75 369 ALA A C 1
ATOM 2923 O O . ALA A 1 369 ? -28.469 15.533 2.189 1.00 93.75 369 ALA A O 1
ATOM 2924 N N . ILE A 1 370 ? -26.780 15.846 3.642 1.00 92.81 370 ILE A N 1
ATOM 2925 C CA . ILE A 1 370 ? -26.674 17.297 3.461 1.00 92.81 370 ILE A CA 1
ATOM 2926 C C . ILE A 1 370 ? -25.589 17.569 2.408 1.00 92.81 370 ILE A C 1
ATOM 2928 O O . ILE A 1 370 ? -24.414 17.314 2.686 1.00 92.81 370 ILE A O 1
ATOM 2932 N N . PRO A 1 371 ? -25.924 18.081 1.207 1.00 91.88 371 PRO A N 1
ATOM 2933 C CA . PRO A 1 371 ? -24.915 18.444 0.218 1.00 91.88 371 PRO A CA 1
ATOM 2934 C C . PRO A 1 371 ? -24.074 19.618 0.730 1.00 91.88 371 PRO A C 1
ATOM 2936 O O . PRO A 1 371 ? -24.607 20.697 0.988 1.00 91.88 371 PRO A O 1
ATOM 2939 N N . LEU A 1 372 ? -22.764 19.413 0.882 1.00 93.06 372 LEU A N 1
ATOM 2940 C CA . LEU A 1 372 ? -21.837 20.473 1.299 1.00 93.06 372 LEU A CA 1
ATOM 2941 C C . LEU A 1 372 ? -21.397 21.353 0.125 1.00 93.06 372 LEU A C 1
ATOM 2943 O O . LEU A 1 372 ? -21.137 22.543 0.299 1.00 93.06 372 LEU A O 1
ATOM 2947 N N . ASN A 1 373 ? -21.318 20.786 -1.079 1.00 88.69 373 ASN A N 1
ATOM 2948 C CA . ASN A 1 373 ? -21.107 21.558 -2.294 1.00 88.69 373 ASN A CA 1
ATOM 2949 C C . ASN A 1 373 ? -22.441 22.115 -2.810 1.00 88.69 373 ASN A C 1
ATOM 2951 O O . ASN A 1 373 ? -23.507 21.526 -2.631 1.00 88.69 373 ASN A O 1
ATOM 2955 N N . GLY A 1 374 ? -22.377 23.263 -3.487 1.00 82.81 374 GLY A N 1
ATOM 2956 C CA . GLY A 1 374 ? -23.534 23.807 -4.193 1.00 82.81 374 GLY A CA 1
ATOM 2957 C C . GLY A 1 374 ? -24.017 22.882 -5.318 1.00 82.81 374 GLY A C 1
ATOM 2958 O O . GLY A 1 374 ? -23.461 21.819 -5.578 1.00 82.81 374 GLY A O 1
ATOM 2959 N N . LYS A 1 375 ? -25.034 23.324 -6.064 1.00 87.06 375 LYS A N 1
ATOM 2960 C CA . LYS A 1 375 ? -25.622 22.537 -7.169 1.00 87.06 375 LYS A CA 1
ATOM 2961 C C . LYS A 1 375 ? -24.641 22.218 -8.308 1.00 87.06 375 LYS A C 1
ATOM 2963 O O . LYS A 1 375 ? -24.927 21.347 -9.124 1.00 87.06 375 LYS A O 1
ATOM 2968 N N . ALA A 1 376 ? -23.525 22.940 -8.396 1.00 89.56 376 ALA A N 1
ATOM 2969 C CA . ALA A 1 376 ? -22.490 22.688 -9.386 1.00 89.56 376 ALA A CA 1
ATOM 2970 C C . ALA A 1 376 ? -21.508 21.612 -8.878 1.00 89.56 376 ALA A C 1
ATOM 2972 O O . ALA A 1 376 ? -21.021 21.719 -7.747 1.00 89.56 376 ALA A O 1
ATOM 2973 N N . PRO A 1 377 ? -21.189 20.592 -9.694 1.00 91.81 377 PRO A N 1
ATOM 2974 C CA . PRO A 1 377 ? -20.198 19.590 -9.327 1.00 91.81 377 PRO A CA 1
ATOM 2975 C C . PRO A 1 377 ? -18.804 20.217 -9.249 1.00 91.81 377 PRO A C 1
ATOM 2977 O O . PRO A 1 377 ? -18.440 21.058 -10.076 1.00 91.81 377 PRO A O 1
ATOM 2980 N N . LEU A 1 378 ? -18.008 19.774 -8.276 1.00 93.88 378 LEU A N 1
ATOM 2981 C CA . LEU A 1 378 ? -16.584 20.089 -8.242 1.00 93.88 378 LEU A CA 1
ATOM 2982 C C . LEU A 1 378 ? -15.894 19.363 -9.399 1.00 93.88 378 LEU A C 1
ATOM 2984 O O . LEU A 1 378 ? -16.092 18.166 -9.598 1.00 93.88 378 LEU A O 1
ATOM 2988 N N . GLN A 1 379 ? -15.104 20.100 -10.176 1.00 93.25 379 GLN A N 1
ATOM 2989 C CA . GLN A 1 379 ? -14.376 19.565 -11.321 1.00 93.25 379 GLN A CA 1
ATOM 2990 C C . GLN A 1 379 ? -12.881 19.610 -11.036 1.00 93.25 379 GLN A C 1
ATOM 2992 O O . GLN A 1 379 ? -12.313 20.680 -10.820 1.00 93.25 379 GLN A O 1
ATOM 2997 N N . LEU A 1 380 ? -12.253 18.441 -11.072 1.00 93.81 380 LEU A N 1
ATOM 2998 C CA . LEU A 1 380 ? -10.810 18.271 -10.977 1.00 93.81 380 LEU A CA 1
ATOM 2999 C C . LEU A 1 380 ? -10.306 17.657 -12.281 1.00 93.81 380 LEU A C 1
ATOM 3001 O O . LEU A 1 380 ? -11.017 16.902 -12.947 1.00 93.81 380 LEU A O 1
ATOM 3005 N N . ARG A 1 381 ? -9.078 18.002 -12.663 1.00 94.44 381 ARG A N 1
ATOM 3006 C CA . ARG A 1 381 ? -8.442 17.488 -13.875 1.00 94.44 381 ARG A CA 1
ATOM 3007 C C . ARG A 1 381 ? -7.095 16.891 -13.510 1.00 94.44 381 ARG A C 1
ATOM 3009 O O . ARG A 1 381 ? -6.248 17.597 -12.975 1.00 94.44 381 ARG A O 1
ATOM 3016 N N . ALA A 1 382 ? -6.897 15.626 -13.868 1.00 95.06 382 ALA A N 1
ATOM 3017 C CA . ALA A 1 382 ? -5.596 14.984 -13.753 1.00 95.06 382 ALA A CA 1
ATOM 3018 C C . ALA A 1 382 ? -4.534 15.750 -14.572 1.00 95.06 382 ALA A C 1
ATOM 3020 O O . ALA A 1 382 ? -4.837 16.247 -15.670 1.00 95.06 382 ALA A O 1
ATOM 3021 N N . PRO A 1 383 ? -3.296 15.862 -14.067 1.00 94.75 383 PRO A N 1
ATOM 3022 C CA . PRO A 1 383 ? -2.228 16.567 -14.750 1.00 94.75 383 PRO A CA 1
ATOM 3023 C C . PRO A 1 383 ? -1.842 15.818 -16.027 1.00 94.75 383 PRO A C 1
ATOM 3025 O O . PRO A 1 383 ? -2.009 14.607 -16.147 1.00 94.75 383 PRO A O 1
ATOM 3028 N N . ALA A 1 384 ? -1.287 16.542 -16.999 1.00 92.94 384 ALA A N 1
ATOM 3029 C CA . ALA A 1 384 ? -0.825 15.929 -18.246 1.00 92.94 384 ALA A CA 1
ATOM 3030 C C . ALA A 1 384 ? 0.403 15.015 -18.052 1.00 92.94 384 ALA A C 1
ATOM 3032 O O . ALA A 1 384 ? 0.695 14.196 -18.918 1.00 92.94 384 ALA A O 1
ATOM 3033 N N . SER A 1 385 ? 1.129 15.171 -16.940 1.00 94.00 385 SER A N 1
ATOM 3034 C CA . SER A 1 385 ? 2.277 14.347 -16.564 1.00 94.00 385 SER A CA 1
ATOM 3035 C C . SER A 1 385 ? 2.227 14.016 -15.077 1.00 94.00 385 SER A C 1
ATOM 3037 O O . SER A 1 385 ? 1.936 14.885 -14.256 1.00 94.00 385 SER A O 1
ATOM 3039 N N . ASN A 1 386 ? 2.575 12.774 -14.744 1.00 96.19 386 ASN A N 1
ATOM 3040 C CA . ASN A 1 386 ? 2.664 12.287 -13.369 1.00 96.19 386 ASN A CA 1
ATOM 3041 C C . ASN A 1 386 ? 4.077 12.455 -12.771 1.00 96.19 386 ASN A C 1
ATOM 3043 O O . ASN A 1 386 ? 4.307 12.088 -11.621 1.00 96.19 386 ASN A O 1
ATOM 3047 N N . GLU A 1 387 ? 5.040 13.001 -13.530 1.00 94.56 387 GLU A N 1
ATOM 3048 C CA . GLU A 1 387 ? 6.418 13.186 -13.047 1.00 94.56 387 GLU A CA 1
ATOM 3049 C C . GLU A 1 387 ? 6.496 14.093 -11.819 1.00 94.56 387 GLU A C 1
ATOM 3051 O O . GLU A 1 387 ? 7.281 13.817 -10.916 1.00 94.56 387 GLU A O 1
ATOM 3056 N N . THR A 1 388 ? 5.702 15.166 -11.781 1.00 95.88 388 THR A N 1
ATOM 3057 C CA . THR A 1 388 ? 5.719 16.121 -10.667 1.00 95.88 388 THR A CA 1
ATOM 3058 C C . THR A 1 388 ? 5.346 15.426 -9.363 1.00 95.88 388 THR A C 1
ATOM 3060 O O . THR A 1 388 ? 6.087 15.527 -8.391 1.00 95.88 388 THR A O 1
ATOM 3063 N N . TYR A 1 389 ? 4.255 14.652 -9.369 1.00 97.31 389 TYR A N 1
ATOM 3064 C CA . TYR A 1 389 ? 3.829 13.902 -8.191 1.00 97.31 389 TYR A CA 1
ATOM 3065 C C . TYR A 1 389 ? 4.834 12.807 -7.812 1.00 97.31 389 TYR A C 1
ATOM 3067 O O . TYR A 1 389 ? 5.168 12.668 -6.639 1.00 97.31 389 TYR A O 1
ATOM 3075 N N . ALA A 1 390 ? 5.382 12.073 -8.789 1.00 95.88 390 ALA A N 1
ATOM 3076 C CA . ALA A 1 390 ? 6.396 11.047 -8.531 1.00 95.88 390 ALA A CA 1
ATOM 3077 C C . ALA A 1 390 ? 7.621 11.604 -7.782 1.00 95.88 390 ALA A C 1
ATOM 3079 O O . ALA A 1 390 ? 8.130 10.964 -6.867 1.00 95.88 390 ALA A O 1
ATOM 3080 N N . ARG A 1 391 ? 8.078 12.812 -8.142 1.00 95.12 391 ARG A N 1
ATOM 3081 C CA . ARG A 1 391 ? 9.239 13.452 -7.501 1.00 95.12 391 ARG A CA 1
ATOM 3082 C C . ARG A 1 391 ? 8.968 13.860 -6.058 1.00 95.12 391 ARG A C 1
ATOM 3084 O O . ARG A 1 391 ? 9.822 13.621 -5.216 1.00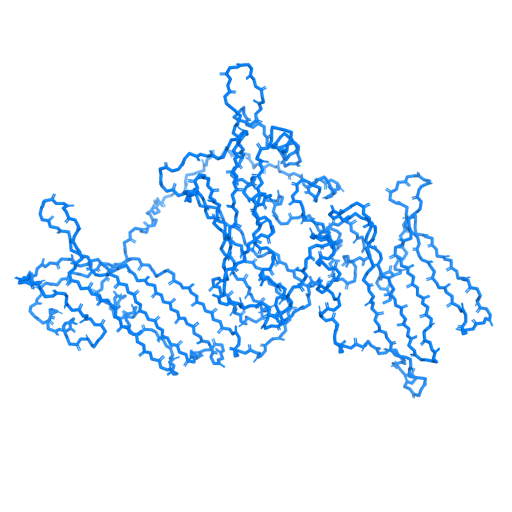 95.12 391 ARG A O 1
ATOM 3091 N N . VAL A 1 392 ? 7.808 14.460 -5.783 1.00 95.94 392 VAL A N 1
ATOM 3092 C CA . VAL A 1 392 ? 7.484 14.960 -4.434 1.00 95.94 392 VAL A CA 1
ATOM 3093 C C . VAL A 1 392 ? 7.006 13.861 -3.485 1.00 95.94 392 VAL A C 1
ATOM 3095 O O . VAL A 1 392 ? 7.127 14.017 -2.280 1.00 95.94 392 VAL A O 1
ATOM 3098 N N . SER A 1 393 ? 6.462 12.758 -4.010 1.00 95.56 393 SER A N 1
ATOM 3099 C CA . SER A 1 393 ? 5.981 11.628 -3.198 1.00 95.56 393 SER A CA 1
ATOM 3100 C C . SER A 1 393 ? 7.037 10.554 -2.948 1.00 95.56 393 SER A C 1
ATOM 3102 O O . SER A 1 393 ? 6.913 9.793 -1.995 1.00 95.56 393 SER A O 1
ATOM 3104 N N . GLY A 1 394 ? 8.048 10.451 -3.817 1.00 94.06 394 GLY A N 1
ATOM 3105 C CA . GLY A 1 394 ? 8.966 9.312 -3.840 1.00 94.06 394 GLY A CA 1
ATOM 3106 C C . GLY A 1 394 ? 8.398 8.075 -4.550 1.00 94.06 394 GLY A C 1
ATOM 3107 O O . GLY A 1 394 ? 9.117 7.085 -4.721 1.00 94.06 394 GLY A O 1
ATOM 3108 N N . ASP A 1 395 ? 7.149 8.120 -5.031 1.00 95.56 395 ASP A N 1
ATOM 3109 C CA . ASP A 1 395 ? 6.572 7.039 -5.823 1.00 95.56 395 ASP A CA 1
ATOM 3110 C C . ASP A 1 395 ? 7.041 7.101 -7.285 1.00 95.56 395 ASP A C 1
ATOM 3112 O O . ASP A 1 395 ? 6.369 7.598 -8.199 1.00 95.56 395 ASP A O 1
ATOM 3116 N N . PHE A 1 396 ? 8.222 6.526 -7.506 1.00 95.25 396 PHE A N 1
ATOM 3117 C CA . PHE A 1 396 ? 8.831 6.352 -8.823 1.00 95.25 396 PHE A CA 1
ATOM 3118 C C . PHE A 1 396 ? 8.326 5.126 -9.600 1.00 95.25 396 PHE A C 1
ATOM 3120 O O . PHE A 1 396 ? 8.972 4.737 -10.582 1.00 95.25 396 PHE A O 1
ATOM 3127 N N . ASN A 1 397 ? 7.185 4.533 -9.222 1.00 95.81 397 ASN A N 1
ATOM 3128 C CA . ASN A 1 397 ? 6.638 3.367 -9.909 1.00 95.81 397 ASN A CA 1
ATOM 3129 C C . ASN A 1 397 ? 6.498 3.651 -11.416 1.00 95.81 397 ASN A C 1
ATOM 3131 O O . ASN A 1 397 ? 5.805 4.592 -11.829 1.00 95.81 397 ASN A O 1
ATOM 3135 N N . PRO A 1 398 ? 7.171 2.868 -12.277 1.00 96.12 398 PRO A N 1
ATOM 3136 C CA . PRO A 1 398 ? 7.283 3.209 -13.683 1.00 96.12 398 PRO A CA 1
ATOM 3137 C C . PRO A 1 398 ? 5.957 3.162 -14.438 1.00 96.12 398 PRO A C 1
ATOM 3139 O O . PRO A 1 398 ? 5.858 3.793 -15.488 1.00 96.12 398 PRO A O 1
ATOM 3142 N N . ILE A 1 399 ? 4.926 2.501 -13.907 1.00 95.69 399 ILE A N 1
ATOM 3143 C CA . ILE A 1 399 ? 3.601 2.469 -14.536 1.00 95.69 399 ILE A CA 1
ATOM 3144 C C . ILE A 1 399 ? 2.951 3.856 -14.650 1.00 95.69 399 ILE A C 1
ATOM 3146 O O . ILE A 1 399 ? 2.090 4.054 -15.506 1.00 95.69 399 ILE A O 1
ATOM 3150 N N . HIS A 1 400 ? 3.370 4.822 -13.825 1.00 95.44 400 HIS A N 1
ATOM 3151 C CA . HIS A 1 400 ? 2.819 6.176 -13.833 1.00 95.44 400 HIS A CA 1
ATOM 3152 C C . HIS A 1 400 ? 3.499 7.105 -14.838 1.00 95.44 400 HIS A C 1
ATOM 3154 O O . HIS A 1 400 ? 2.913 8.111 -15.226 1.00 95.44 400 HIS A O 1
ATOM 3160 N N . VAL A 1 401 ? 4.726 6.804 -15.269 1.00 94.50 401 VAL A N 1
ATOM 3161 C CA . VAL A 1 401 ? 5.544 7.754 -16.052 1.00 94.50 401 VAL A CA 1
ATOM 3162 C C . VAL A 1 401 ? 6.230 7.142 -17.273 1.00 94.50 401 VAL A C 1
ATOM 3164 O O . VAL A 1 401 ? 6.737 7.879 -18.109 1.00 94.50 401 VAL A O 1
ATOM 3167 N N . SER A 1 402 ? 6.247 5.813 -17.413 1.00 94.94 402 SER A N 1
ATOM 3168 C CA . SER A 1 402 ? 6.822 5.128 -18.572 1.00 94.94 402 SER A CA 1
ATOM 3169 C C . SER A 1 402 ? 5.753 4.374 -19.352 1.00 94.94 402 SER A C 1
ATOM 3171 O O . SER A 1 402 ? 5.128 3.432 -18.856 1.00 94.94 402 SER A O 1
ATOM 3173 N N . ARG A 1 403 ? 5.599 4.747 -20.628 1.00 94.88 403 ARG A N 1
ATOM 3174 C CA . ARG A 1 403 ? 4.713 4.060 -21.574 1.00 94.88 403 ARG A CA 1
ATOM 3175 C C . ARG A 1 403 ? 5.067 2.580 -21.687 1.00 94.88 403 ARG A C 1
ATOM 3177 O O . ARG A 1 403 ? 4.165 1.744 -21.733 1.00 94.88 403 ARG A O 1
ATOM 3184 N N . VAL A 1 404 ? 6.359 2.257 -21.745 1.00 95.81 404 VAL A N 1
ATOM 3185 C CA . VAL A 1 404 ? 6.842 0.884 -21.925 1.00 95.81 404 VAL A CA 1
ATOM 3186 C C . VAL A 1 404 ? 6.426 0.003 -20.749 1.00 95.81 404 VAL A C 1
ATOM 3188 O O . VAL A 1 404 ? 5.821 -1.047 -20.969 1.00 95.81 404 VAL A O 1
ATOM 3191 N N . PHE A 1 405 ? 6.664 0.451 -19.513 1.00 96.56 405 PHE A N 1
ATOM 3192 C CA . PHE A 1 405 ? 6.263 -0.291 -18.314 1.00 96.56 405 PHE A CA 1
ATOM 3193 C C . PHE A 1 405 ? 4.743 -0.402 -18.182 1.00 96.56 405 PHE A C 1
ATOM 3195 O O . PHE A 1 405 ? 4.238 -1.498 -17.953 1.00 96.56 405 PHE A O 1
ATOM 3202 N N . ALA A 1 406 ? 3.999 0.685 -18.406 1.00 95.25 406 ALA A N 1
ATOM 3203 C CA . ALA A 1 406 ? 2.537 0.647 -18.386 1.00 95.25 406 ALA A CA 1
ATOM 3204 C C . ALA A 1 406 ? 1.966 -0.333 -19.431 1.00 95.25 406 ALA A C 1
ATOM 3206 O O . ALA A 1 406 ? 1.078 -1.134 -19.133 1.00 95.25 406 ALA A O 1
ATOM 3207 N N . SER A 1 407 ? 2.532 -0.334 -20.643 1.00 95.50 407 SER A N 1
ATOM 3208 C CA . SER A 1 407 ? 2.145 -1.255 -21.721 1.00 95.50 407 SER A CA 1
ATOM 3209 C C . SER A 1 407 ? 2.493 -2.706 -21.384 1.00 95.50 407 SER A C 1
ATOM 3211 O O . SER A 1 407 ? 1.727 -3.620 -21.701 1.00 95.50 407 SER A O 1
ATOM 3213 N N . TYR A 1 408 ? 3.640 -2.941 -20.740 1.00 95.62 408 TYR A N 1
ATOM 3214 C CA . TYR A 1 408 ? 4.038 -4.269 -20.276 1.00 95.62 408 TYR A CA 1
ATOM 3215 C C . TYR A 1 408 ? 3.086 -4.795 -19.192 1.00 95.62 408 TYR A C 1
ATOM 3217 O O . TYR A 1 408 ? 2.589 -5.917 -19.304 1.00 95.62 408 TYR A O 1
ATOM 3225 N N . ALA A 1 409 ? 2.729 -3.938 -18.232 1.00 94.25 409 ALA A N 1
ATOM 3226 C CA . ALA A 1 409 ? 1.764 -4.204 -17.166 1.00 94.25 409 ALA A CA 1
ATOM 3227 C C . ALA A 1 409 ? 0.298 -4.303 -17.642 1.00 94.25 409 ALA A C 1
ATOM 3229 O O . ALA A 1 409 ? -0.594 -4.562 -16.833 1.00 94.25 409 ALA A O 1
ATOM 3230 N N . ASN A 1 410 ? 0.042 -4.147 -18.949 1.00 93.25 410 ASN A N 1
ATOM 3231 C CA . ASN A 1 410 ? -1.288 -4.191 -19.561 1.00 93.25 410 ASN A CA 1
ATOM 3232 C C . ASN A 1 410 ? -2.251 -3.114 -19.029 1.00 93.25 410 ASN A C 1
ATOM 3234 O O . ASN A 1 410 ? -3.433 -3.381 -18.810 1.00 93.25 410 ASN A O 1
ATOM 3238 N N . LEU A 1 411 ? -1.737 -1.909 -18.800 1.00 93.38 411 LEU A N 1
ATOM 3239 C CA . LEU A 1 411 ? -2.521 -0.750 -18.386 1.00 93.38 411 LEU A CA 1
ATOM 3240 C C . LEU A 1 411 ? -2.994 0.054 -19.611 1.00 93.38 411 LEU A C 1
ATOM 3242 O O . LEU A 1 411 ? -2.357 -0.011 -20.664 1.00 93.38 411 LEU A O 1
ATOM 3246 N N . PRO A 1 412 ? -4.082 0.842 -19.493 1.00 93.31 412 PRO A N 1
ATOM 3247 C CA . PRO A 1 412 ? -4.603 1.655 -20.602 1.00 93.31 412 PRO A CA 1
ATOM 3248 C C . PRO A 1 412 ? -3.649 2.777 -21.051 1.00 93.31 412 PRO A C 1
ATOM 3250 O O . PRO A 1 412 ? -3.843 3.382 -22.101 1.00 93.31 412 PRO A O 1
ATOM 3253 N N . GLY A 1 413 ? -2.624 3.062 -20.254 1.00 94.31 413 GLY A N 1
ATOM 3254 C CA . GLY A 1 413 ? -1.621 4.091 -20.470 1.00 94.31 413 GLY A CA 1
ATOM 3255 C C . GLY A 1 413 ? -0.877 4.341 -19.165 1.00 94.31 413 GLY A C 1
ATOM 3256 O O . GLY A 1 413 ? -1.000 3.565 -18.215 1.00 94.31 413 GLY A O 1
ATOM 3257 N N . THR A 1 414 ? -0.134 5.440 -19.103 1.00 94.94 414 THR A N 1
ATOM 3258 C CA . THR A 1 414 ? 0.462 5.922 -17.855 1.00 94.94 414 THR A CA 1
ATOM 3259 C C . THR A 1 414 ? -0.638 6.430 -16.927 1.00 94.94 414 THR A C 1
ATOM 3261 O O . THR A 1 414 ? -1.116 7.556 -17.077 1.00 94.94 414 THR A O 1
ATOM 3264 N N . ILE A 1 415 ? -1.084 5.576 -16.009 1.00 95.12 415 ILE A N 1
ATOM 3265 C CA . ILE A 1 415 ? -2.164 5.898 -15.073 1.00 95.12 415 ILE A CA 1
ATOM 3266 C C . ILE A 1 415 ? -1.699 6.966 -14.080 1.00 95.12 415 ILE A C 1
ATOM 3268 O O . ILE A 1 415 ? -0.548 6.943 -13.647 1.00 95.12 415 ILE A O 1
ATOM 3272 N N . THR A 1 416 ? -2.575 7.897 -13.712 1.00 96.50 416 THR A N 1
ATOM 3273 C CA . THR A 1 416 ? -2.298 8.852 -12.629 1.00 96.50 416 THR A CA 1
ATOM 3274 C C . THR A 1 416 ? -2.112 8.108 -11.309 1.00 96.50 416 THR A C 1
ATOM 3276 O O . THR A 1 416 ? -2.716 7.053 -11.100 1.00 96.50 416 THR A O 1
ATOM 3279 N N . HIS A 1 417 ? -1.233 8.612 -10.441 1.00 95.38 417 HIS A N 1
ATOM 3280 C CA . HIS A 1 417 ? -1.029 8.038 -9.112 1.00 95.38 417 HIS A CA 1
ATOM 3281 C C . HIS A 1 417 ? -2.350 7.995 -8.344 1.00 95.38 417 HIS A C 1
ATOM 3283 O O . HIS A 1 417 ? -3.069 8.992 -8.289 1.00 95.38 417 HIS A O 1
ATOM 3289 N N . GLY A 1 418 ? -2.649 6.854 -7.718 1.00 93.12 418 GLY A N 1
ATOM 3290 C CA . GLY A 1 418 ? -3.846 6.724 -6.881 1.00 93.12 418 GLY A CA 1
ATOM 3291 C C . GLY A 1 418 ? -3.840 7.736 -5.737 1.00 93.12 418 GLY A C 1
ATOM 3292 O O . GLY A 1 418 ? -4.848 8.372 -5.495 1.00 93.12 418 GLY A O 1
ATOM 3293 N N . MET A 1 419 ? -2.669 7.968 -5.139 1.00 93.56 419 MET A N 1
ATOM 3294 C CA . MET A 1 419 ? -2.468 8.930 -4.048 1.00 93.56 419 MET A CA 1
ATOM 3295 C C . MET A 1 419 ? -2.495 10.407 -4.467 1.00 93.56 419 MET A C 1
ATOM 3297 O O . MET A 1 419 ? -2.463 11.280 -3.604 1.00 93.56 419 MET A O 1
ATOM 3301 N N . TYR A 1 420 ? -2.492 10.699 -5.771 1.00 95.25 420 TYR A N 1
ATOM 3302 C CA . TYR A 1 420 ? -2.707 12.060 -6.269 1.00 95.25 420 TYR A CA 1
ATOM 3303 C C . TYR A 1 420 ? -4.199 12.414 -6.321 1.00 95.25 420 TYR A C 1
ATOM 3305 O O . TYR A 1 420 ? -4.549 13.586 -6.192 1.00 95.25 420 TYR A O 1
ATOM 3313 N N . SER A 1 421 ? -5.043 11.415 -6.602 1.00 91.00 421 SER A N 1
ATOM 3314 C CA . SER A 1 421 ? -6.491 11.586 -6.775 1.00 91.00 421 SER A CA 1
ATOM 3315 C C . SER A 1 421 ? -7.181 11.589 -5.423 1.00 91.00 421 SER A C 1
ATOM 3317 O O . SER A 1 421 ? -8.130 12.390 -5.280 1.00 91.00 421 SER A O 1
#

Radius of gyration: 27.02 Å; chains: 1; bounding box: 58×63×85 Å

Secondary structure (DSSP, 8-state):
-TTTT---TT-EEEEESTT-TTT-EEEEEEEEETTEEEEEEEEEEETTTEEEEEEEE---TTSS-EEEEEEEEE-TT-TTS-EEE--TTHHHHHHHHHHHHHHTTSPP-TT--TTSEEEE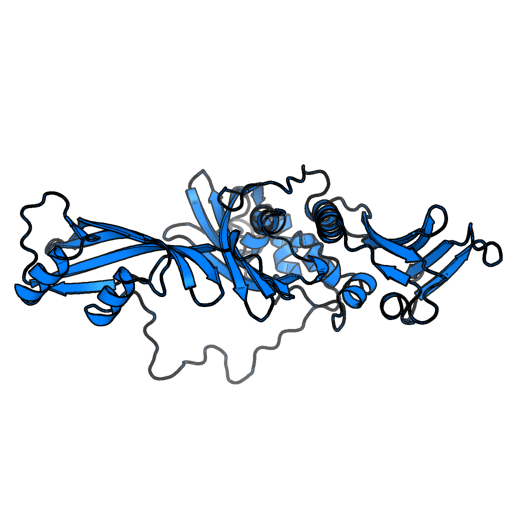EEEE--HHHHHHHHHHHT---GGGS--TT---BPPGGGHHHHHHHHHHGGG-STTS---GGGEEEEEEEEEEPTTPPPPBTT-EEEEEEEEEEEEEETTEEEEEEEEEEEETTEEEEEEEEEEEEES----GGG-EEEEEPPPEEEE--SHHHHHHHHT-TTEEE-S-----TT-EEEEEEEEEEEESSSS-EEEEEEEEEEEEE-TTS-EEEEEEEEEEESSBSS-HHHHHHHHHSEE-S-----SS----S-SSPP-----S-SHHHHHHH----GGGT-HHHHHHTT-SSSPPPGGG-